Protein AF-0000000080019178 (afdb_homodimer)

Radius of gyration: 24.03 Å; Cα contacts (8 Å, |Δi|>4): 1101; chains: 2; bounding box: 57×69×48 Å

Foldseek 3Di:
DPPLQAAKEWEWEDDLFKIKIFIAGLQLHTPFDIDMDTQDPLNALVSNLVVVLVRVVVHPDHAEYEYAAQAADDPQQGCDHPSHDPNSHRHNNQVVSCVSNVHHYDYAHLQQLLCLLPDPQAAKEKEWEEEQFIDIWIDGSSHTPGGDDQRQDDDDPRGGNGCCAHPVNCVVPHLPSNLVSVQSVVVVVCVVRVGQAYEYHYPCLVSNDDDDPPRYYYDYNSSSRSSRSSSPVD/DPPLQAAKEWEWEDDLFKIKIFIAGLQLHTPFDIDMDGQDPLNALVSNLVVVLVRVVVHPDHAEYEYAAQAADDPQQGCDHPSHDPNSHRHNNQVVSCVSNVHHYDYAHLQQLLCLLPDPQAAKEKEWEEEQFIDIWIDGSSHTPGGDDQRQDDDDPRGGNRCCAHPVNCVVPHLPSNLVSVQSVVVVVCVVRVGQAYEYHYDCLVSNDDDDPPRYYYDYNCSSRSSRSSSPVD

Sequence (468 aa):
MENTEQIRTLSVDIGGSGVKVIVLDITGNPLTQRSRLETPQPAKPLSVISAIATLASTQGEFDRVSVGFPGVVRNGVTQTAVNLDPDWIGFDLAGVLSERLGKPVRVVNDADMQGLGAIQGKGVEMVITLGTGFGSALFVDGKLVPNLEMGHHPFRKGETYEQQLGRAALEKVGNDKWNRRLLKAIATLQHLFNYDYLYIGGGEATRVKIQLPTNVKIIPNITGLLGGIALWRDMENTEQIRTLSVDIGGSGVKVIVLDITGNPLTQRSRLETPQPAKPLSVISAIATLASTQGEFDRVSVGFPGVVRNGVTQTAVNLDPDWIGFDLAGVLSERLGKPVRVVNDADMQGLGAIQGKGVEMVITLGTGFGSALFVDGKLVPNLEMGHHPFRKGETYEQQLGRAALEKVGNDKWNRRLLKAIATLQHLFNYDYLYIGGGEATRVKIQLPTNVKIIPNITGLLGGIALWRD

Solvent-accessible surface area (backbone atoms only — not comparable to full-atom values): 23590 Å² total; per-residue (Å²): 131,80,64,69,86,65,44,25,35,34,17,34,40,46,48,70,69,32,34,37,37,34,30,21,36,73,86,45,48,72,75,42,74,77,44,75,45,69,40,46,81,79,43,33,58,70,54,43,49,49,50,50,51,58,55,49,69,73,51,67,84,62,60,31,36,21,36,19,35,64,37,36,52,55,96,27,20,26,64,42,31,86,65,54,24,77,71,31,48,72,31,50,50,20,61,54,50,17,64,73,70,71,33,57,48,49,49,37,22,30,35,43,24,24,32,56,39,64,62,89,44,62,56,34,35,35,25,37,28,28,27,78,47,34,39,26,20,40,28,48,54,59,40,75,46,69,52,34,36,54,22,76,36,51,58,57,96,83,30,24,40,21,66,56,57,4,41,68,30,35,71,69,62,31,63,68,56,35,42,53,48,48,53,51,48,52,53,50,47,40,61,28,43,58,48,66,34,38,36,34,20,37,80,48,42,78,63,64,78,67,89,64,62,91,50,47,43,78,46,62,62,65,29,33,50,36,4,30,52,51,72,68,62,125,131,78,64,70,88,64,42,25,34,33,16,35,40,47,47,69,69,30,35,36,38,35,29,21,35,72,86,46,46,72,75,43,74,76,45,74,45,69,41,44,80,78,44,32,57,69,54,42,49,49,51,51,51,57,56,47,69,74,49,67,82,61,61,31,36,21,35,19,35,63,38,36,52,55,95,27,22,25,63,42,31,85,66,54,25,76,70,31,48,72,31,52,51,21,62,54,49,18,64,72,69,72,34,60,46,48,49,38,23,31,34,44,24,25,31,55,39,65,62,88,44,62,56,33,36,34,25,36,27,28,27,79,46,35,39,27,20,40,28,46,55,59,40,74,46,67,52,34,36,53,21,77,36,51,58,56,96,84,31,24,41,22,66,58,57,4,42,68,29,34,71,70,62,31,63,68,56,34,42,53,49,49,53,52,48,52,53,51,48,39,62,27,43,58,47,67,34,38,36,36,21,36,79,49,42,80,63,63,79,68,89,65,61,92,50,45,45,80,46,62,62,66,30,34,50,35,4,31,52,52,70,68,61,119

InterPro domains:
  IPR000600 ROK family [PF00480] (10-153)
  IPR000600 ROK family [PTHR18964] (5-149)
  IPR043129 ATPase, nucleotide binding domain [SSF53067] (9-231)

Structure (mmCIF, N/CA/C/O backbone):
data_AF-0000000080019178-model_v1
#
loop_
_entity.id
_entity.type
_entity.pdbx_description
1 polymer 'ROK family protein'
#
loop_
_atom_site.group_PDB
_atom_site.id
_atom_site.type_symbol
_atom_site.label_atom_id
_atom_site.label_alt_id
_atom_site.label_comp_id
_atom_site.label_asym_id
_atom_site.label_entity_id
_atom_site.label_seq_id
_atom_site.pdbx_PDB_ins_code
_atom_site.Cartn_x
_atom_site.Cartn_y
_atom_site.Cartn_z
_atom_site.occupancy
_atom_site.B_iso_or_equiv
_atom_site.auth_seq_id
_atom_site.auth_comp_id
_atom_site.auth_asym_id
_atom_site.auth_atom_id
_atom_site.pdbx_PDB_model_num
ATOM 1 N N . MET A 1 1 ? 33.312 19.906 10.312 1 28.58 1 MET A N 1
ATOM 2 C CA . MET A 1 1 ? 32.375 18.938 10.875 1 28.58 1 MET A CA 1
ATOM 3 C C . MET A 1 1 ? 31.109 19.641 11.375 1 28.58 1 MET A C 1
ATOM 5 O O . MET A 1 1 ? 31.156 20.375 12.367 1 28.58 1 MET A O 1
ATOM 9 N N . GLU A 1 2 ? 30.203 20.172 10.562 1 40 2 GLU A N 1
ATOM 10 C CA . GLU A 1 2 ? 29.047 20.969 10.938 1 40 2 GLU A CA 1
ATOM 11 C C . GLU A 1 2 ? 28.297 20.344 12.102 1 40 2 GLU A C 1
ATOM 13 O O . GLU A 1 2 ? 28.141 19.109 12.164 1 40 2 GLU A O 1
ATOM 18 N N . ASN A 1 3 ? 28.203 20.844 13.25 1 47.69 3 ASN A N 1
ATOM 19 C CA . ASN A 1 3 ? 27.734 20.234 14.492 1 47.69 3 ASN A CA 1
ATOM 20 C C . ASN A 1 3 ? 26.344 19.641 14.336 1 47.69 3 ASN A C 1
ATOM 22 O O . ASN A 1 3 ? 25.344 20.359 14.391 1 47.69 3 ASN A O 1
ATOM 26 N N . THR A 1 4 ? 26.234 18.562 13.578 1 56.22 4 THR A N 1
ATOM 27 C CA . THR A 1 4 ? 25.031 17.781 13.352 1 56.22 4 THR A CA 1
ATOM 28 C C . THR A 1 4 ? 24.156 17.75 14.609 1 56.22 4 THR A C 1
ATOM 30 O O . THR A 1 4 ? 22.938 17.547 14.531 1 56.22 4 THR A O 1
ATOM 33 N N . GLU A 1 5 ? 24.828 17.938 15.766 1 59.59 5 GLU A N 1
ATOM 34 C CA . GLU A 1 5 ? 24.172 17.922 17.062 1 59.59 5 GLU A CA 1
ATOM 35 C C . GLU A 1 5 ? 23.312 19.172 17.281 1 59.59 5 GLU A C 1
ATOM 37 O O . GLU A 1 5 ? 22.5 19.219 18.203 1 59.59 5 GLU A O 1
ATOM 42 N N . GLN A 1 6 ? 23.375 20.016 16.219 1 80.62 6 GLN A N 1
ATOM 43 C CA . GLN A 1 6 ? 22.734 21.281 16.531 1 80.62 6 GLN A CA 1
ATOM 44 C C . GLN A 1 6 ? 21.703 21.656 15.461 1 80.62 6 GLN A C 1
ATOM 46 O O . GLN A 1 6 ? 21.25 22.797 15.414 1 80.62 6 GLN A O 1
ATOM 51 N N . ILE A 1 7 ? 21.281 20.656 14.719 1 92.69 7 ILE A N 1
ATOM 52 C CA . ILE A 1 7 ? 20.391 21.016 13.625 1 92.69 7 ILE A CA 1
ATOM 53 C C . ILE A 1 7 ? 18.984 21.25 14.164 1 92.69 7 ILE A C 1
ATOM 55 O O . ILE A 1 7 ? 18.453 20.453 14.945 1 92.69 7 ILE A O 1
ATOM 59 N N . ARG A 1 8 ? 18.344 22.375 13.75 1 96.69 8 ARG A N 1
ATOM 60 C CA . ARG A 1 8 ? 16.984 22.781 14.117 1 96.69 8 ARG A CA 1
ATOM 61 C C . ARG A 1 8 ? 16.047 22.688 12.914 1 96.69 8 ARG A C 1
ATOM 63 O O . ARG A 1 8 ? 16.344 23.234 11.852 1 96.69 8 ARG A O 1
ATOM 70 N N . THR A 1 9 ? 14.969 21.938 13.094 1 97.06 9 THR A N 1
ATOM 71 C CA . THR A 1 9 ? 14.008 21.719 12.016 1 97.06 9 THR A CA 1
ATOM 72 C C . THR A 1 9 ? 12.688 22.438 12.32 1 97.06 9 THR A C 1
ATOM 74 O O . THR A 1 9 ? 12.078 22.203 13.359 1 97.06 9 THR A O 1
ATOM 77 N N . LEU A 1 10 ? 12.312 23.359 11.469 1 97.56 10 LEU A N 1
ATOM 78 C CA . LEU A 1 10 ? 10.953 23.891 11.523 1 97.56 10 LEU A CA 1
ATOM 79 C C . LEU A 1 10 ? 9.961 22.906 10.922 1 97.56 10 LEU A C 1
ATOM 81 O O . LEU A 1 10 ? 9.992 22.641 9.719 1 97.56 10 LEU A O 1
ATOM 85 N N . SER A 1 11 ? 9.094 22.359 11.711 1 96.88 11 SER A N 1
ATOM 86 C CA . SER A 1 11 ? 8.039 21.453 11.242 1 96.88 11 SER A CA 1
ATOM 87 C C . SER A 1 11 ? 6.734 22.203 11 1 96.88 11 SER A C 1
ATOM 89 O O . SER A 1 11 ? 6.254 22.922 11.875 1 96.88 11 SER A O 1
ATOM 91 N N . VAL A 1 12 ? 6.195 22.078 9.836 1 96.44 12 VAL A N 1
ATOM 92 C CA . VAL A 1 12 ? 4.98 22.766 9.422 1 96.44 12 VAL A CA 1
ATOM 93 C C . VAL A 1 12 ? 3.889 21.75 9.102 1 96.44 12 VAL A C 1
ATOM 95 O O . VAL A 1 12 ? 4.109 20.812 8.328 1 96.44 12 VAL A O 1
ATOM 98 N N . ASP A 1 13 ? 2.795 21.891 9.688 1 93.25 13 ASP A N 1
ATOM 99 C CA . ASP A 1 13 ? 1.603 21.109 9.391 1 93.25 13 ASP A CA 1
ATOM 100 C C . ASP A 1 13 ? 0.51 21.969 8.773 1 93.25 13 ASP A C 1
ATOM 102 O O . ASP A 1 13 ? -0.047 22.844 9.438 1 93.25 13 ASP A O 1
ATOM 106 N N . ILE A 1 14 ? 0.201 21.703 7.574 1 93.56 14 ILE A N 1
ATOM 107 C CA . ILE A 1 14 ? -0.838 22.453 6.875 1 93.56 14 ILE A CA 1
ATOM 108 C C . ILE A 1 14 ? -2.154 21.672 6.926 1 93.56 14 ILE A C 1
ATOM 110 O O . ILE A 1 14 ? -2.242 20.562 6.414 1 93.56 14 ILE A O 1
ATOM 114 N N . GLY A 1 15 ? -3.17 22.219 7.484 1 88.06 15 GLY A N 1
ATOM 115 C CA . GLY A 1 15 ? -4.508 21.641 7.504 1 88.06 15 GLY A CA 1
ATOM 116 C C . GLY A 1 15 ? -5.547 22.547 6.871 1 88.06 15 GLY A C 1
ATOM 117 O O . GLY A 1 15 ? -5.258 23.703 6.527 1 88.06 15 GLY A O 1
ATOM 118 N N . GLY A 1 16 ? -6.719 21.969 6.68 1 83.44 16 GLY A N 1
ATOM 119 C CA . GLY A 1 16 ? -7.816 22.766 6.156 1 83.44 16 GLY A CA 1
ATOM 120 C C . GLY A 1 16 ? -8.25 23.875 7.102 1 83.44 16 GLY A C 1
ATOM 121 O O . GLY A 1 16 ? -8.633 24.953 6.656 1 83.44 16 GLY A O 1
ATOM 122 N N . SER A 1 17 ? -8.125 23.672 8.383 1 85.25 17 SER A N 1
ATOM 123 C CA . SER A 1 17 ? -8.625 24.609 9.367 1 85.25 17 SER A CA 1
ATOM 124 C C . SER A 1 17 ? -7.496 25.453 9.961 1 85.25 17 SER A C 1
ATOM 126 O O . SER A 1 17 ? -7.73 26.547 10.477 1 85.25 17 SER A O 1
ATOM 128 N N . GLY A 1 18 ? -6.285 24.891 9.875 1 90.81 18 GLY A N 1
ATOM 129 C CA . GLY A 1 18 ? -5.195 25.625 10.492 1 90.81 18 GLY A CA 1
ATOM 130 C C . GLY A 1 18 ? -3.826 25.172 10.023 1 90.81 18 GLY A C 1
ATOM 131 O O . GLY A 1 18 ? -3.676 24.047 9.523 1 90.81 18 GLY A O 1
ATOM 132 N N . VAL A 1 19 ? -2.896 26.109 10.148 1 94.12 19 VAL A N 1
ATOM 133 C CA . VAL A 1 19 ? -1.479 25.844 9.906 1 94.12 19 VAL A CA 1
ATOM 134 C C . VAL A 1 19 ? -0.717 25.891 11.234 1 94.12 19 VAL A C 1
ATOM 136 O O . VAL A 1 19 ? -0.918 26.797 12.047 1 94.12 19 VAL A O 1
ATOM 139 N N . LYS A 1 20 ? 0.131 24.812 11.508 1 92.88 20 LYS A N 1
ATOM 140 C CA . LYS A 1 20 ? 0.887 24.719 12.75 1 92.88 20 LYS A CA 1
ATOM 141 C C . LYS A 1 20 ? 2.385 24.594 12.477 1 92.88 20 LYS A C 1
ATOM 143 O O . LYS A 1 20 ? 2.793 23.984 11.492 1 92.88 20 LYS A O 1
ATOM 148 N N . VAL A 1 21 ? 3.146 25.234 13.367 1 95.62 21 VAL A N 1
ATOM 149 C CA . VAL A 1 21 ? 4.594 25.125 13.227 1 95.62 21 VAL A CA 1
ATOM 150 C C . VAL A 1 21 ? 5.23 24.891 14.602 1 95.62 21 VAL A C 1
ATOM 152 O O . VAL A 1 21 ? 4.648 25.25 15.625 1 95.62 21 VAL A O 1
ATOM 155 N N . ILE A 1 22 ? 6.387 24.344 14.625 1 95.06 22 ILE A N 1
ATOM 156 C CA . ILE A 1 22 ? 7.215 24.172 15.812 1 95.06 22 ILE A CA 1
ATOM 157 C C . ILE A 1 22 ? 8.656 23.891 15.398 1 95.06 22 ILE A C 1
ATOM 159 O O . ILE A 1 22 ? 8.906 23.297 14.344 1 95.06 22 ILE A O 1
ATOM 163 N N . VAL A 1 23 ? 9.578 24.344 16.125 1 96.56 23 VAL A N 1
ATOM 164 C CA . VAL A 1 23 ? 10.977 24.016 15.867 1 96.56 23 VAL A CA 1
ATOM 165 C C . VAL A 1 23 ? 11.414 22.859 16.75 1 96.56 23 VAL A C 1
ATOM 167 O O . VAL A 1 23 ? 11.18 22.875 17.969 1 96.56 23 VAL A O 1
ATOM 170 N N . LEU A 1 24 ? 11.992 21.906 16.109 1 94.81 24 LEU A N 1
ATOM 171 C CA . LEU A 1 24 ? 12.445 20.703 16.797 1 94.81 24 LEU A CA 1
ATOM 172 C C . LEU A 1 24 ? 13.961 20.562 16.719 1 94.81 24 LEU A C 1
ATOM 174 O O . LEU A 1 24 ? 14.578 20.969 15.734 1 94.81 24 LEU A O 1
ATOM 178 N N . ASP A 1 25 ? 14.547 19.922 17.766 1 93.81 25 ASP A N 1
ATOM 179 C CA . ASP A 1 25 ? 15.953 19.578 17.656 1 93.81 25 ASP A CA 1
ATOM 180 C C . ASP A 1 25 ? 16.141 18.281 16.875 1 93.81 25 ASP A C 1
ATOM 182 O O . ASP A 1 25 ? 15.172 17.719 16.359 1 93.81 25 ASP A O 1
ATOM 186 N N . ILE A 1 26 ? 17.344 17.812 16.812 1 89.81 26 ILE A N 1
ATOM 187 C CA . ILE A 1 26 ? 17.688 16.703 15.938 1 89.81 26 ILE A CA 1
ATOM 188 C C . ILE A 1 26 ? 17.078 15.414 16.469 1 89.81 26 ILE A C 1
ATOM 190 O O . ILE A 1 26 ? 16.922 14.438 15.727 1 89.81 26 ILE A O 1
ATOM 194 N N . THR A 1 27 ? 16.688 15.414 17.766 1 86.88 27 THR A N 1
ATOM 195 C CA . THR A 1 27 ? 16.125 14.219 18.375 1 86.88 27 THR A CA 1
ATOM 196 C C . THR A 1 27 ? 14.602 14.289 18.391 1 86.88 27 THR A C 1
ATOM 198 O O . THR A 1 27 ? 13.938 13.352 18.844 1 86.88 27 THR A O 1
ATOM 201 N N . GLY A 1 28 ? 14.031 15.383 17.906 1 87.38 28 GLY A N 1
ATOM 202 C CA . GLY A 1 28 ? 12.586 15.523 17.859 1 87.38 28 GLY A CA 1
ATOM 203 C C . GLY A 1 28 ? 12.008 16.25 19.047 1 87.38 28 GLY A C 1
ATOM 204 O O . GLY A 1 28 ? 10.789 16.375 19.188 1 87.38 28 GLY A O 1
ATOM 205 N N . ASN A 1 29 ? 12.867 16.766 19.875 1 89.69 29 ASN A N 1
ATOM 206 C CA . ASN A 1 29 ? 12.391 17.547 21.016 1 89.69 29 ASN A CA 1
ATOM 207 C C . ASN A 1 29 ? 12.047 18.984 20.609 1 89.69 29 ASN A C 1
ATOM 209 O O . ASN A 1 29 ? 12.789 19.609 19.859 1 89.69 29 ASN A O 1
ATOM 213 N N . PRO A 1 30 ? 10.953 19.422 21.172 1 91.25 30 PRO A N 1
ATOM 214 C CA . PRO A 1 30 ? 10.586 20.797 20.859 1 91.25 30 PRO A CA 1
ATOM 215 C C . PRO A 1 30 ? 11.562 21.812 21.438 1 91.25 30 PRO A C 1
ATOM 217 O O . PRO A 1 30 ? 11.984 21.688 22.594 1 91.25 30 PRO A O 1
ATOM 220 N N . LEU A 1 31 ? 11.875 22.797 20.641 1 94.06 31 LEU A N 1
ATOM 221 C CA . LEU A 1 31 ? 12.742 23.891 21.078 1 94.06 31 LEU A CA 1
ATOM 222 C C . LEU A 1 31 ? 11.945 25.188 21.234 1 94.06 31 LEU A C 1
ATOM 224 O O . LEU A 1 31 ? 12.414 26.141 21.859 1 94.06 31 LEU A O 1
ATOM 228 N N . THR A 1 32 ? 10.82 25.234 20.641 1 94.62 32 THR A N 1
ATOM 229 C CA . THR A 1 32 ? 9.922 26.375 20.734 1 94.62 32 THR A CA 1
ATOM 230 C C . THR A 1 32 ? 8.516 25.938 21.109 1 94.62 32 THR A C 1
ATOM 232 O O . THR A 1 32 ? 8.234 24.734 21.188 1 94.62 32 THR A O 1
ATOM 235 N N . GLN A 1 33 ? 7.676 26.922 21.391 1 93 33 GLN A N 1
ATOM 236 C CA . GLN A 1 33 ? 6.262 26.625 21.594 1 93 33 GLN A CA 1
ATOM 237 C C . GLN A 1 33 ? 5.531 26.516 20.266 1 93 33 GLN A C 1
ATOM 239 O O . GLN A 1 33 ? 5.789 27.297 19.344 1 93 33 GLN A O 1
ATOM 244 N N . ARG A 1 34 ? 4.637 25.578 20.281 1 91.38 34 ARG A N 1
ATOM 245 C CA . ARG A 1 34 ? 3.83 25.391 19.078 1 91.38 34 ARG A CA 1
ATOM 246 C C . ARG A 1 34 ? 3.023 26.656 18.766 1 91.38 34 ARG A C 1
ATOM 248 O O . ARG A 1 34 ? 2.451 27.266 19.672 1 91.38 34 ARG A O 1
ATOM 255 N N . SER A 1 35 ? 3.018 27.047 17.531 1 94.06 35 SER A N 1
ATOM 256 C CA . SER A 1 35 ? 2.232 28.188 17.062 1 94.06 35 SER A CA 1
ATOM 257 C C . SER A 1 35 ? 1.258 27.781 15.969 1 94.06 35 SER A C 1
ATOM 259 O O . SER A 1 35 ? 1.503 26.812 15.242 1 94.06 35 SER A O 1
ATOM 261 N N . ARG A 1 36 ? 0.183 28.531 15.914 1 93.88 36 ARG A N 1
ATOM 262 C CA . ARG A 1 36 ? -0.874 28.188 14.969 1 93.88 36 ARG A CA 1
ATOM 263 C C . ARG A 1 36 ? -1.557 29.438 14.438 1 93.88 36 ARG A C 1
ATOM 265 O O . ARG A 1 36 ? -1.701 30.422 15.156 1 93.88 36 ARG A O 1
ATOM 272 N N . LEU A 1 37 ? -1.924 29.391 13.18 1 96.38 37 LEU A N 1
ATOM 273 C CA . LEU A 1 37 ? -2.811 30.359 12.539 1 96.38 37 LEU A CA 1
ATOM 274 C C . LEU A 1 37 ? -3.941 29.656 11.797 1 96.38 37 LEU A C 1
ATOM 276 O O . LEU A 1 37 ? -3.777 28.531 11.336 1 96.38 37 LEU A O 1
ATOM 280 N N . GLU A 1 38 ? -5.055 30.297 11.742 1 95.44 38 GLU A N 1
ATOM 281 C CA . GLU A 1 38 ? -6.105 29.766 10.883 1 95.44 38 GLU A CA 1
ATOM 282 C C . GLU A 1 38 ? -5.656 29.734 9.422 1 95.44 38 GLU A C 1
ATOM 284 O O . GLU A 1 38 ? -4.98 30.656 8.953 1 95.44 38 GLU A O 1
ATOM 289 N N . THR A 1 39 ? -5.984 28.609 8.773 1 94.44 39 THR A N 1
ATOM 290 C CA . THR A 1 39 ? -5.691 28.578 7.348 1 94.44 39 THR A CA 1
ATOM 291 C C . THR A 1 39 ? -6.406 29.719 6.617 1 94.44 39 THR A C 1
ATOM 293 O O . THR A 1 39 ? -7.625 29.844 6.719 1 94.44 39 THR A O 1
ATOM 296 N N . PRO A 1 40 ? -5.629 30.547 5.93 1 95.5 40 PRO A N 1
ATOM 297 C CA . PRO A 1 40 ? -6.281 31.641 5.207 1 95.5 40 PRO A CA 1
ATOM 298 C C . PRO A 1 40 ? -7.324 31.141 4.203 1 95.5 40 PRO A C 1
ATOM 300 O O . PRO A 1 40 ? -7.16 30.078 3.621 1 95.5 40 PRO A O 1
ATOM 303 N N . GLN A 1 41 ? -8.352 31.891 4.027 1 93.69 41 GLN A N 1
ATOM 304 C CA . GLN A 1 41 ? -9.383 31.562 3.049 1 93.69 41 GLN A CA 1
ATOM 305 C C . GLN A 1 41 ? -9.531 32.688 2.012 1 93.69 41 GLN A C 1
ATOM 307 O O . GLN A 1 41 ? -9.578 33.844 2.359 1 93.69 41 GLN A O 1
ATOM 312 N N . PRO A 1 42 ? -9.719 32.344 0.739 1 94.12 42 PRO A N 1
ATOM 313 C CA . PRO A 1 42 ? -9.492 31 0.21 1 94.12 42 PRO A CA 1
ATOM 314 C C . PRO A 1 42 ? -8.07 30.5 0.447 1 94.12 42 PRO A C 1
ATOM 316 O O . PRO A 1 42 ? -7.133 31.297 0.493 1 94.12 42 PRO A O 1
ATOM 319 N N . ALA A 1 43 ? -7.828 29.203 0.635 1 95.81 43 ALA A N 1
ATOM 320 C CA . ALA A 1 43 ? -6.539 28.625 1.007 1 95.81 43 ALA A CA 1
ATOM 321 C C . ALA A 1 43 ? -5.621 28.5 -0.206 1 95.81 43 ALA A C 1
ATOM 323 O O . ALA A 1 43 ? -5.215 27.406 -0.578 1 95.81 43 ALA A O 1
ATOM 324 N N . LYS A 1 44 ? -5.285 29.594 -0.723 1 97.31 44 LYS A N 1
ATOM 325 C CA . LYS A 1 44 ? -4.406 29.656 -1.889 1 97.31 44 LYS A CA 1
ATOM 326 C C . LYS A 1 44 ? -2.941 29.531 -1.481 1 97.31 44 LYS A C 1
ATOM 328 O O . LYS A 1 44 ? -2.578 29.844 -0.347 1 97.31 44 LYS A O 1
ATOM 333 N N . PRO A 1 45 ? -2.09 29.094 -2.438 1 97.5 45 PRO A N 1
ATOM 334 C CA . PRO A 1 45 ? -0.695 28.797 -2.1 1 97.5 45 PRO A CA 1
ATOM 335 C C . PRO A 1 45 ? 0.017 30 -1.462 1 97.5 45 PRO A C 1
ATOM 337 O O . PRO A 1 45 ? 0.581 29.875 -0.372 1 97.5 45 PRO A O 1
ATOM 340 N N . LEU A 1 46 ? -0.054 31.156 -2.066 1 97 46 LEU A N 1
ATOM 341 C CA . LEU A 1 46 ? 0.724 32.281 -1.6 1 97 46 LEU A CA 1
ATOM 342 C C . LEU A 1 46 ? 0.22 32.781 -0.245 1 97 46 LEU A C 1
ATOM 344 O O . LEU A 1 46 ? 1.006 33.25 0.587 1 97 46 LEU A O 1
ATOM 348 N N . SER A 1 47 ? -1.118 32.688 -0.065 1 97.44 47 SER A N 1
ATOM 349 C CA . SER A 1 47 ? -1.675 33.062 1.229 1 97.44 47 SER A CA 1
ATOM 350 C C . SER A 1 47 ? -1.224 32.125 2.328 1 97.44 47 SER A C 1
ATOM 352 O O . SER A 1 47 ? -0.903 32.562 3.438 1 97.44 47 SER A O 1
ATOM 354 N N . VAL A 1 48 ? -1.206 30.875 2.051 1 97.62 48 VAL A N 1
ATOM 355 C CA . VAL A 1 48 ? -0.783 29.875 3.027 1 97.62 48 VAL A CA 1
ATOM 356 C C . VAL A 1 48 ? 0.714 30.016 3.293 1 97.62 48 VAL A C 1
ATOM 358 O O . VAL A 1 48 ? 1.156 29.938 4.441 1 97.62 48 VAL A O 1
ATOM 361 N N . ILE A 1 49 ? 1.484 30.25 2.252 1 97.81 49 ILE A N 1
ATOM 362 C CA . ILE A 1 49 ? 2.924 30.453 2.391 1 97.81 49 ILE A CA 1
ATOM 363 C C . ILE A 1 49 ? 3.197 31.656 3.287 1 97.81 49 ILE A C 1
ATOM 365 O O . ILE A 1 49 ? 4.086 31.609 4.141 1 97.81 49 ILE A O 1
ATOM 369 N N . SER A 1 50 ? 2.439 32.688 3.035 1 97.81 50 SER A N 1
ATOM 370 C CA . SER A 1 50 ? 2.586 33.875 3.869 1 97.81 50 SER A CA 1
ATOM 371 C C . SER A 1 50 ? 2.291 33.562 5.332 1 97.81 50 SER A C 1
ATOM 373 O O . SER A 1 50 ? 2.98 34.062 6.23 1 97.81 50 SER A O 1
ATOM 375 N N . ALA A 1 51 ? 1.249 32.812 5.543 1 97.94 51 ALA A N 1
ATOM 376 C CA . ALA A 1 51 ? 0.916 32.375 6.902 1 97.94 51 ALA A CA 1
ATOM 377 C C . ALA A 1 51 ? 2.061 31.594 7.531 1 97.94 51 ALA A C 1
ATOM 379 O O . ALA A 1 51 ? 2.418 31.812 8.688 1 97.94 51 ALA A O 1
ATOM 380 N N . ILE A 1 52 ? 2.641 30.656 6.781 1 98.12 52 ILE A N 1
ATOM 381 C CA . ILE A 1 52 ? 3.752 29.844 7.262 1 98.12 52 ILE A CA 1
ATOM 382 C C . ILE A 1 52 ? 4.934 30.75 7.613 1 98.12 52 ILE A C 1
ATOM 384 O O . ILE A 1 52 ? 5.555 30.578 8.664 1 98.12 52 ILE A O 1
ATOM 388 N N . ALA A 1 53 ? 5.207 31.719 6.73 1 98 53 ALA A N 1
ATOM 389 C CA . ALA A 1 53 ? 6.324 32.625 6.957 1 98 53 ALA A CA 1
ATOM 390 C C . ALA A 1 53 ? 6.109 33.438 8.227 1 98 53 ALA A C 1
ATOM 392 O O . ALA A 1 53 ? 7.051 33.688 8.992 1 98 53 ALA A O 1
ATOM 393 N N . THR A 1 54 ? 4.898 33.906 8.375 1 98.06 54 THR A N 1
ATOM 394 C CA . THR A 1 54 ? 4.555 34.656 9.578 1 98.06 54 THR A CA 1
ATOM 395 C C . THR A 1 54 ? 4.801 33.812 10.828 1 98.06 54 THR A C 1
ATOM 397 O O . THR A 1 54 ? 5.457 34.25 11.766 1 98.06 54 THR A O 1
ATOM 400 N N . LEU A 1 55 ? 4.32 32.594 10.797 1 97.88 55 LEU A N 1
ATOM 401 C CA . LEU A 1 55 ? 4.512 31.688 11.93 1 97.88 55 LEU A CA 1
ATOM 402 C C . LEU A 1 55 ? 5.992 31.406 12.156 1 97.88 55 LEU A C 1
ATOM 404 O O . LEU A 1 55 ? 6.465 31.422 13.297 1 97.88 55 LEU A O 1
ATOM 408 N N . ALA A 1 56 ? 6.68 31.156 11.086 1 97.69 56 ALA A N 1
ATOM 409 C CA . ALA A 1 56 ? 8.102 30.828 11.156 1 97.69 56 ALA A CA 1
ATOM 410 C C . ALA A 1 56 ? 8.891 31.953 11.828 1 97.69 56 ALA A C 1
ATOM 412 O O . ALA A 1 56 ? 9.836 31.688 12.57 1 97.69 56 ALA A O 1
ATOM 413 N N . SER A 1 57 ? 8.516 33.188 11.586 1 96.88 57 SER A N 1
ATOM 414 C CA . SER A 1 57 ? 9.227 34.344 12.109 1 96.88 57 SER A CA 1
ATOM 415 C C . SER A 1 57 ? 9.141 34.406 13.633 1 96.88 57 SER A C 1
ATOM 417 O O . SER A 1 57 ? 9.953 35.062 14.281 1 96.88 57 SER A O 1
ATOM 419 N N . THR A 1 58 ? 8.203 33.719 14.188 1 96.38 58 THR A N 1
ATOM 420 C CA . THR A 1 58 ? 8.016 33.719 15.633 1 96.38 58 THR A CA 1
ATOM 421 C C . THR A 1 58 ? 8.766 32.562 16.297 1 96.38 58 THR A C 1
ATOM 423 O O . THR A 1 58 ? 8.758 32.438 17.516 1 96.38 58 THR A O 1
ATOM 426 N N . GLN A 1 59 ? 9.438 31.688 15.555 1 96.38 59 GLN A N 1
ATOM 427 C CA . GLN A 1 59 ? 9.953 30.422 16.062 1 96.38 59 GLN A CA 1
ATOM 428 C C . GLN A 1 59 ? 11.461 30.5 16.297 1 96.38 59 GLN A C 1
ATOM 430 O O . GLN A 1 59 ? 12.07 29.547 16.766 1 96.38 59 GLN A O 1
ATOM 435 N N . GLY A 1 60 ? 12.102 31.641 16.016 1 94.5 60 GLY A N 1
ATOM 436 C CA . GLY A 1 60 ? 13.539 31.766 16.172 1 94.5 60 GLY A CA 1
ATOM 437 C C . GLY A 1 60 ? 14.312 31.125 15.023 1 94.5 60 GLY A C 1
ATOM 438 O O . GLY A 1 60 ? 13.898 31.203 13.867 1 94.5 60 GLY A O 1
ATOM 439 N N . GLU A 1 61 ? 15.477 30.547 15.367 1 95.38 61 GLU A N 1
ATOM 440 C CA . GLU A 1 61 ? 16.375 30.031 14.344 1 95.38 61 GLU A CA 1
ATOM 441 C C . GLU A 1 61 ? 16.062 28.578 14.008 1 95.38 61 GLU A C 1
ATOM 443 O O . GLU A 1 61 ? 15.688 27.812 14.883 1 95.38 61 GLU A O 1
ATOM 448 N N . PHE A 1 62 ? 16.172 28.219 12.805 1 97.44 62 PHE A N 1
ATOM 449 C CA . PHE A 1 62 ? 16.094 26.859 12.312 1 97.44 62 PHE A CA 1
ATOM 450 C C . PHE A 1 62 ? 16.938 26.672 11.062 1 97.44 62 PHE A C 1
ATOM 452 O O . PHE A 1 62 ? 17.312 27.656 10.414 1 97.44 62 PHE A O 1
ATOM 459 N N . ASP A 1 63 ? 17.234 25.391 10.711 1 97.56 63 ASP A N 1
ATOM 460 C CA . ASP A 1 63 ? 18.203 25.109 9.656 1 97.56 63 ASP A CA 1
ATOM 461 C C . ASP A 1 63 ? 17.516 24.484 8.438 1 97.56 63 ASP A C 1
ATOM 463 O O . ASP A 1 63 ? 18.062 24.5 7.336 1 97.56 63 ASP A O 1
ATOM 467 N N . ARG A 1 64 ? 16.375 23.953 8.633 1 97.88 64 ARG A N 1
ATOM 468 C CA . ARG A 1 64 ? 15.617 23.266 7.59 1 97.88 64 ARG A CA 1
ATOM 469 C C . ARG A 1 64 ? 14.133 23.203 7.934 1 97.88 64 ARG A C 1
ATOM 471 O O . ARG A 1 64 ? 13.742 23.469 9.07 1 97.88 64 ARG A O 1
ATOM 478 N N . VAL A 1 65 ? 13.336 22.891 6.898 1 97.94 65 VAL A N 1
ATOM 479 C CA . VAL A 1 65 ? 11.883 22.938 7.074 1 97.94 65 VAL A CA 1
ATOM 480 C C . VAL A 1 65 ? 11.258 21.641 6.566 1 97.94 65 VAL A C 1
ATOM 482 O O . VAL A 1 65 ? 11.609 21.156 5.496 1 97.94 65 VAL A O 1
ATOM 485 N N . SER A 1 66 ? 10.398 21.047 7.359 1 97.56 66 SER A N 1
ATOM 486 C CA . SER A 1 66 ? 9.555 19.922 6.965 1 97.56 66 SER A CA 1
ATOM 487 C C . SER A 1 66 ? 8.086 20.328 6.926 1 97.56 66 SER A C 1
ATOM 489 O O . SER A 1 66 ? 7.562 20.891 7.891 1 97.56 66 SER A O 1
ATOM 491 N N . VAL A 1 67 ? 7.457 20.016 5.816 1 97.31 67 VAL A N 1
ATOM 492 C CA . VAL A 1 67 ? 6.07 20.438 5.645 1 97.31 67 VAL A CA 1
ATOM 493 C C . VAL A 1 67 ? 5.188 19.203 5.402 1 97.31 67 VAL A C 1
ATOM 495 O O . VAL A 1 67 ? 5.477 18.391 4.527 1 97.31 67 VAL A O 1
ATOM 498 N N . GLY A 1 68 ? 4.18 19.031 6.23 1 95.88 68 GLY A N 1
ATOM 499 C CA . GLY A 1 68 ? 3.078 18.125 5.926 1 95.88 68 GLY A CA 1
ATOM 500 C C . GLY A 1 68 ? 1.967 18.797 5.137 1 95.88 68 GLY A C 1
ATOM 501 O O . GLY A 1 68 ? 1.387 19.781 5.59 1 95.88 68 GLY A O 1
ATOM 502 N N . PHE A 1 69 ? 1.689 18.328 3.975 1 96.25 69 PHE A N 1
ATOM 503 C CA . PHE A 1 69 ? 0.708 18.891 3.057 1 96.25 69 PHE A CA 1
ATOM 504 C C . PHE A 1 69 ? -0.489 17.953 2.902 1 96.25 69 PHE A C 1
ATOM 506 O O . PHE A 1 69 ? -0.323 16.75 2.729 1 96.25 69 PHE A O 1
ATOM 513 N N . PRO A 1 70 ? -1.747 18.5 3 1 93.44 70 PRO A N 1
ATOM 514 C CA . PRO A 1 70 ? -2.939 17.656 2.879 1 93.44 70 PRO A CA 1
ATOM 515 C C . PRO A 1 70 ? -3.236 17.25 1.436 1 93.44 70 PRO A C 1
ATOM 517 O O . PRO A 1 70 ? -4.312 17.562 0.917 1 93.44 70 PRO A O 1
ATOM 520 N N . GLY A 1 71 ? -2.367 16.422 0.807 1 94.38 71 GLY A N 1
ATOM 521 C CA . GLY A 1 71 ? -2.512 15.961 -0.566 1 94.38 71 GLY A CA 1
ATOM 522 C C . GLY A 1 71 ? -1.29 15.219 -1.081 1 94.38 71 GLY A C 1
ATOM 523 O O . GLY A 1 71 ? -0.386 14.891 -0.31 1 94.38 71 GLY A O 1
ATOM 524 N N . VAL A 1 72 ? -1.335 14.977 -2.373 1 96.31 72 VAL A N 1
ATOM 525 C CA . VAL A 1 72 ? -0.239 14.258 -3.014 1 96.31 72 VAL A CA 1
ATOM 526 C C . VAL A 1 72 ? 0.892 15.227 -3.348 1 96.31 72 VAL A C 1
ATOM 528 O O . VAL A 1 72 ? 0.649 16.312 -3.877 1 96.31 72 VAL A O 1
ATOM 531 N N . VAL A 1 73 ? 2.045 14.867 -2.967 1 96.75 73 VAL A N 1
ATOM 532 C CA . VAL A 1 73 ? 3.232 15.672 -3.229 1 96.75 73 VAL A CA 1
ATOM 533 C C . VAL A 1 73 ? 4.281 14.828 -3.947 1 96.75 73 VAL A C 1
ATOM 535 O O . VAL A 1 73 ? 4.566 13.695 -3.537 1 96.75 73 VAL A O 1
ATOM 538 N N . ARG A 1 74 ? 4.801 15.328 -5.043 1 94.06 74 ARG A N 1
ATOM 539 C CA . ARG A 1 74 ? 5.895 14.688 -5.766 1 94.06 74 ARG A CA 1
ATOM 540 C C . ARG A 1 74 ? 7.059 15.648 -5.973 1 94.06 74 ARG A C 1
ATOM 542 O O . ARG A 1 74 ? 6.906 16.672 -6.637 1 94.06 74 ARG A O 1
ATOM 549 N N . ASN A 1 75 ? 8.195 15.305 -5.402 1 93.12 75 ASN A N 1
ATOM 550 C CA . ASN A 1 75 ? 9.391 16.125 -5.523 1 93.12 75 ASN A CA 1
ATOM 551 C C . ASN A 1 75 ? 9.125 17.578 -5.121 1 93.12 75 ASN A C 1
ATOM 553 O O . ASN A 1 75 ? 9.508 18.5 -5.828 1 93.12 75 ASN A O 1
ATOM 557 N N . GLY A 1 76 ? 8.359 17.672 -4.094 1 96.06 76 GLY A N 1
ATOM 558 C CA . GLY A 1 76 ? 8.125 18.984 -3.518 1 96.06 76 GLY A CA 1
ATOM 559 C C . GLY A 1 76 ? 6.992 19.734 -4.188 1 96.06 76 GLY A C 1
ATOM 560 O O . GLY A 1 76 ? 6.582 20.797 -3.717 1 96.06 76 GLY A O 1
ATOM 561 N N . VAL A 1 77 ? 6.461 19.156 -5.273 1 97.62 77 VAL A N 1
ATOM 562 C CA . VAL A 1 77 ? 5.391 19.766 -6.043 1 97.62 77 VAL A CA 1
ATOM 563 C C . VAL A 1 77 ? 4.051 19.125 -5.676 1 97.62 77 VAL A C 1
ATOM 565 O O . VAL A 1 77 ? 3.928 17.906 -5.664 1 97.62 77 VAL A O 1
ATOM 568 N N . THR A 1 78 ? 3.092 19.969 -5.352 1 97.62 78 THR A N 1
ATOM 569 C CA . THR A 1 78 ? 1.773 19.453 -4.977 1 97.62 78 THR A CA 1
ATOM 570 C C . THR A 1 78 ? 1.012 18.969 -6.207 1 97.62 78 THR A C 1
ATOM 572 O O . THR A 1 78 ? 1.033 19.625 -7.254 1 97.62 78 THR A O 1
ATOM 575 N N . GLN A 1 79 ? 0.41 17.812 -6.086 1 96 79 GLN A N 1
ATOM 576 C CA . GLN A 1 79 ? -0.292 17.203 -7.219 1 96 79 GLN A CA 1
ATOM 577 C C . GLN A 1 79 ? -1.803 17.234 -7 1 96 79 GLN A C 1
ATOM 579 O O . GLN A 1 79 ? -2.574 17.234 -7.965 1 96 79 GLN A O 1
ATOM 584 N N . THR A 1 80 ? -2.266 17.141 -5.785 1 92.56 80 THR A N 1
ATOM 585 C CA . THR A 1 80 ? -3.67 17.25 -5.402 1 92.56 80 THR A CA 1
ATOM 586 C C . THR A 1 80 ? -3.824 18.094 -4.141 1 92.56 80 THR A C 1
ATOM 588 O O . THR A 1 80 ? -2.873 18.266 -3.375 1 92.56 80 THR A O 1
ATOM 591 N N . ALA A 1 81 ? -4.938 18.75 -4 1 89.12 81 ALA A N 1
ATOM 592 C CA . ALA A 1 81 ? -5.223 19.578 -2.832 1 89.12 81 ALA A CA 1
ATOM 593 C C . ALA A 1 81 ? -6.723 19.641 -2.557 1 89.12 81 ALA A C 1
ATOM 595 O O . ALA A 1 81 ? -7.309 20.719 -2.518 1 89.12 81 ALA A O 1
ATOM 596 N N . VAL A 1 82 ? -7.32 18.531 -2.225 1 80.62 82 VAL A N 1
ATOM 597 C CA . VAL A 1 82 ? -8.766 18.375 -2.166 1 80.62 82 VAL A CA 1
ATOM 598 C C . VAL A 1 82 ? -9.344 19.266 -1.072 1 80.62 82 VAL A C 1
ATOM 600 O O . VAL A 1 82 ? -10.406 19.875 -1.245 1 80.62 82 VAL A O 1
ATOM 603 N N . ASN A 1 83 ? -8.664 19.484 -0.01 1 80.5 83 ASN A N 1
ATOM 604 C CA . ASN A 1 83 ? -9.188 20.234 1.127 1 80.5 83 ASN A CA 1
ATOM 605 C C . ASN A 1 83 ? -8.625 21.656 1.179 1 80.5 83 ASN A C 1
ATOM 607 O O . ASN A 1 83 ? -8.82 22.359 2.168 1 80.5 83 ASN A O 1
ATOM 611 N N . LEU A 1 84 ? -7.953 22.031 0.084 1 91.88 84 LEU A N 1
ATOM 612 C CA . LEU A 1 84 ? -7.426 23.391 -0.023 1 91.88 84 LEU A CA 1
ATOM 613 C C . LEU A 1 84 ? -7.949 24.078 -1.279 1 91.88 84 LEU A C 1
ATOM 615 O O . LEU A 1 84 ? -9.156 24.078 -1.53 1 91.88 84 LEU A O 1
ATOM 619 N N . ASP A 1 85 ? -7.105 24.766 -1.949 1 94.38 85 ASP A N 1
ATOM 620 C CA . ASP A 1 85 ? -7.5 25.484 -3.162 1 94.38 85 ASP A CA 1
ATOM 621 C C . ASP A 1 85 ? -6.938 24.797 -4.406 1 94.38 85 ASP A C 1
ATOM 623 O O . ASP A 1 85 ? -5.812 24.297 -4.387 1 94.38 85 ASP A O 1
ATOM 627 N N . PRO A 1 86 ? -7.66 24.781 -5.539 1 94.06 86 PRO A N 1
ATOM 628 C CA . PRO A 1 86 ? -7.184 24.141 -6.77 1 94.06 86 PRO A CA 1
ATOM 629 C C . PRO A 1 86 ? -5.883 24.75 -7.285 1 94.06 86 PRO A C 1
ATOM 631 O O . PRO A 1 86 ? -5.18 24.141 -8.086 1 94.06 86 PRO A O 1
ATOM 634 N N . ASP A 1 87 ? -5.602 25.922 -6.855 1 96.81 87 ASP A N 1
ATOM 635 C CA . ASP A 1 87 ? -4.387 26.609 -7.289 1 96.81 87 ASP A CA 1
ATOM 636 C C . ASP A 1 87 ? -3.139 25.859 -6.824 1 96.81 87 ASP A C 1
ATOM 638 O O . ASP A 1 87 ? -2.033 26.125 -7.301 1 96.81 87 ASP A O 1
ATOM 642 N N . TRP A 1 88 ? -3.33 24.891 -5.988 1 97.12 88 TRP A N 1
ATOM 643 C CA . TRP A 1 88 ? -2.207 24.125 -5.449 1 97.12 88 TRP A CA 1
ATOM 644 C C . TRP A 1 88 ? -1.714 23.094 -6.453 1 97.12 88 TRP A C 1
ATOM 646 O O . TRP A 1 88 ? -0.606 22.578 -6.324 1 97.12 88 TRP A O 1
ATOM 656 N N . ILE A 1 89 ? -2.566 22.781 -7.383 1 96.62 89 ILE A N 1
ATOM 657 C CA . ILE A 1 89 ? -2.213 21.734 -8.336 1 96.62 89 ILE A CA 1
ATOM 658 C C . ILE A 1 89 ? -1.043 22.203 -9.203 1 96.62 89 ILE A C 1
ATOM 660 O O . ILE A 1 89 ? -1.146 23.203 -9.906 1 96.62 89 ILE A O 1
ATOM 664 N N . GLY A 1 90 ? 0.095 21.5 -9.109 1 97.38 90 GLY A N 1
ATOM 665 C CA . GLY A 1 90 ? 1.288 21.828 -9.875 1 97.38 90 GLY A CA 1
ATOM 666 C C . GLY A 1 90 ? 2.143 22.906 -9.219 1 97.38 90 GLY A C 1
ATOM 667 O O . GLY A 1 90 ? 3.109 23.375 -9.812 1 97.38 90 GLY A O 1
ATOM 668 N N . PHE A 1 91 ? 1.811 23.234 -8.016 1 98 91 PHE A N 1
ATOM 669 C CA . PHE A 1 91 ? 2.516 24.312 -7.32 1 98 91 PHE A CA 1
ATOM 670 C C . PHE A 1 91 ? 3.795 23.797 -6.676 1 98 91 PHE A C 1
ATOM 672 O O . PHE A 1 91 ? 3.768 22.812 -5.93 1 98 91 PHE A O 1
ATOM 679 N N . ASP A 1 92 ? 4.938 24.406 -6.961 1 98.5 92 ASP A N 1
ATOM 680 C CA . ASP A 1 92 ? 6.223 24.031 -6.379 1 98.5 92 ASP A CA 1
ATOM 681 C C . ASP A 1 92 ? 6.34 24.547 -4.945 1 98.5 92 ASP A C 1
ATOM 683 O O . ASP A 1 92 ? 7.105 25.469 -4.668 1 98.5 92 ASP A O 1
ATOM 687 N N . LEU A 1 93 ? 5.664 23.875 -4.047 1 98.44 93 LEU A N 1
ATOM 688 C CA . LEU A 1 93 ? 5.59 24.281 -2.648 1 98.44 93 LEU A CA 1
ATOM 689 C C . LEU A 1 93 ? 6.977 24.297 -2.014 1 98.44 93 LEU A C 1
ATOM 691 O O . LEU A 1 93 ? 7.355 25.266 -1.354 1 98.44 93 LEU A O 1
ATOM 695 N N . ALA A 1 94 ? 7.73 23.25 -2.201 1 98.56 94 ALA A N 1
ATOM 696 C CA . ALA A 1 94 ? 9.055 23.156 -1.599 1 98.56 94 ALA A CA 1
ATOM 697 C C . ALA A 1 94 ? 9.953 24.297 -2.066 1 98.56 94 ALA A C 1
ATOM 699 O O . ALA A 1 94 ? 10.594 24.969 -1.253 1 98.56 94 ALA A O 1
ATOM 700 N N . GLY A 1 95 ? 10.016 24.484 -3.375 1 98.5 95 GLY A N 1
ATOM 701 C CA . GLY A 1 95 ? 10.867 25.531 -3.928 1 98.5 95 GLY A CA 1
ATOM 702 C C . GLY A 1 95 ? 10.484 26.922 -3.463 1 98.5 95 GLY A C 1
ATOM 703 O O . GLY A 1 95 ? 11.336 27.688 -3.016 1 98.5 95 GLY A O 1
ATOM 704 N N . VAL A 1 96 ? 9.219 27.234 -3.574 1 98.5 96 VAL A N 1
ATOM 705 C CA . VAL A 1 96 ? 8.742 28.562 -3.232 1 98.5 96 VAL A CA 1
ATOM 706 C C . VAL A 1 96 ? 8.953 28.828 -1.744 1 98.5 96 VAL A C 1
ATOM 708 O O . VAL A 1 96 ? 9.414 29.906 -1.355 1 98.5 96 VAL A O 1
ATOM 711 N N . LEU A 1 97 ? 8.633 27.844 -0.914 1 98.5 97 LEU A N 1
ATOM 712 C CA . LEU A 1 97 ? 8.805 28.016 0.525 1 98.5 97 LEU A CA 1
ATOM 713 C C . LEU A 1 97 ? 10.281 28.125 0.893 1 98.5 97 LEU A C 1
ATOM 715 O O . LEU A 1 97 ? 10.648 28.859 1.8 1 98.5 97 LEU A O 1
ATOM 719 N N . SER A 1 98 ? 11.078 27.312 0.241 1 98.56 98 SER A N 1
ATOM 720 C CA . SER A 1 98 ? 12.523 27.391 0.452 1 98.56 98 SER A CA 1
ATOM 721 C C . SER A 1 98 ? 13.047 28.797 0.157 1 98.56 98 SER A C 1
ATOM 723 O O . SER A 1 98 ? 13.852 29.344 0.919 1 98.56 98 SER A O 1
ATOM 725 N N . GLU A 1 99 ? 12.656 29.359 -0.948 1 98.31 99 GLU A N 1
ATOM 726 C CA . GLU A 1 99 ? 13.047 30.703 -1.311 1 98.31 99 GLU A CA 1
ATOM 727 C C . GLU A 1 99 ? 12.562 31.719 -0.276 1 98.31 99 GLU A C 1
ATOM 729 O O . GLU A 1 99 ? 13.312 32.625 0.113 1 98.31 99 GLU A O 1
ATOM 734 N N . ARG A 1 100 ? 11.359 31.578 0.117 1 98.06 100 ARG A N 1
ATOM 735 C CA . ARG A 1 100 ? 10.734 32.5 1.041 1 98.06 100 ARG A CA 1
ATOM 736 C C . ARG A 1 100 ? 11.422 32.5 2.398 1 98.06 100 ARG A C 1
ATOM 738 O O . ARG A 1 100 ? 11.578 33.531 3.039 1 98.06 100 ARG A O 1
ATOM 745 N N . LEU A 1 101 ? 11.828 31.312 2.875 1 98.12 101 LEU A N 1
ATOM 746 C CA . LEU A 1 101 ? 12.359 31.156 4.223 1 98.12 101 LEU A CA 1
ATOM 747 C C . LEU A 1 101 ? 13.891 31.141 4.203 1 98.12 101 LEU A C 1
ATOM 749 O O . LEU A 1 101 ? 14.531 31.281 5.246 1 98.12 101 LEU A O 1
ATOM 753 N N . GLY A 1 102 ? 14.461 30.969 3.068 1 98 102 GLY A N 1
ATOM 754 C CA . GLY A 1 102 ? 15.914 30.922 2.932 1 98 102 GLY A CA 1
ATOM 755 C C . GLY A 1 102 ? 16.516 29.641 3.494 1 98 102 GLY A C 1
ATOM 756 O O . GLY A 1 102 ? 17.641 29.656 4.004 1 98 102 GLY A O 1
ATOM 757 N N . LYS A 1 103 ? 15.797 28.562 3.596 1 98.25 103 LYS A N 1
ATOM 758 C CA . LYS A 1 103 ? 16.219 27.281 4.145 1 98.25 103 LYS A CA 1
ATOM 759 C C . LYS A 1 103 ? 15.789 26.125 3.244 1 98.25 103 LYS A C 1
ATOM 761 O O . LYS A 1 103 ? 14.828 26.25 2.484 1 98.25 103 LYS A O 1
ATOM 766 N N . PRO A 1 104 ? 16.547 24.984 3.297 1 98 104 PRO A N 1
ATOM 767 C CA . PRO A 1 104 ? 16.047 23.812 2.578 1 98 104 PRO A CA 1
ATOM 768 C C . PRO A 1 104 ? 14.695 23.344 3.09 1 98 104 PRO A C 1
ATOM 770 O O . PRO A 1 104 ? 14.438 23.375 4.297 1 98 104 PRO A O 1
ATOM 773 N N . VAL A 1 105 ? 13.828 22.922 2.135 1 98.38 105 VAL A N 1
ATOM 774 C CA . VAL A 1 105 ? 12.469 22.516 2.48 1 98.38 105 VAL A CA 1
ATOM 775 C C . VAL A 1 105 ? 12.172 21.141 1.886 1 98.38 105 VAL A C 1
ATOM 777 O O . VAL A 1 105 ? 12.484 20.891 0.722 1 98.38 105 VAL A O 1
ATOM 780 N N . ARG A 1 106 ? 11.633 20.25 2.682 1 97.75 106 ARG A N 1
ATOM 781 C CA . ARG A 1 106 ? 11.055 19 2.211 1 97.75 106 ARG A CA 1
ATOM 782 C C . ARG A 1 106 ? 9.57 18.922 2.537 1 97.75 106 ARG A C 1
ATOM 784 O O . ARG A 1 106 ? 9.141 19.328 3.617 1 97.75 106 ARG A O 1
ATOM 791 N N . VAL A 1 107 ? 8.82 18.484 1.561 1 97.5 107 VAL A N 1
ATOM 792 C CA . VAL A 1 107 ? 7.371 18.422 1.693 1 97.5 107 VAL A CA 1
ATOM 793 C C . VAL A 1 107 ? 6.898 16.984 1.491 1 97.5 107 VAL A C 1
ATOM 795 O O . VAL A 1 107 ? 7.391 16.266 0.609 1 97.5 107 VAL A O 1
ATOM 798 N N . VAL A 1 108 ? 6.02 16.516 2.295 1 96.19 108 VAL A N 1
ATOM 799 C CA . VAL A 1 108 ? 5.367 15.211 2.156 1 96.19 108 VAL A CA 1
ATOM 800 C C . VAL A 1 108 ? 3.885 15.344 2.496 1 96.19 108 VAL A C 1
ATOM 802 O O . VAL A 1 108 ? 3.449 16.375 3.025 1 96.19 108 VAL A O 1
ATOM 805 N N . ASN A 1 109 ? 3.123 14.359 2.164 1 96.06 109 ASN A N 1
ATOM 806 C CA . ASN A 1 109 ? 1.742 14.289 2.631 1 96.06 109 ASN A CA 1
ATOM 807 C C . ASN A 1 109 ? 1.659 14.375 4.152 1 96.06 109 ASN A C 1
ATOM 809 O O . ASN A 1 109 ? 2.51 13.828 4.855 1 96.06 109 ASN A O 1
ATOM 813 N N . ASP A 1 110 ? 0.631 15.047 4.637 1 93.5 110 ASP A N 1
ATOM 814 C CA . ASP A 1 110 ? 0.497 15.281 6.07 1 93.5 110 ASP A CA 1
ATOM 815 C C . ASP A 1 110 ? 0.405 13.961 6.832 1 93.5 110 ASP A C 1
ATOM 817 O O . ASP A 1 110 ? 1.033 13.797 7.883 1 93.5 110 ASP A O 1
ATOM 821 N N . ALA A 1 111 ? -0.383 13.008 6.352 1 94.94 111 ALA A N 1
ATOM 822 C CA . ALA A 1 111 ? -0.475 11.711 7.008 1 94.94 111 ALA A CA 1
ATOM 823 C C . ALA A 1 111 ? 0.863 10.977 6.965 1 94.94 111 ALA A C 1
ATOM 825 O O . ALA A 1 111 ? 1.229 10.281 7.914 1 94.94 111 ALA A O 1
ATOM 826 N N . ASP A 1 112 ? 1.597 11.094 5.844 1 96.5 112 ASP A N 1
ATOM 827 C CA . ASP A 1 112 ? 2.941 10.531 5.738 1 96.5 112 ASP A CA 1
ATOM 828 C C . ASP A 1 112 ? 3.857 11.094 6.824 1 96.5 112 ASP A C 1
ATOM 830 O O . ASP A 1 112 ? 4.578 10.344 7.484 1 96.5 112 ASP A O 1
ATOM 834 N N . MET A 1 113 ? 3.773 12.375 6.988 1 94.12 113 MET A N 1
ATOM 835 C CA . MET A 1 113 ? 4.609 13.016 8 1 94.12 113 MET A CA 1
ATOM 836 C C . MET A 1 113 ? 4.242 12.523 9.398 1 94.12 113 MET A C 1
ATOM 838 O O . MET A 1 113 ? 5.125 12.242 10.211 1 94.12 113 MET A O 1
ATOM 842 N N . GLN A 1 114 ? 2.963 12.453 9.695 1 93 114 GLN A N 1
ATOM 843 C CA . GLN A 1 114 ? 2.496 11.93 10.977 1 93 114 GLN A CA 1
ATOM 844 C C . GLN A 1 114 ? 3.025 10.523 11.227 1 93 114 GLN A C 1
ATOM 846 O O . GLN A 1 114 ? 3.484 10.203 12.32 1 93 114 GLN A O 1
ATOM 851 N N . GLY A 1 115 ? 2.967 9.742 10.211 1 94.75 115 GLY A N 1
ATOM 852 C CA . GLY A 1 115 ? 3.436 8.367 10.328 1 94.75 115 GLY A CA 1
ATOM 853 C C . GLY A 1 115 ? 4.922 8.273 10.609 1 94.75 115 GLY A C 1
ATOM 854 O O . GLY A 1 115 ? 5.352 7.457 11.43 1 94.75 115 GLY A O 1
ATOM 855 N N . LEU A 1 116 ? 5.68 9.102 9.93 1 94 116 LEU A N 1
ATOM 856 C CA . LEU A 1 116 ? 7.129 9.094 10.109 1 94 116 LEU A CA 1
ATOM 857 C C . LEU A 1 116 ? 7.488 9.336 11.578 1 94 116 LEU A C 1
ATOM 859 O O . LEU A 1 116 ? 8.531 8.867 12.047 1 94 116 LEU A O 1
ATOM 863 N N . GLY A 1 117 ? 6.613 10 12.289 1 91.94 117 GLY A N 1
ATOM 864 C CA . GLY A 1 117 ? 6.855 10.273 13.695 1 91.94 117 GLY A CA 1
ATOM 865 C C . GLY A 1 117 ? 6.379 9.164 14.609 1 91.94 117 GLY A C 1
ATOM 866 O O . GLY A 1 117 ? 6.703 9.156 15.805 1 91.94 117 GLY A O 1
ATOM 867 N N . ALA A 1 118 ? 5.648 8.242 14.109 1 94.31 118 ALA A N 1
ATOM 868 C CA . ALA A 1 118 ? 4.941 7.293 14.969 1 94.31 118 ALA A CA 1
ATOM 869 C C . ALA A 1 118 ? 5.512 5.887 14.82 1 94.31 118 ALA A C 1
ATOM 871 O O . ALA A 1 118 ? 5.539 5.113 15.781 1 94.31 118 ALA A O 1
ATOM 872 N N . ILE A 1 119 ? 6.027 5.512 13.703 1 95.25 119 ILE A N 1
ATOM 873 C CA . ILE A 1 119 ? 6.305 4.117 13.359 1 95.25 119 ILE A CA 1
ATOM 874 C C . ILE A 1 119 ? 7.562 3.652 14.094 1 95.25 119 ILE A C 1
ATOM 876 O O . ILE A 1 119 ? 8.398 4.469 14.484 1 95.25 119 ILE A O 1
ATOM 880 N N . GLN A 1 120 ? 7.66 2.375 14.273 1 95.62 120 GLN A N 1
ATOM 881 C CA . GLN A 1 120 ? 8.82 1.755 14.898 1 95.62 120 GLN A CA 1
ATOM 882 C C . GLN A 1 120 ? 9.859 1.343 13.859 1 95.62 120 GLN A C 1
ATOM 884 O O . GLN A 1 120 ? 11 1.037 14.203 1 95.62 120 GLN A O 1
ATOM 889 N N . GLY A 1 121 ? 9.438 1.289 12.617 1 95.69 121 GLY A N 1
ATOM 890 C CA . GLY A 1 121 ? 10.383 0.994 11.547 1 95.69 121 GLY A CA 1
ATOM 891 C C . GLY A 1 121 ? 10.523 -0.491 11.273 1 95.69 121 GLY A C 1
ATOM 892 O O . GLY A 1 121 ? 11.578 -0.941 10.805 1 95.69 121 GLY A O 1
ATOM 893 N N . LYS A 1 122 ? 9.555 -1.321 11.641 1 96 122 LYS A N 1
ATOM 894 C CA . LYS A 1 122 ? 9.617 -2.768 11.445 1 96 122 LYS A CA 1
ATOM 895 C C . LYS A 1 122 ? 8.32 -3.299 10.836 1 96 122 LYS A C 1
ATOM 897 O O . LYS A 1 122 ? 7.23 -2.904 11.258 1 96 122 LYS A O 1
ATOM 902 N N . GLY A 1 123 ? 8.492 -4.184 9.844 1 95.94 123 GLY A N 1
ATOM 903 C CA . GLY A 1 123 ? 7.32 -4.816 9.258 1 95.94 123 GLY A CA 1
ATOM 904 C C . GLY A 1 123 ? 6.441 -3.854 8.477 1 95.94 123 GLY A C 1
ATOM 905 O O . GLY A 1 123 ? 6.945 -2.971 7.781 1 95.94 123 GLY A O 1
ATOM 906 N N . VAL A 1 124 ? 5.172 -4.141 8.461 1 97.5 124 VAL A N 1
ATOM 907 C CA . VAL A 1 124 ? 4.184 -3.297 7.797 1 97.5 124 VAL A CA 1
ATOM 908 C C . VAL A 1 124 ? 3.438 -2.459 8.836 1 97.5 124 VAL A C 1
ATOM 910 O O . VAL A 1 124 ? 2.773 -3.002 9.719 1 97.5 124 VAL A O 1
ATOM 913 N N . GLU A 1 125 ? 3.658 -1.156 8.781 1 98.38 125 GLU A N 1
ATOM 914 C CA . GLU A 1 125 ? 3.012 -0.235 9.711 1 98.38 125 GLU A CA 1
ATOM 915 C C . GLU A 1 125 ? 2.139 0.775 8.977 1 98.38 125 GLU A C 1
ATOM 917 O O . GLU A 1 125 ? 2.543 1.314 7.945 1 98.38 125 GLU A O 1
ATOM 922 N N . MET A 1 126 ? 0.926 0.941 9.461 1 98.56 126 MET A N 1
ATOM 923 C CA . MET A 1 126 ? -0.026 1.864 8.852 1 98.56 126 MET A CA 1
ATOM 924 C C . MET A 1 126 ? -0.432 2.957 9.828 1 98.56 126 MET A C 1
ATOM 926 O O . MET A 1 126 ? -0.414 2.746 11.047 1 98.56 126 MET A O 1
ATOM 930 N N . VAL A 1 127 ? -0.682 4.172 9.305 1 98 127 VAL A N 1
ATOM 931 C CA . VAL A 1 127 ? -1.2 5.301 10.07 1 98 127 VAL A CA 1
ATOM 932 C C . VAL A 1 127 ? -2.475 5.828 9.414 1 98 127 VAL A C 1
ATOM 934 O O . VAL A 1 127 ? -2.547 5.945 8.188 1 98 127 VAL A O 1
ATOM 937 N N . ILE A 1 128 ? -3.475 6.031 10.195 1 98.12 128 ILE A N 1
ATOM 938 C CA . ILE A 1 128 ? -4.613 6.809 9.719 1 98.12 128 ILE A CA 1
ATOM 939 C C . ILE A 1 128 ? -4.801 8.047 10.594 1 98.12 128 ILE A C 1
ATOM 941 O O . ILE A 1 128 ? -4.516 8.008 11.797 1 98.12 128 ILE A O 1
ATOM 945 N N . THR A 1 129 ? -5.133 9.094 9.969 1 95.62 129 THR A N 1
ATOM 946 C CA . THR A 1 129 ? -5.422 10.328 10.695 1 95.62 129 THR A CA 1
ATOM 947 C C . THR A 1 129 ? -6.898 10.688 10.578 1 95.62 129 THR A C 1
ATOM 949 O O . THR A 1 129 ? -7.453 10.688 9.477 1 95.62 129 THR A O 1
ATOM 952 N N . LEU A 1 130 ? -7.523 10.875 11.742 1 95.81 130 LEU A N 1
ATOM 953 C CA . LEU A 1 130 ? -8.93 11.242 11.836 1 95.81 130 LEU A CA 1
ATOM 954 C C . LEU A 1 130 ? -9.086 12.719 12.164 1 95.81 130 LEU A C 1
ATOM 956 O O . LEU A 1 130 ? -8.703 13.156 13.25 1 95.81 130 LEU A O 1
ATOM 960 N N . GLY A 1 131 ? -9.57 13.5 11.305 1 92 131 GLY A N 1
ATOM 961 C CA . GLY A 1 131 ? -9.812 14.93 11.438 1 92 131 GLY A CA 1
ATOM 962 C C . GLY A 1 131 ? -10.953 15.422 10.562 1 92 131 GLY A C 1
ATOM 963 O O . GLY A 1 131 ? -11.992 14.766 10.469 1 92 131 GLY A O 1
ATOM 964 N N . THR A 1 132 ? -10.617 16.703 9.977 1 88.19 132 THR A N 1
ATOM 965 C CA . THR A 1 132 ? -11.594 17.141 8.984 1 88.19 132 THR A CA 1
ATOM 966 C C . THR A 1 132 ? -11.797 16.062 7.918 1 88.19 132 THR A C 1
ATOM 968 O O . THR A 1 132 ? -12.938 15.766 7.547 1 88.19 132 THR A O 1
ATOM 971 N N . GLY A 1 133 ? -10.742 15.562 7.461 1 91.5 133 GLY A N 1
ATOM 972 C CA . GLY A 1 133 ? -10.789 14.461 6.516 1 91.5 133 GLY A CA 1
ATOM 973 C C . GLY A 1 133 ? -10.242 13.164 7.086 1 91.5 133 GLY A C 1
ATOM 974 O O . GLY A 1 133 ? -10.32 12.93 8.297 1 91.5 133 GLY A O 1
ATOM 975 N N . PHE A 1 134 ? -9.93 12.266 6.258 1 95.31 134 PHE A N 1
ATOM 976 C CA . PHE A 1 134 ? -9.352 10.961 6.562 1 95.31 134 PHE A CA 1
ATOM 977 C C . PHE A 1 134 ? -8.023 10.773 5.84 1 95.31 134 PHE A C 1
ATOM 979 O O . PHE A 1 134 ? -7.988 10.688 4.609 1 95.31 134 PHE A O 1
ATOM 986 N N . GLY A 1 135 ? -6.91 10.703 6.578 1 95.5 135 GLY A N 1
ATOM 987 C CA . GLY A 1 135 ? -5.59 10.5 6.004 1 95.5 135 GLY A CA 1
ATOM 988 C C . GLY A 1 135 ? -5.059 9.094 6.219 1 95.5 135 GLY A C 1
ATOM 989 O O . GLY A 1 135 ? -5.543 8.367 7.086 1 95.5 135 GLY A O 1
ATOM 990 N N . SER A 1 136 ? -4.086 8.742 5.414 1 97.81 136 SER A N 1
ATOM 991 C CA . SER A 1 136 ? -3.475 7.426 5.539 1 97.81 136 SER A CA 1
ATOM 992 C C . SER A 1 136 ? -2.006 7.457 5.129 1 97.81 136 SER A C 1
ATOM 994 O O . SER A 1 136 ? -1.61 8.25 4.273 1 97.81 136 SER A O 1
ATOM 996 N N . ALA A 1 137 ? -1.272 6.645 5.734 1 97.75 137 ALA A N 1
ATOM 997 C CA . ALA A 1 137 ? 0.129 6.41 5.398 1 97.75 137 ALA A CA 1
ATOM 998 C C . ALA A 1 137 ? 0.509 4.949 5.617 1 97.75 137 ALA A C 1
ATOM 1000 O O . ALA A 1 137 ? -0.025 4.289 6.508 1 97.75 137 ALA A O 1
ATOM 1001 N N . LEU A 1 138 ? 1.365 4.48 4.828 1 98.31 138 LEU A N 1
ATOM 1002 C CA . LEU A 1 138 ? 1.813 3.092 4.887 1 98.31 138 LEU A CA 1
ATOM 1003 C C . LEU A 1 138 ? 3.336 3.01 4.855 1 98.31 138 LEU A C 1
ATOM 1005 O O . LEU A 1 138 ? 3.988 3.76 4.129 1 98.31 138 LEU A O 1
ATOM 1009 N N . PHE A 1 139 ? 3.896 2.141 5.645 1 97.44 139 PHE A N 1
ATOM 1010 C CA . PHE A 1 139 ? 5.34 1.956 5.754 1 97.44 139 PHE A CA 1
ATOM 1011 C C . PHE A 1 139 ? 5.699 0.475 5.734 1 97.44 139 PHE A C 1
ATOM 1013 O O . PHE A 1 139 ? 4.984 -0.348 6.312 1 97.44 139 PHE A O 1
ATOM 1020 N N . VAL A 1 140 ? 6.801 0.167 5.117 1 96.75 140 VAL A N 1
ATOM 1021 C CA . VAL A 1 140 ? 7.375 -1.172 5.168 1 96.75 140 VAL A CA 1
ATOM 1022 C C . VAL A 1 140 ? 8.82 -1.094 5.66 1 96.75 140 VAL A C 1
ATOM 1024 O O . VAL A 1 140 ? 9.672 -0.481 5.012 1 96.75 140 VAL A O 1
ATOM 1027 N N . ASP A 1 141 ? 9.109 -1.694 6.77 1 95.56 141 ASP A N 1
ATOM 1028 C CA . ASP A 1 141 ? 10.422 -1.656 7.402 1 95.56 141 ASP A CA 1
ATOM 1029 C C . ASP A 1 141 ? 10.953 -0.226 7.477 1 95.56 141 ASP A C 1
ATOM 1031 O O . ASP A 1 141 ? 12.094 0.038 7.086 1 95.56 141 ASP A O 1
ATOM 1035 N N . GLY A 1 142 ? 10.062 0.633 7.859 1 94.62 142 GLY A N 1
ATOM 1036 C CA . GLY A 1 142 ? 10.422 2.018 8.109 1 94.62 142 GLY A CA 1
ATOM 1037 C C . GLY A 1 142 ? 10.422 2.871 6.852 1 94.62 142 GLY A C 1
ATOM 1038 O O . GLY A 1 142 ? 10.586 4.09 6.926 1 94.62 142 GLY A O 1
ATOM 1039 N N . LYS A 1 143 ? 10.281 2.211 5.738 1 94.56 143 LYS A N 1
ATOM 1040 C CA . LYS A 1 143 ? 10.273 2.955 4.484 1 94.56 143 LYS A CA 1
ATOM 1041 C C . LYS A 1 143 ? 8.852 3.352 4.086 1 94.56 143 LYS A C 1
ATOM 1043 O O . LYS A 1 143 ? 7.945 2.518 4.09 1 94.56 143 LYS A O 1
ATOM 1048 N N . LEU A 1 144 ? 8.672 4.602 3.715 1 96.19 144 LEU A N 1
ATOM 1049 C CA . LEU A 1 144 ? 7.379 5.184 3.375 1 96.19 144 LEU A CA 1
ATOM 1050 C C . LEU A 1 144 ? 6.902 4.691 2.014 1 96.19 144 LEU A C 1
ATOM 1052 O O . LEU A 1 144 ? 7.672 4.66 1.053 1 96.19 144 LEU A O 1
ATOM 1056 N N . VAL A 1 145 ? 5.703 4.188 1.908 1 96.94 145 VAL A N 1
ATOM 1057 C CA . VAL A 1 145 ? 4.938 4.113 0.668 1 96.94 145 VAL A CA 1
ATOM 1058 C C . VAL A 1 145 ? 4.262 5.457 0.397 1 96.94 145 VAL A C 1
ATOM 1060 O O . VAL A 1 145 ? 3.262 5.793 1.035 1 96.94 145 VAL A O 1
ATOM 1063 N N . PRO A 1 146 ? 4.73 6.176 -0.495 1 94.81 146 PRO A N 1
ATOM 1064 C CA . PRO A 1 146 ? 4.32 7.582 -0.55 1 94.81 146 PRO A CA 1
ATOM 1065 C C . PRO A 1 146 ? 2.885 7.758 -1.043 1 94.81 146 PRO A C 1
ATOM 1067 O O . PRO A 1 146 ? 2.434 7.012 -1.917 1 94.81 146 PRO A O 1
ATOM 1070 N N . ASN A 1 147 ? 2.18 8.648 -0.488 1 94.12 147 ASN A N 1
ATOM 1071 C CA . ASN A 1 147 ? 0.948 9.273 -0.963 1 94.12 147 ASN A CA 1
ATOM 1072 C C . ASN A 1 147 ? -0.172 8.25 -1.117 1 94.12 147 ASN A C 1
ATOM 1074 O O . ASN A 1 147 ? -0.84 8.203 -2.152 1 94.12 147 ASN A O 1
ATOM 1078 N N . LEU A 1 148 ? -0.327 7.406 -0.099 1 96.69 148 LEU A N 1
ATOM 1079 C CA . LEU A 1 148 ? -1.499 6.539 -0.05 1 96.69 148 LEU A CA 1
ATOM 1080 C C . LEU A 1 148 ? -2.758 7.344 0.261 1 96.69 148 LEU A C 1
ATOM 1082 O O . LEU A 1 148 ? -2.85 7.977 1.315 1 96.69 148 LEU A O 1
ATOM 1086 N N . GLU A 1 149 ? -3.766 7.332 -0.612 1 95.19 149 GLU A N 1
ATOM 1087 C CA . GLU A 1 149 ? -4.969 8.141 -0.457 1 95.19 149 GLU A CA 1
ATOM 1088 C C . GLU A 1 149 ? -6.184 7.27 -0.154 1 95.19 149 GLU A C 1
ATOM 1090 O O . GLU A 1 149 ? -7.152 7.258 -0.917 1 95.19 149 GLU A O 1
ATOM 1095 N N . MET A 1 150 ? -6.227 6.727 1.017 1 97 150 MET A N 1
ATOM 1096 C CA . MET A 1 150 ? -7.32 5.836 1.398 1 97 150 MET A CA 1
ATOM 1097 C C . MET A 1 150 ? -8.609 6.617 1.608 1 97 150 MET A C 1
ATOM 1099 O O . MET A 1 150 ? -9.703 6.074 1.434 1 97 150 MET A O 1
ATOM 1103 N N . GLY A 1 151 ? -8.492 7.867 1.972 1 96.25 151 GLY A N 1
ATOM 1104 C CA . GLY A 1 151 ? -9.648 8.664 2.361 1 96.25 151 GLY A CA 1
ATOM 1105 C C . GLY A 1 151 ? -10.734 8.695 1.306 1 96.25 151 GLY A C 1
ATOM 1106 O O . GLY A 1 151 ? -11.922 8.664 1.631 1 96.25 151 GLY A O 1
ATOM 1107 N N . HIS A 1 152 ? -10.359 8.664 0.081 1 93.75 152 HIS A N 1
ATOM 1108 C CA . HIS A 1 152 ? -11.305 8.852 -1.01 1 93.75 152 HIS A CA 1
ATOM 1109 C C . HIS A 1 152 ? -11.688 7.523 -1.653 1 93.75 152 HIS A C 1
ATOM 1111 O O . HIS A 1 152 ? -12.453 7.492 -2.617 1 93.75 152 HIS A O 1
ATOM 1117 N N . HIS A 1 153 ? -11.211 6.461 -1.167 1 96.94 153 HIS A N 1
ATOM 1118 C CA . HIS A 1 153 ? -11.539 5.137 -1.676 1 96.94 153 HIS A CA 1
ATOM 1119 C C . HIS A 1 153 ? -12.852 4.629 -1.087 1 96.94 153 HIS A C 1
ATOM 1121 O O . HIS A 1 153 ? -13.148 4.883 0.081 1 96.94 153 HIS A O 1
ATOM 1127 N N . PRO A 1 154 ? -13.602 3.855 -1.866 1 96.88 154 PRO A N 1
ATOM 1128 C CA . PRO A 1 154 ? -14.859 3.311 -1.344 1 96.88 154 PRO A CA 1
ATOM 1129 C C . PRO A 1 154 ? -14.656 2.465 -0.088 1 96.88 154 PRO A C 1
ATOM 1131 O O . PRO A 1 154 ? -13.672 1.73 0.014 1 96.88 154 PRO A O 1
ATOM 1134 N N . PHE A 1 155 ? -15.586 2.545 0.819 1 97 155 PHE A N 1
ATOM 1135 C CA . PHE A 1 155 ? -15.5 1.835 2.09 1 97 155 PHE A CA 1
ATOM 1136 C C . PHE A 1 155 ? -16.766 1.027 2.346 1 97 155 PHE A C 1
ATOM 1138 O O . PHE A 1 155 ? -16.75 -0.204 2.295 1 97 155 PHE A O 1
ATOM 1145 N N . ARG A 1 156 ? -17.812 1.748 2.453 1 94.56 156 ARG A N 1
ATOM 1146 C CA . ARG A 1 156 ? -19.062 1.05 2.736 1 94.56 156 ARG A CA 1
ATOM 1147 C C . ARG A 1 156 ? -20.266 1.877 2.295 1 94.56 156 ARG A C 1
ATOM 1149 O O . ARG A 1 156 ? -20.219 3.109 2.328 1 94.56 156 ARG A O 1
ATOM 1156 N N . LYS A 1 157 ? -21.359 1.131 1.9 1 93.81 157 LYS A N 1
ATOM 1157 C CA . LYS A 1 157 ? -22.656 1.711 1.547 1 93.81 157 LYS A CA 1
ATOM 1158 C C . LYS A 1 157 ? -22.5 2.791 0.479 1 93.81 157 LYS A C 1
ATOM 1160 O O . LYS A 1 157 ? -23.141 3.84 0.552 1 93.81 157 LYS A O 1
ATOM 1165 N N . GLY A 1 158 ? -21.5 2.648 -0.365 1 91.62 158 GLY A N 1
ATOM 1166 C CA . GLY A 1 158 ? -21.312 3.549 -1.489 1 91.62 158 GLY A CA 1
ATOM 1167 C C . GLY A 1 158 ? -20.578 4.824 -1.112 1 91.62 158 GLY A C 1
ATOM 1168 O O . GLY A 1 158 ? -20.484 5.754 -1.918 1 91.62 158 GLY A O 1
ATOM 1169 N N . GLU A 1 159 ? -20.125 4.898 0.078 1 96.31 159 GLU A N 1
ATOM 1170 C CA . GLU A 1 159 ? -19.406 6.078 0.559 1 96.31 159 GLU A CA 1
ATOM 1171 C C . GLU A 1 159 ? -17.938 5.758 0.83 1 96.31 159 GLU A C 1
ATOM 1173 O O . GLU A 1 159 ? -17.578 4.598 1.036 1 96.31 159 GLU A O 1
ATOM 1178 N N . THR A 1 160 ? -17.141 6.805 0.797 1 97.12 160 THR A N 1
ATOM 1179 C CA . THR A 1 160 ? -15.695 6.668 0.988 1 97.12 160 THR A CA 1
ATOM 1180 C C . THR A 1 160 ? -15.352 6.641 2.475 1 97.12 160 THR A C 1
ATOM 1182 O O . THR A 1 160 ? -16.203 6.887 3.322 1 97.12 160 THR A O 1
ATOM 1185 N N . TYR A 1 161 ? -14.078 6.289 2.783 1 98.19 161 TYR A N 1
ATOM 1186 C CA . TYR A 1 161 ? -13.594 6.324 4.16 1 98.19 161 TYR A CA 1
ATOM 1187 C C . TYR A 1 161 ? -13.812 7.699 4.777 1 98.19 161 TYR A C 1
ATOM 1189 O O . TYR A 1 161 ? -14.297 7.809 5.91 1 98.19 161 TYR A O 1
ATOM 1197 N N . GLU A 1 162 ? -13.484 8.742 4.012 1 96.25 162 GLU A N 1
ATOM 1198 C CA . GLU A 1 162 ? -13.602 10.102 4.527 1 96.25 162 GLU A CA 1
ATOM 1199 C C . GLU A 1 162 ? -15.062 10.469 4.789 1 96.25 162 GLU A C 1
ATOM 1201 O O . GLU A 1 162 ? -15.383 11.062 5.816 1 96.25 162 GLU A O 1
ATOM 1206 N N . GLN A 1 163 ? -15.961 10.094 3.887 1 96.94 163 GLN A N 1
ATOM 1207 C CA . GLN A 1 163 ? -17.375 10.398 4.035 1 96.94 163 GLN A CA 1
ATOM 1208 C C . GLN A 1 163 ? -17.969 9.664 5.238 1 96.94 163 GLN A C 1
ATOM 1210 O O . GLN A 1 163 ? -18.984 10.109 5.805 1 96.94 163 GLN A O 1
ATOM 1215 N N . GLN A 1 164 ? -17.375 8.602 5.629 1 98 164 GLN A N 1
ATOM 1216 C CA . GLN A 1 164 ? -17.906 7.77 6.703 1 98 164 GLN A CA 1
ATOM 1217 C C . GLN A 1 164 ? -17.234 8.102 8.039 1 98 164 GLN A C 1
ATOM 1219 O O . GLN A 1 164 ? -17.812 7.871 9.102 1 98 164 GLN A O 1
ATOM 1224 N N . LEU A 1 165 ? -16.047 8.695 7.969 1 98.19 165 LEU A N 1
ATOM 1225 C CA . LEU A 1 165 ? -15.273 8.742 9.211 1 98.19 165 LEU A CA 1
ATOM 1226 C C . LEU A 1 165 ? -14.719 10.141 9.445 1 98.19 165 LEU A C 1
ATOM 1228 O O . LEU A 1 165 ? -14.125 10.414 10.5 1 98.19 165 LEU A O 1
ATOM 1232 N N . GLY A 1 166 ? -14.828 11.047 8.523 1 95.69 166 GLY A N 1
ATOM 1233 C CA . GLY A 1 166 ? -14.398 12.414 8.742 1 95.69 166 GLY A CA 1
ATOM 1234 C C . GLY A 1 166 ? -15.219 13.133 9.797 1 95.69 166 GLY A C 1
ATOM 1235 O O . GLY A 1 166 ? -16.203 12.594 10.305 1 95.69 166 GLY A O 1
ATOM 1236 N N . ARG A 1 167 ? -14.875 14.367 10.094 1 94.56 167 ARG A N 1
ATOM 1237 C CA . ARG A 1 167 ? -15.523 15.164 11.125 1 94.56 167 ARG A CA 1
ATOM 1238 C C . ARG A 1 167 ? -17.016 15.32 10.836 1 94.56 167 ARG A C 1
ATOM 1240 O O . ARG A 1 167 ? -17.844 15.211 11.734 1 94.56 167 ARG A O 1
ATOM 1247 N N . ALA A 1 168 ? -17.312 15.68 9.602 1 95 168 ALA A N 1
ATOM 1248 C CA . ALA A 1 168 ? -18.703 15.852 9.227 1 95 168 ALA A CA 1
ATOM 1249 C C . ALA A 1 168 ? -19.516 14.602 9.555 1 95 168 ALA A C 1
ATOM 1251 O O . ALA A 1 168 ? -20.656 14.695 10.039 1 95 168 ALA A O 1
ATOM 1252 N N . ALA A 1 169 ? -18.984 13.445 9.258 1 97.44 169 ALA A N 1
ATOM 1253 C CA . ALA A 1 169 ? -19.656 12.188 9.562 1 97.44 169 ALA A CA 1
ATOM 1254 C C . ALA A 1 169 ? -19.828 12.016 11.07 1 97.44 169 ALA A C 1
ATOM 1256 O O . ALA A 1 169 ? -20.906 11.602 11.531 1 97.44 169 ALA A O 1
ATOM 1257 N N . LEU A 1 170 ? -18.781 12.266 11.805 1 97.69 170 LEU A N 1
ATOM 1258 C CA . LEU A 1 170 ? -18.828 12.188 13.266 1 97.69 170 LEU A CA 1
ATOM 1259 C C . LEU A 1 170 ? -19.969 13.055 13.805 1 97.69 170 LEU A C 1
ATOM 1261 O O . LEU A 1 170 ? -20.766 12.594 14.625 1 97.69 170 LEU A O 1
ATOM 1265 N N . GLU A 1 171 ? -20.047 14.242 13.344 1 97.5 171 GLU A N 1
ATOM 1266 C CA . GLU A 1 171 ? -21.078 15.18 13.797 1 97.5 171 GLU A CA 1
ATOM 1267 C C . GLU A 1 171 ? -22.469 14.695 13.414 1 97.5 171 GLU A C 1
ATOM 1269 O O . GLU A 1 171 ? -23.422 14.875 14.172 1 97.5 171 GLU A O 1
ATOM 1274 N N . LYS A 1 172 ? -22.531 14.133 12.336 1 97.94 172 LYS A N 1
ATOM 1275 C CA . LYS A 1 172 ? -23.828 13.711 11.805 1 97.94 172 LYS A CA 1
ATOM 1276 C C . LYS A 1 172 ? -24.344 12.469 12.516 1 97.94 172 LYS A C 1
ATOM 1278 O O . LYS A 1 172 ? -25.516 12.398 12.883 1 97.94 172 LYS A O 1
ATOM 1283 N N . VAL A 1 173 ? -23.5 11.484 12.734 1 97.81 173 VAL A N 1
ATOM 1284 C CA . VAL A 1 173 ? -24.016 10.188 13.156 1 97.81 173 VAL A CA 1
ATOM 1285 C C . VAL A 1 173 ? -23.766 10 14.656 1 97.81 173 VAL A C 1
ATOM 1287 O O . VAL A 1 173 ? -24.328 9.094 15.273 1 97.81 173 VAL A O 1
ATOM 1290 N N . GLY A 1 174 ? -22.906 10.781 15.227 1 97.56 174 GLY A N 1
ATOM 1291 C CA . GLY A 1 174 ? -22.609 10.703 16.641 1 97.56 174 GLY A CA 1
ATOM 1292 C C . GLY A 1 174 ? -21.484 9.742 16.984 1 97.56 174 GLY A C 1
ATOM 1293 O O . GLY A 1 174 ? -21.062 8.961 16.125 1 97.56 174 GLY A O 1
ATOM 1294 N N . ASN A 1 175 ? -21.031 9.734 18.234 1 97.38 175 ASN A N 1
ATOM 1295 C CA . ASN A 1 175 ? -19.844 9.031 18.688 1 97.38 175 ASN A CA 1
ATOM 1296 C C . ASN A 1 175 ? -20 7.52 18.578 1 97.38 175 ASN A C 1
ATOM 1298 O O . ASN A 1 175 ? -19.109 6.832 18.078 1 97.38 175 ASN A O 1
ATOM 1302 N N . ASP A 1 176 ? -21.094 7.02 19 1 97.69 176 ASP A N 1
ATOM 1303 C CA . ASP A 1 176 ? -21.266 5.574 19.062 1 97.69 176 ASP A CA 1
ATOM 1304 C C . ASP A 1 176 ? -21.234 4.949 17.672 1 97.69 176 ASP A C 1
ATOM 1306 O O . ASP A 1 176 ? -20.453 4.027 17.406 1 97.69 176 ASP A O 1
ATOM 1310 N N . LYS A 1 177 ? -22.047 5.496 16.859 1 98 177 LYS A N 1
ATOM 1311 C CA . LYS A 1 177 ? -22.109 4.973 15.5 1 98 177 LYS A CA 1
ATOM 1312 C C . LYS A 1 177 ? -20.781 5.195 14.766 1 98 177 LYS A C 1
ATOM 1314 O O . LYS A 1 177 ? -20.328 4.324 14.023 1 98 177 LYS A O 1
ATOM 1319 N N . TRP A 1 178 ? -20.25 6.312 14.945 1 98.25 178 TRP A N 1
ATOM 1320 C CA . TRP A 1 178 ? -18.953 6.652 14.344 1 98.25 178 TRP A CA 1
ATOM 1321 C C . TRP A 1 178 ? -17.875 5.676 14.781 1 98.25 178 TRP A C 1
ATOM 1323 O O . TRP A 1 178 ? -17.094 5.199 13.961 1 98.25 178 TRP A O 1
ATOM 1333 N N . ASN A 1 179 ? -17.859 5.312 16.031 1 98.5 179 ASN A N 1
ATOM 1334 C CA . ASN A 1 179 ? -16.875 4.359 16.547 1 98.5 179 ASN A CA 1
ATOM 1335 C C . ASN A 1 179 ? -17.094 2.963 15.977 1 98.5 179 ASN A C 1
ATOM 1337 O O . ASN A 1 179 ? -16.141 2.242 15.711 1 98.5 179 ASN A O 1
ATOM 1341 N N . ARG A 1 180 ? -18.281 2.588 15.773 1 98.06 180 ARG A N 1
ATOM 1342 C CA . ARG A 1 180 ? -18.562 1.304 15.133 1 98.06 180 ARG A CA 1
ATOM 1343 C C . ARG A 1 180 ? -18.047 1.282 13.695 1 98.06 180 ARG A C 1
ATOM 1345 O O . ARG A 1 180 ? -17.5 0.277 13.242 1 98.06 180 ARG A O 1
ATOM 1352 N N . ARG A 1 181 ? -18.25 2.41 13.008 1 98.25 181 ARG A N 1
ATOM 1353 C CA . ARG A 1 181 ? -17.719 2.531 11.648 1 98.25 181 ARG A CA 1
ATOM 1354 C C . ARG A 1 181 ? -16.203 2.414 11.641 1 98.25 181 ARG A C 1
ATOM 1356 O O . ARG A 1 181 ? -15.633 1.779 10.75 1 98.25 181 ARG A O 1
ATOM 1363 N N . LEU A 1 182 ? -15.617 3.059 12.609 1 98.56 182 LEU A N 1
ATOM 1364 C CA . LEU A 1 182 ? -14.164 3.029 12.711 1 98.56 182 LEU A CA 1
ATOM 1365 C C . LEU A 1 182 ? -13.656 1.604 12.914 1 98.56 182 LEU A C 1
ATOM 1367 O O . LEU A 1 182 ? -12.68 1.189 12.281 1 98.56 182 LEU A O 1
ATOM 1371 N N . LEU A 1 183 ? -14.336 0.855 13.773 1 98.38 183 LEU A N 1
ATOM 1372 C CA . LEU A 1 183 ? -13.953 -0.533 14.008 1 98.38 183 LEU A CA 1
ATOM 1373 C C . LEU A 1 183 ? -14.031 -1.342 12.719 1 98.38 183 LEU A C 1
ATOM 1375 O O . LEU A 1 183 ? -13.164 -2.168 12.438 1 98.38 183 LEU A O 1
ATOM 1379 N N . LYS A 1 184 ? -15.07 -1.103 11.961 1 98.06 184 LYS A N 1
ATOM 1380 C CA . LYS A 1 184 ? -15.195 -1.77 10.672 1 98.06 184 LYS A CA 1
ATOM 1381 C C . LYS A 1 184 ? -14.062 -1.37 9.727 1 98.06 184 LYS A C 1
ATOM 1383 O O . LYS A 1 184 ? -13.531 -2.209 9 1 98.06 184 LYS A O 1
ATOM 1388 N N . ALA A 1 185 ? -13.711 -0.089 9.734 1 98.44 185 ALA A N 1
ATOM 1389 C CA . ALA A 1 185 ? -12.617 0.399 8.898 1 98.44 185 ALA A CA 1
ATOM 1390 C C . ALA A 1 185 ? -11.297 -0.259 9.281 1 98.44 185 ALA A C 1
ATOM 1392 O O . ALA A 1 185 ? -10.516 -0.664 8.414 1 98.44 185 ALA A O 1
ATOM 1393 N N . ILE A 1 186 ? -11.078 -0.366 10.578 1 98.62 186 ILE A N 1
ATOM 1394 C CA . ILE A 1 186 ? -9.859 -0.984 11.094 1 98.62 186 ILE A CA 1
ATOM 1395 C C . ILE A 1 186 ? -9.766 -2.428 10.602 1 98.62 186 ILE A C 1
ATOM 1397 O O . ILE A 1 186 ? -8.727 -2.857 10.102 1 98.62 186 ILE A O 1
ATOM 1401 N N . ALA A 1 187 ? -10.82 -3.139 10.672 1 97.94 187 ALA A N 1
ATOM 1402 C CA . ALA A 1 187 ? -10.859 -4.527 10.219 1 97.94 187 ALA A CA 1
ATOM 1403 C C . ALA A 1 187 ? -10.625 -4.617 8.711 1 97.94 187 ALA A C 1
ATOM 1405 O O . ALA A 1 187 ? -9.883 -5.484 8.242 1 97.94 187 ALA A O 1
ATOM 1406 N N . THR A 1 188 ? -11.258 -3.756 8 1 97.56 188 THR A N 1
ATOM 1407 C CA . THR A 1 188 ? -11.125 -3.738 6.547 1 97.56 188 THR A CA 1
ATOM 1408 C C . THR A 1 188 ? -9.688 -3.443 6.141 1 97.56 188 THR A C 1
ATOM 1410 O O . THR A 1 188 ? -9.133 -4.105 5.262 1 97.56 188 THR A O 1
ATOM 1413 N N . LEU A 1 189 ? -9.07 -2.463 6.766 1 98.31 189 LEU A N 1
ATOM 1414 C CA . LEU A 1 189 ? -7.695 -2.082 6.461 1 98.31 189 LEU A CA 1
ATOM 1415 C C . L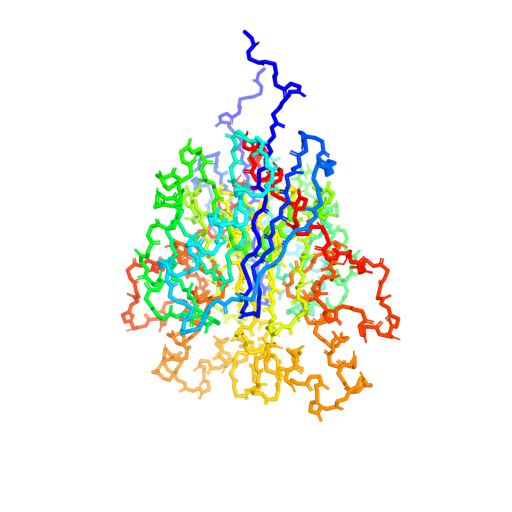EU A 1 189 ? -6.727 -3.195 6.844 1 98.31 189 LEU A C 1
ATOM 1417 O O . LEU A 1 189 ? -5.727 -3.42 6.152 1 98.31 189 LEU A O 1
ATOM 1421 N N . GLN A 1 190 ? -6.996 -3.879 7.957 1 97.88 190 GLN A N 1
ATOM 1422 C CA . GLN A 1 190 ? -6.191 -5.031 8.344 1 97.88 190 GLN A CA 1
ATOM 1423 C C . GLN A 1 190 ? -6.211 -6.105 7.262 1 97.88 190 GLN A C 1
ATOM 1425 O O . GLN A 1 190 ? -5.168 -6.668 6.918 1 97.88 190 GLN A O 1
ATOM 1430 N N . HIS A 1 191 ? -7.367 -6.367 6.762 1 95.5 191 HIS A N 1
ATOM 1431 C CA . HIS A 1 191 ? -7.52 -7.387 5.73 1 95.5 191 HIS A CA 1
ATOM 1432 C C . HIS A 1 191 ? -6.844 -6.957 4.43 1 95.5 191 HIS A C 1
ATOM 1434 O O . HIS A 1 191 ? -6.297 -7.793 3.707 1 95.5 191 HIS A O 1
ATOM 1440 N N . LEU A 1 192 ? -6.875 -5.715 4.141 1 96.75 192 LEU A N 1
ATOM 1441 C CA . LEU A 1 192 ? -6.332 -5.168 2.902 1 96.75 192 LEU A CA 1
ATOM 1442 C C . LEU A 1 192 ? -4.809 -5.148 2.938 1 96.75 192 LEU A C 1
ATOM 1444 O O . LEU A 1 192 ? -4.156 -5.594 1.991 1 96.75 192 LEU A O 1
ATOM 1448 N N . PHE A 1 193 ? -4.242 -4.656 4.016 1 97.75 193 PHE A N 1
ATOM 1449 C CA . PHE A 1 193 ? -2.814 -4.355 4.02 1 97.75 193 PHE A CA 1
ATOM 1450 C C . PHE A 1 193 ? -2.045 -5.375 4.848 1 97.75 193 PHE A C 1
ATOM 1452 O O . PHE A 1 193 ? -0.815 -5.43 4.789 1 97.75 193 PHE A O 1
ATOM 1459 N N . ASN A 1 194 ? -2.789 -6.18 5.648 1 96.88 194 ASN A N 1
ATOM 1460 C CA . ASN A 1 194 ? -2.143 -7.148 6.527 1 96.88 194 ASN A CA 1
ATOM 1461 C C . ASN A 1 194 ? -1.048 -6.496 7.367 1 96.88 194 ASN A C 1
ATOM 1463 O O . ASN A 1 194 ? 0.067 -7.012 7.453 1 96.88 194 ASN A O 1
ATOM 1467 N N . TYR A 1 195 ? -1.325 -5.301 7.918 1 98.06 195 TYR A N 1
ATOM 1468 C CA . TYR A 1 195 ? -0.316 -4.547 8.656 1 98.06 195 TYR A CA 1
ATOM 1469 C C . TYR A 1 195 ? -0.01 -5.215 9.992 1 98.06 195 TYR A C 1
ATOM 1471 O O . TYR A 1 195 ? -0.85 -5.93 10.539 1 98.06 195 TYR A O 1
ATOM 1479 N N . ASP A 1 196 ? 1.192 -4.98 10.555 1 98.06 196 ASP A N 1
ATOM 1480 C CA . ASP A 1 196 ? 1.567 -5.438 11.891 1 98.06 196 ASP A CA 1
ATOM 1481 C C . ASP A 1 196 ? 1.024 -4.496 12.969 1 98.06 196 ASP A C 1
ATOM 1483 O O . ASP A 1 196 ? 0.568 -4.945 14.016 1 98.06 196 ASP A O 1
ATOM 1487 N N . TYR A 1 197 ? 1.053 -3.191 12.68 1 98.5 197 TYR A N 1
ATOM 1488 C CA . TYR A 1 197 ? 0.53 -2.184 13.602 1 98.5 197 TYR A CA 1
ATOM 1489 C C . TYR A 1 197 ? -0.208 -1.088 12.844 1 98.5 197 TYR A C 1
ATOM 1491 O O . TYR A 1 197 ? 0.166 -0.742 11.719 1 98.5 197 TYR A O 1
ATOM 1499 N N . LEU A 1 198 ? -1.233 -0.614 13.453 1 98.69 198 LEU A N 1
ATOM 1500 C CA . LEU A 1 198 ? -1.967 0.56 12.992 1 98.69 198 LEU A CA 1
ATOM 1501 C C . LEU A 1 198 ? -1.939 1.664 14.047 1 98.69 198 LEU A C 1
ATOM 1503 O O . LEU A 1 198 ? -2.23 1.417 15.219 1 98.69 198 LEU A O 1
ATOM 1507 N N . TYR A 1 199 ? -1.514 2.84 13.633 1 98.38 199 TYR A N 1
ATOM 1508 C CA . TYR A 1 199 ? -1.528 4.016 14.492 1 98.38 199 TYR A CA 1
ATOM 1509 C C . TYR A 1 199 ? -2.629 4.984 14.078 1 98.38 199 TYR A C 1
ATOM 1511 O O . TYR A 1 199 ? -2.824 5.238 12.883 1 98.38 199 TYR A O 1
ATOM 1519 N N . ILE A 1 200 ? -3.355 5.453 15.039 1 98.12 200 ILE A N 1
ATOM 1520 C CA . ILE A 1 200 ? -4.453 6.375 14.773 1 98.12 200 ILE A CA 1
ATOM 1521 C C . ILE A 1 200 ? -4.137 7.742 15.367 1 98.12 200 ILE A C 1
ATOM 1523 O O . ILE A 1 200 ? -3.934 7.867 16.578 1 98.12 200 ILE A O 1
ATOM 1527 N N . GLY A 1 201 ? -4.031 8.711 14.5 1 95.62 201 GLY A N 1
ATOM 1528 C CA . GLY A 1 201 ? -3.84 10.086 14.93 1 95.62 201 GLY A CA 1
ATOM 1529 C C . GLY A 1 201 ? -4.93 11.023 14.445 1 95.62 201 GLY A C 1
ATOM 1530 O O . GLY A 1 201 ? -6.035 10.586 14.125 1 95.62 201 GLY A O 1
ATOM 1531 N N . GLY A 1 202 ? -4.617 12.352 14.531 1 91.5 202 GLY A N 1
ATOM 1532 C CA . GLY A 1 202 ? -5.582 13.352 14.102 1 91.5 202 GLY A CA 1
ATOM 1533 C C . GLY A 1 202 ? -6.406 13.914 15.25 1 91.5 202 GLY A C 1
ATOM 1534 O O . GLY A 1 202 ? -6.504 13.297 16.312 1 91.5 202 GLY A O 1
ATOM 1535 N N . GLY A 1 203 ? -6.98 15.055 14.992 1 89.12 203 GLY A N 1
ATOM 1536 C CA . GLY A 1 203 ? -7.707 15.781 16.016 1 89.12 203 GLY A CA 1
ATOM 153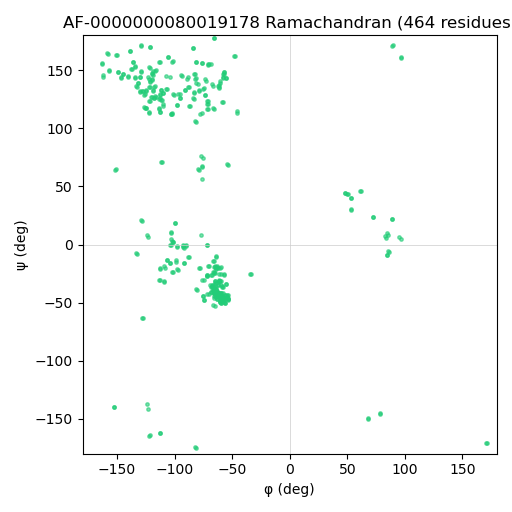7 C C . GLY A 1 203 ? -8.891 15 16.562 1 89.12 203 GLY A C 1
ATOM 1538 O O . GLY A 1 203 ? -9.242 15.141 17.734 1 89.12 203 GLY A O 1
ATOM 1539 N N . GLU A 1 204 ? -9.523 14.172 15.781 1 93.62 204 GLU A N 1
ATOM 1540 C CA . GLU A 1 204 ? -10.734 13.461 16.203 1 93.62 204 GLU A CA 1
ATOM 1541 C C . GLU A 1 204 ? -10.391 12.125 16.844 1 93.62 204 GLU A C 1
ATOM 1543 O O . GLU A 1 204 ? -11.289 11.398 17.281 1 93.62 204 GLU A O 1
ATOM 1548 N N . ALA A 1 205 ? -9.078 11.797 16.906 1 95.06 205 ALA A N 1
ATOM 1549 C CA . ALA A 1 205 ? -8.68 10.539 17.547 1 95.06 205 ALA A CA 1
ATOM 1550 C C . ALA A 1 205 ? -9.109 10.492 19 1 95.06 205 ALA A C 1
ATOM 1552 O O . ALA A 1 205 ? -9.297 9.406 19.562 1 95.06 205 ALA A O 1
ATOM 1553 N N . THR A 1 206 ? -9.258 11.656 19.594 1 93.5 206 THR A N 1
ATOM 1554 C CA . THR A 1 206 ? -9.688 11.734 21 1 93.5 206 THR A CA 1
ATOM 1555 C C . THR A 1 206 ? -11.109 11.219 21.156 1 93.5 206 THR A C 1
ATOM 1557 O O . THR A 1 206 ? -11.562 10.953 22.266 1 93.5 206 THR A O 1
ATOM 1560 N N . ARG A 1 207 ? -11.836 11.062 20.109 1 95.81 207 ARG A N 1
ATOM 1561 C CA . ARG A 1 207 ? -13.234 10.641 20.141 1 95.81 207 ARG A CA 1
ATOM 1562 C C . ARG A 1 207 ? -13.344 9.125 20.031 1 95.81 207 ARG A C 1
ATOM 1564 O O . ARG A 1 207 ? -14.445 8.57 20.031 1 95.81 207 ARG A O 1
ATOM 1571 N N . VAL A 1 208 ? -12.195 8.477 19.875 1 96.81 208 VAL A N 1
ATOM 1572 C CA . VAL A 1 208 ? -12.188 7.016 19.844 1 96.81 208 VAL A CA 1
ATOM 1573 C C . VAL A 1 208 ? -12.477 6.469 21.234 1 96.81 208 VAL A C 1
ATOM 1575 O O . VAL A 1 208 ? -11.688 6.676 22.172 1 96.81 208 VAL A O 1
ATOM 1578 N N . LYS A 1 209 ? -13.562 5.773 21.375 1 94.75 209 LYS A N 1
ATOM 1579 C CA . LYS A 1 209 ? -14.023 5.32 22.672 1 94.75 209 LYS A CA 1
ATOM 1580 C C . LYS A 1 209 ? -14.188 3.803 22.703 1 94.75 209 LYS A C 1
ATOM 1582 O O . LYS A 1 209 ? -14.641 3.24 23.703 1 94.75 209 LYS A O 1
ATOM 1587 N N . ILE A 1 210 ? -13.812 3.141 21.734 1 94.38 210 ILE A N 1
ATOM 1588 C CA . ILE A 1 210 ? -13.992 1.695 21.625 1 94.38 210 ILE A CA 1
ATOM 1589 C C . ILE A 1 210 ? -12.672 0.993 21.953 1 94.38 210 ILE A C 1
ATOM 1591 O O . ILE A 1 210 ? -11.602 1.592 21.859 1 94.38 210 ILE A O 1
ATOM 1595 N N . GLN A 1 211 ? -12.867 -0.245 22.328 1 96.19 211 GLN A N 1
ATOM 1596 C CA . GLN A 1 211 ? -11.672 -1.062 22.531 1 96.19 211 GLN A CA 1
ATOM 1597 C C . GLN A 1 211 ? -11.016 -1.4 21.203 1 96.19 211 GLN A C 1
ATOM 1599 O O . GLN A 1 211 ? -11.656 -1.956 20.312 1 96.19 211 GLN A O 1
ATOM 1604 N N . LEU A 1 212 ? -9.812 -1.06 21.109 1 97.62 212 LEU A N 1
ATOM 1605 C CA . LEU A 1 212 ? -9.07 -1.286 19.875 1 97.62 212 LEU A CA 1
ATOM 1606 C C . LEU A 1 212 ? -8.312 -2.611 19.938 1 97.62 212 LEU A C 1
ATOM 1608 O O . LEU A 1 212 ? -7.949 -3.078 21.016 1 97.62 212 LEU A O 1
ATOM 1612 N N . PRO A 1 213 ? -8.203 -3.291 18.766 1 97.81 213 PRO A N 1
ATOM 1613 C CA . PRO A 1 213 ? -7.309 -4.453 18.734 1 97.81 213 PRO A CA 1
ATOM 1614 C C . PRO A 1 213 ? -5.938 -4.156 19.344 1 97.81 213 PRO A C 1
ATOM 1616 O O . PRO A 1 213 ? -5.531 -2.992 19.406 1 97.81 213 PRO A O 1
ATOM 1619 N N . THR A 1 214 ? -5.195 -5.16 19.703 1 97.75 214 THR A N 1
ATOM 1620 C CA . THR A 1 214 ? -3.945 -5.016 20.438 1 97.75 214 THR A CA 1
ATOM 1621 C C . THR A 1 214 ? -2.881 -4.348 19.578 1 97.75 214 THR A C 1
ATOM 1623 O O . THR A 1 214 ? -1.971 -3.695 20.094 1 97.75 214 THR A O 1
ATOM 1626 N N . ASN A 1 215 ? -3.006 -4.484 18.297 1 98.31 215 ASN A N 1
ATOM 1627 C CA . ASN A 1 215 ? -1.975 -3.93 17.438 1 98.31 215 ASN A CA 1
ATOM 1628 C C . ASN A 1 215 ? -2.396 -2.584 16.844 1 98.31 215 ASN A C 1
ATOM 1630 O O . ASN A 1 215 ? -1.856 -2.146 15.836 1 98.31 215 ASN A O 1
ATOM 1634 N N . VAL A 1 216 ? -3.402 -1.96 17.469 1 98.56 216 VAL A N 1
ATOM 1635 C CA . VAL A 1 216 ? -3.855 -0.627 17.094 1 98.56 216 VAL A CA 1
ATOM 1636 C C . VAL A 1 216 ? -3.629 0.349 18.234 1 98.56 216 VAL A C 1
ATOM 1638 O O . VAL A 1 216 ? -4.035 0.085 19.375 1 98.56 216 VAL A O 1
ATOM 1641 N N . LYS A 1 217 ? -2.951 1.467 17.922 1 96.94 217 LYS A N 1
ATOM 1642 C CA . LYS A 1 217 ? -2.6 2.426 18.969 1 96.94 217 LYS A CA 1
ATOM 1643 C C . LYS A 1 217 ? -3.002 3.844 18.578 1 96.94 217 LYS A C 1
ATOM 1645 O O . LYS A 1 217 ? -2.873 4.227 17.406 1 96.94 217 LYS A O 1
ATOM 1650 N N . ILE A 1 218 ? -3.424 4.602 19.531 1 97.19 218 ILE A N 1
ATOM 1651 C CA . ILE A 1 218 ? -3.666 6.027 19.328 1 97.19 218 ILE A CA 1
ATOM 1652 C C . ILE A 1 218 ? -2.375 6.809 19.562 1 97.19 218 ILE A C 1
ATOM 1654 O O . ILE A 1 218 ? -1.648 6.543 20.531 1 97.19 218 ILE A O 1
ATOM 1658 N N . ILE A 1 219 ? -2.117 7.707 18.703 1 94.94 219 ILE A N 1
ATOM 1659 C CA . ILE A 1 219 ? -0.918 8.523 18.859 1 94.94 219 ILE A CA 1
ATOM 1660 C C . ILE A 1 219 ? -1.312 9.992 19 1 94.94 219 ILE A C 1
ATOM 1662 O O . ILE A 1 219 ? -2.311 10.438 18.438 1 94.94 219 ILE A O 1
ATOM 1666 N N . PRO A 1 220 ? -0.535 10.711 19.75 1 89.81 220 PRO A N 1
ATOM 1667 C CA . PRO A 1 220 ? -0.846 12.133 19.938 1 89.81 220 PRO A CA 1
ATOM 1668 C C . PRO A 1 220 ? -0.642 12.953 18.656 1 89.81 220 PRO A C 1
ATOM 1670 O O . PRO A 1 220 ? 0.138 12.562 17.781 1 89.81 220 PRO A O 1
ATOM 1673 N N . ASN A 1 221 ? -1.342 14.016 18.609 1 82.81 221 ASN A N 1
ATOM 1674 C CA . ASN A 1 221 ? -1.278 14.891 17.438 1 82.81 221 ASN A CA 1
ATOM 1675 C C . ASN A 1 221 ? 0.134 15.422 17.219 1 82.81 221 ASN A C 1
ATOM 1677 O O . ASN A 1 221 ? 0.543 15.633 16.062 1 82.81 221 ASN A O 1
ATOM 1681 N N . ILE A 1 222 ? 0.872 15.609 18.266 1 81.38 222 ILE A N 1
ATOM 1682 C CA . ILE A 1 222 ? 2.207 16.188 18.188 1 81.38 222 ILE A CA 1
ATOM 1683 C C . ILE A 1 222 ? 3.125 15.266 17.391 1 81.38 222 ILE A C 1
ATOM 1685 O O . ILE A 1 222 ? 4.152 15.703 16.875 1 81.38 222 ILE A O 1
ATOM 1689 N N . THR A 1 223 ? 2.752 14 17.266 1 82.62 223 THR A N 1
ATOM 1690 C CA . THR A 1 223 ? 3.547 13.016 16.547 1 82.62 223 THR A CA 1
ATOM 1691 C C . THR A 1 223 ? 3.742 13.438 15.086 1 82.62 223 THR A C 1
ATOM 1693 O O . THR A 1 223 ? 4.801 13.195 14.5 1 82.62 223 THR A O 1
ATOM 1696 N N . GLY A 1 224 ? 2.744 14.062 14.508 1 81.31 224 GLY A N 1
ATOM 1697 C CA . GLY A 1 224 ? 2.857 14.547 13.141 1 81.31 224 GLY A CA 1
ATOM 1698 C C . GLY A 1 224 ? 3.943 15.586 12.969 1 81.31 224 GLY A C 1
ATOM 1699 O O . GLY A 1 224 ? 4.637 15.609 11.953 1 81.31 224 GLY A O 1
ATOM 1700 N N . LEU A 1 225 ? 4.105 16.375 13.977 1 81.12 225 LEU A N 1
ATOM 1701 C CA . LEU A 1 225 ? 5.148 17.391 13.93 1 81.12 225 LEU A CA 1
ATOM 1702 C C . LEU A 1 225 ? 6.527 16.766 14.125 1 81.12 225 LEU A C 1
ATOM 1704 O O . LEU A 1 225 ? 7.496 17.172 13.484 1 81.12 225 LEU A O 1
ATOM 1708 N N . LEU A 1 226 ? 6.551 15.695 14.875 1 83.69 226 LEU A N 1
ATOM 1709 C CA . LEU A 1 226 ? 7.805 14.992 15.141 1 83.69 226 LEU A CA 1
ATOM 1710 C C . LEU A 1 226 ? 8.289 14.266 13.898 1 83.69 226 LEU A C 1
ATOM 1712 O O . LEU A 1 226 ? 9.492 14.039 13.734 1 83.69 226 LEU A O 1
ATOM 1716 N N . GLY A 1 227 ? 7.355 13.914 13.023 1 90 227 GLY A N 1
ATOM 1717 C CA . GLY A 1 227 ? 7.707 13.273 11.758 1 90 227 GLY A CA 1
ATOM 1718 C C . GLY A 1 227 ? 8.555 14.156 10.859 1 90 227 GLY A C 1
ATOM 1719 O O . GLY A 1 227 ? 9.227 13.664 9.953 1 90 227 GLY A O 1
ATOM 1720 N N . GLY A 1 228 ? 8.492 15.391 11.164 1 90.31 228 GLY A N 1
ATOM 1721 C CA . GLY A 1 228 ? 9.273 16.344 10.391 1 90.31 228 GLY A CA 1
ATOM 1722 C C . GLY A 1 228 ? 10.766 16.094 10.477 1 90.31 228 GLY A C 1
ATOM 1723 O O . GLY A 1 228 ? 11.508 16.375 9.531 1 90.31 228 GLY A O 1
ATOM 1724 N N . ILE A 1 229 ? 11.219 15.586 11.57 1 90.5 229 ILE A N 1
ATOM 1725 C CA . ILE A 1 229 ? 12.633 15.266 11.742 1 90.5 229 ILE A CA 1
ATOM 1726 C C . ILE A 1 229 ? 12.992 14.047 10.891 1 90.5 229 ILE A C 1
ATOM 1728 O O . ILE A 1 229 ? 14 14.062 10.18 1 90.5 229 ILE A O 1
ATOM 1732 N N . ALA A 1 230 ? 12.109 13.102 10.922 1 88.62 230 ALA A N 1
ATOM 1733 C CA . ALA A 1 230 ? 12.359 11.836 10.234 1 88.62 230 ALA A CA 1
ATOM 1734 C C . ALA A 1 230 ? 12.414 12.031 8.719 1 88.62 230 ALA A C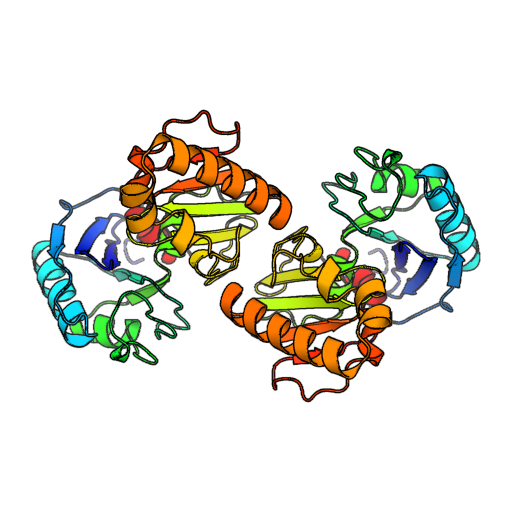 1
ATOM 1736 O O . ALA A 1 230 ? 13.07 11.266 8.016 1 88.62 230 ALA A O 1
ATOM 1737 N N . LEU A 1 231 ? 11.812 13.047 8.273 1 91.19 231 LEU A N 1
ATOM 1738 C CA . LEU A 1 231 ? 11.766 13.344 6.848 1 91.19 231 LEU A CA 1
ATOM 1739 C C . LEU A 1 231 ? 13.164 13.625 6.309 1 91.19 231 LEU A C 1
ATOM 1741 O O . LEU A 1 231 ? 13.391 13.57 5.098 1 91.19 231 LEU A O 1
ATOM 1745 N N . TRP A 1 232 ? 14.047 13.977 7.145 1 91.56 232 TRP A N 1
ATOM 1746 C CA . TRP A 1 232 ? 15.398 14.344 6.727 1 91.56 232 TRP A CA 1
ATOM 1747 C C . TRP A 1 232 ? 16.375 13.203 6.965 1 91.56 232 TRP A C 1
ATOM 1749 O O . TRP A 1 232 ? 17.594 13.367 6.793 1 91.56 232 TRP A O 1
ATOM 1759 N N . ARG A 1 233 ? 15.914 12.07 7.445 1 80.75 233 ARG A N 1
ATOM 1760 C CA . ARG A 1 233 ? 16.797 10.938 7.676 1 80.75 233 ARG A CA 1
ATOM 1761 C C . ARG A 1 233 ? 17.156 10.25 6.363 1 80.75 233 ARG A C 1
ATOM 1763 O O . ARG A 1 233 ? 16.266 9.859 5.602 1 80.75 233 ARG A O 1
ATOM 1770 N N . ASP A 1 234 ? 17.703 10.719 5.289 1 64.5 234 ASP A N 1
ATOM 1771 C CA . ASP A 1 234 ? 18.109 9.992 4.09 1 64.5 234 ASP A CA 1
ATOM 1772 C C . ASP A 1 234 ? 18.797 8.68 4.457 1 64.5 234 ASP A C 1
ATOM 1774 O O . ASP A 1 234 ? 19.469 8.586 5.484 1 64.5 234 ASP A O 1
ATOM 1778 N N . MET B 1 1 ? 33.844 -21.172 -3.207 1 28.7 1 MET B N 1
ATOM 1779 C CA . MET B 1 1 ? 33.094 -20.188 -3.99 1 28.7 1 MET B CA 1
ATOM 1780 C C . MET B 1 1 ? 31.953 -20.859 -4.762 1 28.7 1 MET B C 1
ATOM 1782 O O . MET B 1 1 ? 32.219 -21.609 -5.715 1 28.7 1 MET B O 1
ATOM 1786 N N . GLU B 1 2 ? 30.891 -21.328 -4.156 1 40.25 2 GLU B N 1
ATOM 1787 C CA . GLU B 1 2 ? 29.812 -22.109 -4.785 1 40.25 2 GLU B CA 1
ATOM 1788 C C . GLU B 1 2 ? 29.375 -21.469 -6.094 1 40.25 2 GLU B C 1
ATOM 1790 O O . GLU B 1 2 ? 29.297 -20.25 -6.199 1 40.25 2 GLU B O 1
ATOM 1795 N N . ASN B 1 3 ? 29.516 -21.984 -7.227 1 47.62 3 ASN B N 1
ATOM 1796 C CA . ASN B 1 3 ? 29.344 -21.375 -8.547 1 47.62 3 ASN B CA 1
ATOM 1797 C C . ASN B 1 3 ? 27.984 -20.719 -8.695 1 47.62 3 ASN B C 1
ATOM 1799 O O . ASN B 1 3 ? 26.984 -21.391 -9 1 47.62 3 ASN B O 1
ATOM 1803 N N . THR B 1 4 ? 27.75 -19.641 -7.98 1 55.94 4 THR B N 1
ATOM 1804 C CA . THR B 1 4 ? 26.562 -18.797 -8.031 1 55.94 4 THR B CA 1
ATOM 1805 C C . THR B 1 4 ? 26 -18.734 -9.445 1 55.94 4 THR B C 1
ATOM 1807 O O . THR B 1 4 ? 24.812 -18.469 -9.6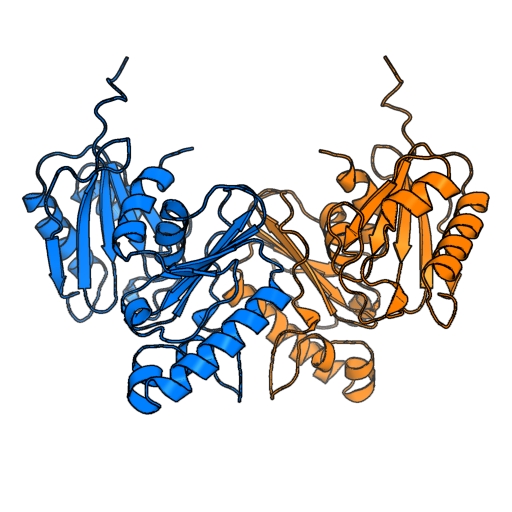41 1 55.94 4 THR B O 1
ATOM 1810 N N . GLU B 1 5 ? 26.891 -18.969 -10.453 1 59.16 5 GLU B N 1
ATOM 1811 C CA . GLU B 1 5 ? 26.531 -18.938 -11.867 1 59.16 5 GLU B CA 1
ATOM 1812 C C . GLU B 1 5 ? 25.688 -20.141 -12.25 1 59.16 5 GLU B C 1
ATOM 1814 O O . GLU B 1 5 ? 25.062 -20.156 -13.32 1 59.16 5 GLU B O 1
ATOM 1819 N N . GLN B 1 6 ? 25.469 -20.969 -11.211 1 80.69 6 GLN B N 1
ATOM 1820 C CA . GLN B 1 6 ? 24.844 -22.219 -11.648 1 80.69 6 GLN B CA 1
ATOM 1821 C C . GLN B 1 6 ? 23.609 -22.531 -10.812 1 80.69 6 GLN B C 1
ATOM 1823 O O . GLN B 1 6 ? 23.094 -23.656 -10.859 1 80.69 6 GLN B O 1
ATOM 1828 N N . ILE B 1 7 ? 23.062 -21.516 -10.188 1 92.81 7 ILE B N 1
ATOM 1829 C CA . ILE B 1 7 ? 21.938 -21.812 -9.305 1 92.81 7 ILE B CA 1
ATOM 1830 C C . ILE B 1 7 ? 20.672 -22.016 -10.125 1 92.81 7 ILE B C 1
ATOM 1832 O O . ILE B 1 7 ? 20.359 -21.203 -11 1 92.81 7 ILE B O 1
ATOM 1836 N N . ARG B 1 8 ? 19.938 -23.094 -9.844 1 96.75 8 ARG B N 1
ATOM 1837 C CA . ARG B 1 8 ? 18.672 -23.438 -10.484 1 96.75 8 ARG B CA 1
ATOM 1838 C C . ARG B 1 8 ? 17.5 -23.312 -9.508 1 96.75 8 ARG B C 1
ATOM 1840 O O . ARG B 1 8 ? 17.547 -23.875 -8.406 1 96.75 8 ARG B O 1
ATOM 1847 N N . THR B 1 9 ? 16.516 -22.516 -9.906 1 97.19 9 THR B N 1
ATOM 1848 C CA . THR B 1 9 ? 15.352 -22.266 -9.047 1 97.19 9 THR B CA 1
ATOM 1849 C C . THR B 1 9 ? 14.102 -22.938 -9.625 1 97.19 9 THR B C 1
ATOM 1851 O O . THR B 1 9 ? 13.734 -22.672 -10.773 1 97.19 9 THR B O 1
ATOM 1854 N N . LEU B 1 10 ? 13.516 -23.812 -8.875 1 97.88 10 LEU B N 1
ATOM 1855 C CA . LEU B 1 10 ? 12.18 -24.297 -9.211 1 97.88 10 LEU B CA 1
ATOM 1856 C C . LEU B 1 10 ? 11.125 -23.281 -8.828 1 97.88 10 LEU B C 1
ATOM 1858 O O . LEU B 1 10 ? 10.922 -23 -7.641 1 97.88 10 LEU B O 1
ATOM 1862 N N . SER B 1 11 ? 10.469 -22.688 -9.781 1 97.31 11 SER B N 1
ATOM 1863 C CA . SER B 1 11 ? 9.391 -21.734 -9.539 1 97.31 11 SER B CA 1
ATOM 1864 C C . SER B 1 11 ? 8.031 -22.422 -9.586 1 97.31 11 SER B C 1
ATOM 1866 O O . SER B 1 11 ? 7.711 -23.125 -10.555 1 97.31 11 SER B O 1
ATOM 1868 N N . VAL B 1 12 ? 7.258 -22.266 -8.555 1 96.94 12 VAL B N 1
ATOM 1869 C CA . VAL B 1 12 ? 5.953 -22.906 -8.406 1 96.94 12 VAL B CA 1
ATOM 1870 C C . VAL B 1 12 ? 4.863 -21.844 -8.32 1 96.94 12 VAL B C 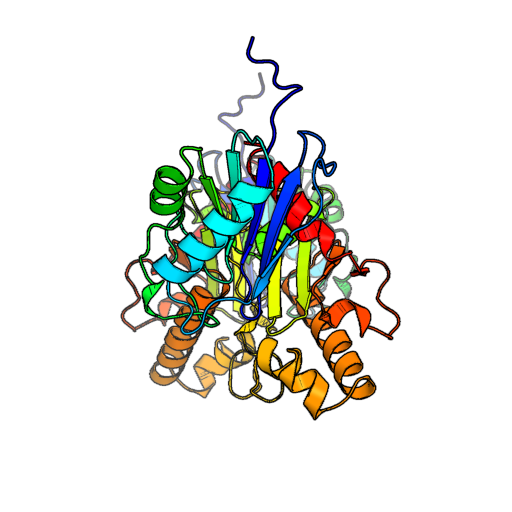1
ATOM 1872 O O . VAL B 1 12 ? 4.957 -20.906 -7.52 1 96.94 12 VAL B O 1
ATOM 1875 N N . ASP B 1 13 ? 3.906 -21.938 -9.125 1 93.88 13 ASP B N 1
ATOM 1876 C CA . ASP B 1 13 ? 2.713 -21.109 -9.078 1 93.88 13 ASP B CA 1
ATOM 1877 C C . ASP B 1 13 ? 1.478 -21.922 -8.711 1 93.88 13 ASP B C 1
ATOM 1879 O O . ASP B 1 13 ? 1.035 -22.766 -9.492 1 93.88 13 ASP B O 1
ATOM 1883 N N . ILE B 1 14 ? 0.938 -21.641 -7.594 1 94.06 14 ILE B N 1
ATOM 1884 C CA . ILE B 1 14 ? -0.254 -22.344 -7.137 1 94.06 14 ILE B CA 1
ATOM 1885 C C . ILE B 1 14 ? -1.497 -21.516 -7.453 1 94.06 14 ILE B C 1
ATOM 1887 O O . ILE B 1 14 ? -1.645 -20.391 -6.961 1 94.06 14 ILE B O 1
ATOM 1891 N N . GLY B 1 15 ? -2.4 -22.016 -8.211 1 88.75 15 GLY B N 1
ATOM 1892 C CA . GLY B 1 15 ? -3.682 -21.391 -8.5 1 88.75 15 GLY B CA 1
ATOM 1893 C C . GLY B 1 15 ? -4.867 -22.25 -8.094 1 88.75 15 GLY B C 1
ATOM 1894 O O . GLY B 1 15 ? -4.699 -23.406 -7.707 1 88.75 15 GLY B O 1
ATOM 1895 N N . GLY B 1 16 ? -6.027 -21.625 -8.156 1 83.75 16 GLY B N 1
ATOM 1896 C CA . GLY B 1 16 ? -7.242 -22.375 -7.879 1 83.75 16 GLY B CA 1
ATOM 1897 C C . GLY B 1 16 ? -7.512 -23.453 -8.898 1 83.75 16 GLY B C 1
ATOM 1898 O O . GLY B 1 16 ? -8.023 -24.531 -8.555 1 83.75 16 GLY B O 1
ATOM 1899 N N . SER B 1 17 ? -7.121 -23.25 -10.125 1 85.88 17 SER B N 1
ATOM 1900 C CA . SER B 1 17 ? -7.445 -24.172 -11.203 1 85.88 17 SER B CA 1
ATOM 1901 C C . SER B 1 17 ? -6.258 -25.062 -11.547 1 85.88 17 SER B C 1
ATOM 1903 O O . SER B 1 17 ? -6.426 -26.156 -12.117 1 85.88 17 SER B O 1
ATOM 1905 N N . GLY B 1 18 ? -5.066 -24.547 -11.203 1 91.44 18 GLY B N 1
ATOM 1906 C CA . GLY B 1 18 ? -3.904 -25.344 -11.586 1 91.44 18 GLY B CA 1
ATOM 1907 C C . GLY B 1 18 ? -2.645 -24.938 -10.836 1 91.44 18 GLY B C 1
ATOM 1908 O O . GLY B 1 18 ? -2.555 -23.812 -10.32 1 91.44 18 GLY B O 1
ATOM 1909 N N . VAL B 1 19 ? -1.746 -25.922 -10.781 1 94.75 19 VAL B N 1
ATOM 1910 C CA . VAL B 1 19 ? -0.401 -25.719 -10.25 1 94.75 19 VAL B CA 1
ATOM 1911 C C . VAL B 1 19 ? 0.618 -25.797 -11.383 1 94.75 19 VAL B C 1
ATOM 1913 O O . VAL B 1 19 ? 0.557 -26.688 -12.227 1 94.75 19 VAL B O 1
ATOM 1916 N N . LYS B 1 20 ? 1.558 -24.75 -11.477 1 93.5 20 LYS B N 1
ATOM 1917 C CA . LYS B 1 20 ? 2.561 -24.672 -12.539 1 93.5 20 LYS B CA 1
ATOM 1918 C C . LYS B 1 20 ? 3.971 -24.625 -11.953 1 93.5 20 LYS B C 1
ATOM 1920 O O . LYS B 1 20 ? 4.195 -24.031 -10.906 1 93.5 20 LYS B O 1
ATOM 1925 N N . VAL B 1 21 ? 4.867 -25.312 -12.672 1 96.38 21 VAL B N 1
ATOM 1926 C CA . VAL B 1 21 ? 6.258 -25.266 -12.234 1 96.38 21 VAL B CA 1
ATOM 1927 C C . VAL B 1 21 ? 7.176 -25.062 -13.438 1 96.38 21 VAL B C 1
ATOM 1929 O O . VAL B 1 21 ? 6.801 -25.391 -14.57 1 96.38 21 VAL B O 1
ATOM 1932 N N . ILE B 1 22 ? 8.344 -24.562 -13.219 1 95.69 22 ILE B N 1
ATOM 1933 C CA . ILE B 1 22 ? 9.406 -24.422 -14.203 1 95.69 22 ILE B CA 1
ATOM 1934 C C . ILE B 1 22 ? 10.742 -24.219 -13.5 1 95.69 22 ILE B C 1
ATOM 1936 O O . ILE B 1 22 ? 10.797 -23.641 -12.414 1 95.69 22 ILE B O 1
ATOM 1940 N N . VAL B 1 23 ? 11.766 -24.734 -14.008 1 96.88 23 VAL B N 1
ATOM 1941 C CA . VAL B 1 23 ? 13.094 -24.469 -13.461 1 96.88 23 VAL B CA 1
ATOM 1942 C C . VAL B 1 23 ? 13.758 -23.328 -14.242 1 96.88 23 VAL B C 1
ATOM 1944 O O . VAL B 1 23 ? 13.781 -23.344 -15.477 1 96.88 23 VAL B O 1
ATOM 1947 N N . LEU B 1 24 ? 14.234 -22.391 -13.5 1 95.31 24 LEU B N 1
ATOM 1948 C CA . LEU B 1 24 ? 14.867 -21.203 -14.07 1 95.31 24 LEU B CA 1
ATOM 1949 C C . LEU B 1 24 ? 16.328 -21.125 -13.664 1 95.31 24 LEU B C 1
ATOM 1951 O O . LEU B 1 24 ? 16.703 -21.547 -12.57 1 95.31 24 LEU B O 1
ATOM 1955 N N . ASP B 1 25 ? 17.141 -20.531 -14.555 1 94.06 25 ASP B N 1
ATOM 1956 C CA . ASP B 1 25 ? 18.516 -20.219 -14.141 1 94.06 25 ASP B CA 1
ATOM 1957 C C . ASP B 1 25 ? 18.562 -18.922 -13.344 1 94.06 25 ASP B C 1
ATOM 1959 O O . ASP B 1 25 ? 17.531 -18.328 -13.047 1 94.06 25 ASP B O 1
ATOM 1963 N N . ILE B 1 26 ? 19.75 -18.5 -13.016 1 90.19 26 ILE B N 1
ATOM 1964 C CA . ILE B 1 26 ? 19.938 -17.391 -12.086 1 90.19 26 ILE B CA 1
ATOM 1965 C C . ILE B 1 26 ? 19.5 -16.094 -12.734 1 90.19 26 ILE B C 1
ATOM 1967 O O . ILE B 1 26 ? 19.219 -15.102 -12.047 1 90.19 26 ILE B O 1
ATOM 1971 N N . THR B 1 27 ? 19.406 -16.078 -14.086 1 87.31 27 THR B N 1
ATOM 1972 C CA . THR B 1 27 ? 19.031 -14.867 -14.805 1 87.31 27 THR B CA 1
ATOM 1973 C C . THR B 1 27 ? 17.547 -14.883 -15.156 1 87.31 27 THR B C 1
ATOM 1975 O O . THR B 1 27 ? 17.031 -13.93 -15.734 1 87.31 27 THR B O 1
ATOM 1978 N N . GLY B 1 28 ? 16.844 -15.969 -14.82 1 88.06 28 GLY B N 1
ATOM 1979 C CA . GLY B 1 28 ? 15.414 -16.047 -15.086 1 88.06 28 GLY B CA 1
ATOM 1980 C C . GLY B 1 28 ? 15.086 -16.781 -16.375 1 88.06 28 GLY B C 1
ATOM 1981 O O . GLY B 1 28 ? 13.922 -16.844 -16.781 1 88.06 28 GLY B O 1
ATOM 1982 N N . ASN B 1 29 ? 16.094 -17.312 -17 1 90.81 29 ASN B N 1
ATOM 1983 C CA . ASN B 1 29 ? 15.844 -18.094 -18.219 1 90.81 29 ASN B CA 1
ATOM 1984 C C . ASN B 1 29 ? 15.359 -19.5 -17.891 1 90.81 29 ASN B C 1
ATOM 1986 O O . ASN B 1 29 ? 15.898 -20.156 -17 1 90.81 29 ASN B O 1
ATOM 1990 N N . PRO B 1 30 ? 14.398 -19.891 -18.656 1 91.94 30 PRO B N 1
ATOM 1991 C CA . PRO B 1 30 ? 13.906 -21.25 -18.438 1 91.94 30 PRO B CA 1
ATOM 1992 C C . PRO B 1 30 ? 14.938 -22.328 -18.797 1 91.94 30 PRO B C 1
ATOM 1994 O O . PRO B 1 30 ? 15.602 -22.219 -19.828 1 91.94 30 PRO B O 1
ATOM 1997 N N . LEU B 1 31 ? 15.031 -23.312 -17.938 1 94.5 31 LEU B N 1
ATOM 1998 C CA . LEU B 1 31 ? 15.914 -24.438 -18.172 1 94.5 31 LEU B CA 1
ATOM 1999 C C . LEU B 1 31 ? 15.117 -25.703 -18.516 1 94.5 31 LEU B C 1
ATOM 2001 O O . LEU B 1 31 ? 15.664 -26.672 -19.016 1 94.5 31 LEU B O 1
ATOM 2005 N N . THR B 1 32 ? 13.891 -25.688 -18.156 1 95 32 THR B N 1
ATOM 2006 C CA . THR B 1 32 ? 12.977 -26.797 -18.453 1 95 32 THR B CA 1
ATOM 2007 C C . THR B 1 32 ? 11.695 -26.281 -19.109 1 95 32 THR B C 1
ATOM 2009 O O . THR B 1 32 ? 11.5 -25.062 -19.234 1 95 32 THR B O 1
ATOM 2012 N N . GLN B 1 33 ? 10.898 -27.234 -19.578 1 93.44 33 GLN B N 1
ATOM 2013 C CA . GLN B 1 33 ? 9.57 -26.859 -20.062 1 93.44 33 GLN B CA 1
ATOM 2014 C C . GLN B 1 33 ? 8.586 -26.703 -18.906 1 93.44 33 GLN B C 1
ATOM 2016 O O . GLN B 1 33 ? 8.609 -27.484 -17.953 1 93.44 33 GLN B O 1
ATOM 2021 N N . ARG B 1 34 ? 7.758 -25.734 -19.109 1 91.94 34 ARG B N 1
ATOM 2022 C CA . ARG B 1 34 ? 6.723 -25.516 -18.094 1 91.94 34 ARG B CA 1
ATOM 2023 C C . ARG B 1 34 ? 5.816 -26.734 -17.969 1 91.94 34 ARG B C 1
ATOM 2025 O O . ARG B 1 34 ? 5.426 -27.328 -18.969 1 91.94 34 ARG B O 1
ATOM 2032 N N . SER B 1 35 ? 5.531 -27.125 -16.781 1 94.56 35 SER B N 1
ATOM 2033 C CA . SER B 1 35 ? 4.617 -28.219 -16.5 1 94.56 35 SER B CA 1
ATOM 2034 C C . SER B 1 35 ? 3.455 -27.766 -15.617 1 94.56 35 SER B C 1
ATOM 2036 O O . SER B 1 35 ? 3.584 -26.812 -14.859 1 94.56 35 SER B O 1
ATOM 2038 N N . ARG B 1 36 ? 2.367 -28.484 -15.789 1 94.31 36 ARG B N 1
ATOM 2039 C CA . ARG B 1 36 ? 1.153 -28.094 -15.078 1 94.31 36 ARG B CA 1
ATOM 2040 C C . ARG B 1 36 ? 0.322 -29.312 -14.703 1 94.31 36 ARG B C 1
ATOM 2042 O O . ARG B 1 36 ? 0.286 -30.297 -15.453 1 94.31 36 ARG B O 1
ATOM 2049 N N . LEU B 1 37 ? -0.302 -29.25 -13.547 1 96.69 37 LEU B N 1
ATOM 2050 C CA . LEU B 1 37 ? -1.343 -30.172 -13.117 1 96.69 37 LEU B CA 1
ATOM 2051 C C . LEU B 1 37 ? -2.574 -29.422 -12.625 1 96.69 37 LEU B C 1
ATOM 2053 O O . LEU B 1 37 ? -2.463 -28.297 -12.133 1 96.69 37 LEU B O 1
ATOM 2057 N N . GLU B 1 38 ? -3.713 -30.031 -12.805 1 95.62 38 GLU B N 1
ATOM 2058 C CA . GLU B 1 38 ? -4.898 -29.453 -12.18 1 95.62 38 GLU B CA 1
ATOM 2059 C C . GLU B 1 38 ? -4.762 -29.438 -10.656 1 95.62 38 GLU B C 1
ATOM 2061 O O . GLU B 1 38 ? -4.238 -30.391 -10.062 1 95.62 38 GLU B O 1
ATOM 2066 N N . THR B 1 39 ? -5.164 -28.297 -10.078 1 94.69 39 THR B N 1
ATOM 2067 C CA . THR B 1 39 ? -5.168 -28.266 -8.617 1 94.69 39 THR B CA 1
ATOM 2068 C C . THR B 1 39 ? -6.066 -29.375 -8.062 1 94.69 39 THR B C 1
ATOM 2070 O O . THR B 1 39 ? -7.246 -29.453 -8.406 1 94.69 39 THR B O 1
ATOM 2073 N N . PRO B 1 40 ? -5.484 -30.234 -7.234 1 95.62 40 PRO B N 1
ATOM 2074 C CA . PRO B 1 40 ? -6.316 -31.297 -6.668 1 95.62 40 PRO B CA 1
ATOM 2075 C C . PRO B 1 40 ? -7.523 -30.75 -5.902 1 95.62 40 PRO B C 1
ATOM 2077 O O . PRO B 1 40 ? -7.438 -29.688 -5.277 1 95.62 40 PRO B O 1
ATOM 2080 N N . GLN B 1 41 ? -8.594 -31.453 -5.949 1 93.88 41 GLN B N 1
ATOM 2081 C CA . GLN B 1 41 ? -9.789 -31.078 -5.207 1 93.88 41 GLN B CA 1
ATOM 2082 C C . GLN B 1 41 ? -10.203 -32.188 -4.234 1 93.88 41 GLN B C 1
ATOM 2084 O O . GLN B 1 41 ? -10.211 -33.375 -4.59 1 93.88 41 GLN B O 1
ATOM 2089 N N . PRO B 1 42 ? -10.648 -31.844 -3.027 1 94.25 42 PRO B N 1
ATOM 2090 C CA . PRO B 1 42 ? -10.484 -30.5 -2.457 1 94.25 42 PRO B CA 1
ATOM 2091 C C . PRO B 1 42 ? -9.023 -30.062 -2.385 1 94.25 42 PRO B C 1
ATOM 2093 O O . PRO B 1 42 ? -8.133 -30.906 -2.236 1 94.25 42 PRO B O 1
ATOM 2096 N N . ALA B 1 43 ? -8.688 -28.797 -2.512 1 95.94 43 ALA B N 1
ATOM 2097 C CA . ALA B 1 43 ? -7.328 -28.266 -2.604 1 95.94 43 ALA B CA 1
ATOM 2098 C C . ALA B 1 43 ? -6.676 -28.188 -1.226 1 95.94 43 ALA B C 1
ATOM 2100 O O . ALA B 1 43 ? -6.309 -27.094 -0.771 1 95.94 43 ALA B O 1
ATOM 2101 N N . LYS B 1 44 ? -6.496 -29.281 -0.655 1 97.31 44 LYS B N 1
ATOM 2102 C CA . LYS B 1 44 ? -5.883 -29.375 0.667 1 97.31 44 LYS B CA 1
ATOM 2103 C C . LYS B 1 44 ? -4.363 -29.312 0.573 1 97.31 44 LYS B C 1
ATOM 2105 O O . LYS B 1 44 ? -3.783 -29.641 -0.464 1 97.31 44 LYS B O 1
ATOM 2110 N N . PRO B 1 45 ? -3.703 -28.906 1.69 1 97.56 45 PRO B N 1
ATOM 2111 C CA . PRO B 1 45 ? -2.258 -28.672 1.649 1 97.56 45 PRO B CA 1
ATOM 2112 C C . PRO B 1 45 ? -1.479 -29.891 1.168 1 97.56 45 PRO B C 1
ATOM 2114 O O . PRO B 1 45 ? -0.694 -29.797 0.221 1 97.56 45 PRO B O 1
ATOM 2117 N N . LEU B 1 46 ? -1.724 -31.047 1.732 1 97 46 LEU B N 1
ATOM 2118 C CA . LEU B 1 46 ? -0.913 -32.219 1.433 1 97 46 LEU B CA 1
ATOM 2119 C C . LEU B 1 46 ? -1.144 -32.688 0 1 97 46 LEU B C 1
ATOM 2121 O O . LEU B 1 46 ? -0.222 -33.188 -0.651 1 97 46 LEU B O 1
ATOM 2125 N N . SER B 1 47 ? -2.402 -32.562 -0.456 1 97.44 47 SER B N 1
ATOM 2126 C CA . SER B 1 47 ? -2.693 -32.906 -1.839 1 97.44 47 SER B CA 1
ATOM 2127 C C . SER B 1 47 ? -1.982 -31.984 -2.816 1 97.44 47 SER B C 1
ATOM 2129 O O . SER B 1 47 ? -1.454 -32.438 -3.836 1 97.44 47 SER B O 1
ATOM 2131 N N . VAL B 1 48 ? -1.982 -30.734 -2.533 1 97.69 48 VAL B N 1
ATOM 2132 C CA . VAL B 1 48 ? -1.324 -29.75 -3.395 1 97.69 48 VAL B CA 1
ATOM 2133 C C . VAL B 1 48 ? 0.189 -29.953 -3.344 1 97.69 48 VAL B C 1
ATOM 2135 O O . VAL B 1 48 ? 0.863 -29.906 -4.375 1 97.69 48 VAL B O 1
ATOM 2138 N N . ILE B 1 49 ? 0.721 -30.219 -2.166 1 97.88 49 ILE B N 1
ATOM 2139 C CA . ILE B 1 49 ? 2.148 -30.484 -2.002 1 97.88 49 ILE B CA 1
ATOM 2140 C C . ILE B 1 49 ? 2.551 -31.703 -2.828 1 97.88 49 ILE B C 1
ATOM 2142 O O . ILE B 1 49 ? 3.602 -31.703 -3.475 1 97.88 49 ILE B O 1
ATOM 2146 N N . SER B 1 50 ? 1.716 -32.688 -2.742 1 97.88 50 SER B N 1
ATOM 2147 C CA . SER B 1 50 ? 1.983 -33.906 -3.533 1 97.88 50 SER B CA 1
ATOM 2148 C C . SER B 1 50 ? 2.012 -33.594 -5.023 1 97.88 50 SER B C 1
ATOM 2150 O O . SER B 1 50 ? 2.852 -34.094 -5.762 1 97.88 50 SER B O 1
ATOM 2152 N N . ALA B 1 51 ? 1.064 -32.781 -5.449 1 98.06 51 ALA B N 1
ATOM 2153 C CA . ALA B 1 51 ? 1.04 -32.344 -6.848 1 98.06 51 ALA B CA 1
ATOM 2154 C C . ALA B 1 51 ? 2.322 -31.609 -7.215 1 98.06 51 ALA B C 1
ATOM 2156 O O . ALA B 1 51 ? 2.902 -31.844 -8.273 1 98.06 51 ALA B O 1
ATOM 2157 N N . ILE B 1 52 ? 2.773 -30.688 -6.355 1 98.25 52 ILE B N 1
ATOM 2158 C CA . ILE B 1 52 ? 3.994 -29.938 -6.59 1 98.25 52 ILE B CA 1
ATOM 2159 C C . ILE B 1 52 ? 5.184 -30.891 -6.695 1 98.25 52 ILE B C 1
ATOM 2161 O O . ILE B 1 52 ? 6.02 -30.75 -7.59 1 98.25 52 ILE B O 1
ATOM 2165 N N . ALA B 1 53 ? 5.23 -31.859 -5.773 1 98.06 53 ALA B N 1
ATOM 2166 C CA . ALA B 1 53 ? 6.328 -32.812 -5.77 1 98.06 53 ALA B CA 1
ATOM 2167 C C . ALA B 1 53 ? 6.352 -33.625 -7.062 1 98.06 53 ALA B C 1
ATOM 2169 O O . ALA B 1 53 ? 7.422 -33.906 -7.613 1 98.06 53 ALA B O 1
ATOM 2170 N N . THR B 1 54 ? 5.18 -34.031 -7.457 1 98.12 54 THR B N 1
ATOM 2171 C CA . THR B 1 54 ? 5.062 -34.75 -8.711 1 98.12 54 THR B CA 1
ATOM 2172 C C . THR B 1 54 ? 5.602 -33.938 -9.875 1 98.12 54 THR B C 1
ATOM 2174 O O . THR B 1 54 ? 6.422 -34.406 -10.656 1 98.12 54 THR B O 1
ATOM 2177 N N . LEU B 1 55 ? 5.168 -32.719 -9.953 1 98.06 55 LEU B N 1
ATOM 2178 C CA . LEU B 1 55 ? 5.625 -31.812 -11.016 1 98.06 55 LEU B CA 1
ATOM 2179 C C . LEU B 1 55 ? 7.133 -31.594 -10.922 1 98.06 55 LEU B C 1
ATOM 2181 O O . LEU B 1 55 ? 7.832 -31.641 -11.938 1 98.06 55 LEU B O 1
ATOM 2185 N N . ALA B 1 56 ? 7.602 -31.375 -9.727 1 97.81 56 ALA B N 1
ATOM 2186 C CA . ALA B 1 56 ? 9.016 -31.109 -9.492 1 97.81 56 ALA B CA 1
ATOM 2187 C C . ALA B 1 56 ? 9.883 -32.25 -9.992 1 97.81 56 ALA B C 1
ATOM 2189 O O . ALA B 1 56 ? 10.977 -32.031 -10.516 1 97.81 56 ALA B O 1
ATOM 2190 N N . SER B 1 57 ? 9.406 -33.469 -9.844 1 97 57 SER B N 1
ATOM 2191 C CA . SER B 1 57 ? 10.164 -34.656 -10.211 1 97 57 SER B CA 1
ATOM 2192 C C . SER B 1 57 ? 10.398 -34.719 -11.719 1 97 57 SER B C 1
ATOM 2194 O O . SER B 1 57 ? 11.297 -35.438 -12.188 1 97 57 SER B O 1
ATOM 2196 N N . THR B 1 58 ? 9.617 -34 -12.453 1 96.56 58 THR B N 1
ATOM 2197 C CA . THR B 1 58 ? 9.742 -34 -13.906 1 96.56 58 THR B CA 1
ATOM 2198 C C . THR B 1 58 ? 10.656 -32.875 -14.383 1 96.56 58 THR B C 1
ATOM 2200 O O . THR B 1 58 ? 10.906 -32.75 -15.586 1 96.56 58 THR B O 1
ATOM 2203 N N . GLN B 1 59 ? 11.203 -32.031 -13.516 1 96.62 59 GLN B N 1
ATOM 2204 C CA . GLN B 1 59 ? 11.867 -30.797 -13.898 1 96.62 59 GLN B CA 1
ATOM 2205 C C . GLN B 1 59 ? 13.383 -30.938 -13.805 1 96.62 59 GLN B C 1
ATOM 2207 O O . GLN B 1 59 ? 14.117 -30 -14.141 1 96.62 59 GLN B O 1
ATOM 2212 N N . GLY B 1 60 ? 13.891 -32.094 -13.398 1 94.69 60 GLY B N 1
ATOM 2213 C CA . GLY B 1 60 ? 15.328 -32.281 -13.25 1 94.69 60 GLY B CA 1
ATOM 2214 C C . GLY B 1 60 ? 15.867 -31.672 -11.969 1 94.69 60 GLY B C 1
ATOM 2215 O O . GLY B 1 60 ? 15.219 -31.734 -10.922 1 94.69 60 GLY B O 1
ATOM 2216 N N . GLU B 1 61 ? 17.109 -31.156 -12.047 1 95.56 61 GLU B N 1
ATOM 2217 C CA . GLU B 1 61 ? 17.797 -30.672 -10.852 1 95.56 61 GLU B CA 1
ATOM 2218 C C . GLU B 1 61 ? 17.469 -29.219 -10.586 1 95.56 61 GLU B C 1
ATOM 2220 O O . GLU B 1 61 ? 17.328 -28.422 -11.516 1 95.56 61 GLU B O 1
ATOM 2225 N N . PHE B 1 62 ? 17.359 -28.859 -9.391 1 97.62 62 PHE B N 1
ATOM 2226 C CA . PHE B 1 62 ? 17.234 -27.484 -8.922 1 97.62 62 PHE B CA 1
ATOM 2227 C C . PHE B 1 62 ? 17.812 -27.328 -7.523 1 97.62 62 PHE B C 1
ATOM 2229 O O . PHE B 1 62 ? 18 -28.312 -6.809 1 97.62 62 PHE B O 1
ATOM 2236 N N . ASP B 1 63 ? 18.078 -26.062 -7.113 1 97.62 63 ASP B N 1
ATOM 2237 C CA . ASP B 1 63 ? 18.812 -25.812 -5.875 1 97.62 63 ASP B CA 1
ATOM 2238 C C . ASP B 1 63 ? 17.906 -25.156 -4.832 1 97.62 63 ASP B C 1
ATOM 2240 O O . ASP B 1 63 ? 18.203 -25.188 -3.637 1 97.62 63 ASP B O 1
ATOM 2244 N N . ARG B 1 64 ? 16.859 -24.562 -5.258 1 97.94 64 ARG B N 1
ATOM 2245 C CA . ARG B 1 64 ? 15.938 -23.844 -4.391 1 97.94 64 ARG B CA 1
ATOM 2246 C C . ARG B 1 64 ? 14.562 -23.719 -5.035 1 97.94 64 ARG B C 1
ATOM 2248 O O . ARG B 1 64 ? 14.406 -23.984 -6.23 1 97.94 64 ARG B O 1
ATOM 2255 N N . VAL B 1 65 ? 13.578 -23.375 -4.191 1 98.06 65 VAL B N 1
ATOM 2256 C CA . VAL B 1 65 ? 12.195 -23.359 -4.664 1 98.06 65 VAL B CA 1
ATOM 2257 C C . VAL B 1 65 ? 11.531 -22.031 -4.297 1 98.06 65 VAL B C 1
ATOM 2259 O O . VAL B 1 65 ? 11.68 -21.547 -3.174 1 98.06 65 VAL B O 1
ATOM 2262 N N . SER B 1 66 ? 10.875 -21.422 -5.254 1 97.81 66 SER B N 1
ATOM 2263 C CA . SER B 1 66 ? 10.008 -20.266 -5.039 1 97.81 66 SER B CA 1
ATOM 2264 C C . SER B 1 66 ? 8.547 -20.594 -5.309 1 97.81 66 SER B C 1
ATOM 2266 O O . SER B 1 66 ? 8.219 -21.156 -6.359 1 97.81 66 SER B O 1
ATOM 2268 N N . VAL B 1 67 ? 7.723 -20.25 -4.344 1 97.62 67 VAL B N 1
ATOM 2269 C CA . VAL B 1 67 ? 6.312 -20.609 -4.469 1 97.62 67 VAL B CA 1
ATOM 2270 C C . VAL B 1 67 ? 5.453 -19.344 -4.41 1 97.62 67 VAL B C 1
ATOM 22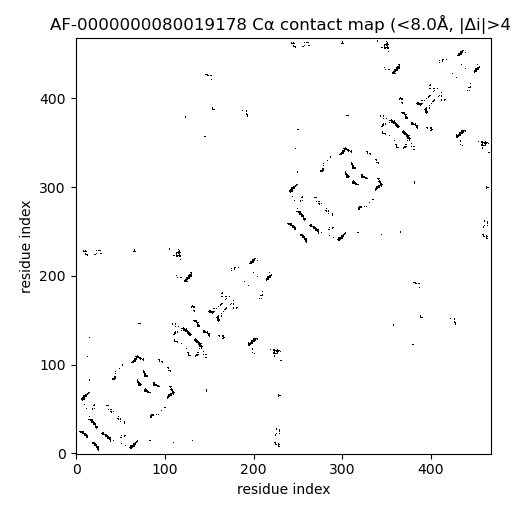72 O O . VAL B 1 67 ? 5.59 -18.531 -3.488 1 97.62 67 VAL B O 1
ATOM 2275 N N . GLY B 1 68 ? 4.652 -19.125 -5.438 1 96.25 68 GLY B N 1
ATOM 2276 C CA . GLY B 1 68 ? 3.549 -18.188 -5.363 1 96.25 68 GLY B CA 1
ATOM 2277 C C . GLY B 1 68 ? 2.271 -18.797 -4.828 1 96.25 68 GLY B C 1
ATOM 2278 O O . GLY B 1 68 ? 1.759 -19.766 -5.398 1 96.25 68 GLY B O 1
ATOM 2279 N N . PHE B 1 69 ? 1.775 -18.312 -3.752 1 96.44 69 PHE B N 1
ATOM 2280 C CA . PHE B 1 69 ? 0.603 -18.844 -3.061 1 96.44 69 PHE B CA 1
ATOM 2281 C C . PHE B 1 69 ? -0.562 -17.859 -3.154 1 96.44 69 PHE B C 1
ATOM 2283 O O . PHE B 1 69 ? -0.387 -16.656 -2.943 1 96.44 69 PHE B O 1
ATOM 2290 N N . PRO B 1 70 ? -1.79 -18.344 -3.512 1 93.62 70 PRO B N 1
ATOM 2291 C CA . PRO B 1 70 ? -2.947 -17.453 -3.641 1 93.62 70 PRO B CA 1
ATOM 2292 C C . PRO B 1 70 ? -3.525 -17.047 -2.289 1 93.62 70 PRO B C 1
ATOM 2294 O O . PRO B 1 70 ? -4.699 -17.297 -2.012 1 93.62 70 PRO B O 1
ATOM 2297 N N . GLY B 1 71 ? -2.773 -16.25 -1.485 1 94.56 71 GLY B N 1
ATOM 2298 C CA . GLY B 1 71 ? -3.186 -15.781 -0.17 1 94.56 71 GLY B CA 1
ATOM 2299 C C . GLY B 1 71 ? -2.07 -15.094 0.596 1 94.56 71 GLY B C 1
ATOM 2300 O O . GLY B 1 71 ? -1.01 -14.805 0.035 1 94.56 71 GLY B O 1
ATOM 2301 N N . VAL B 1 72 ? -2.369 -14.844 1.847 1 96.44 72 VAL B N 1
ATOM 2302 C CA . VAL B 1 72 ? -1.403 -14.164 2.707 1 96.44 72 VAL B CA 1
ATOM 2303 C C . VAL B 1 72 ? -0.408 -15.188 3.264 1 96.44 72 VAL B C 1
ATOM 2305 O O . VAL B 1 72 ? -0.801 -16.266 3.721 1 96.44 72 VAL B O 1
ATOM 2308 N N . VAL B 1 73 ? 0.816 -14.859 3.143 1 96.94 73 VAL B N 1
ATOM 2309 C CA . VAL B 1 73 ? 1.891 -15.711 3.639 1 96.94 73 VAL B CA 1
ATOM 2310 C C . VAL B 1 73 ? 2.803 -14.906 4.562 1 96.94 73 VAL B C 1
ATOM 2312 O O . VAL B 1 73 ? 3.217 -13.797 4.223 1 96.94 73 VAL B O 1
ATOM 2315 N N . ARG B 1 74 ? 3.057 -15.43 5.738 1 94.38 74 ARG B N 1
ATOM 2316 C CA . ARG B 1 74 ? 4.004 -14.828 6.672 1 94.38 74 ARG B CA 1
ATOM 2317 C C . ARG B 1 74 ? 5.055 -15.844 7.113 1 94.38 74 ARG B C 1
ATOM 2319 O O . ARG B 1 74 ? 4.723 -16.859 7.73 1 94.38 74 ARG B O 1
ATOM 2326 N N . ASN B 1 75 ? 6.297 -15.555 6.797 1 93.25 75 ASN B N 1
ATOM 2327 C CA . ASN B 1 75 ? 7.406 -16.422 7.164 1 93.25 75 ASN B CA 1
ATOM 2328 C C . ASN B 1 75 ? 7.164 -17.859 6.707 1 93.25 75 ASN B C 1
ATOM 2330 O O . ASN B 1 75 ? 7.355 -18.797 7.48 1 93.25 75 ASN B O 1
ATOM 2334 N N . GLY B 1 76 ? 6.633 -17.938 5.543 1 96.19 76 GLY B N 1
ATOM 2335 C CA . GLY B 1 76 ? 6.469 -19.234 4.926 1 96.19 76 GLY B CA 1
ATOM 2336 C C . GLY B 1 76 ? 5.188 -19.938 5.34 1 96.19 76 GLY B C 1
ATOM 2337 O O . GLY B 1 76 ? 4.836 -20.984 4.785 1 96.19 76 GLY B O 1
ATOM 2338 N N . VAL B 1 77 ? 4.477 -19.312 6.293 1 97.75 77 VAL B N 1
ATOM 2339 C CA . VAL B 1 77 ? 3.242 -19.891 6.816 1 97.75 77 VAL B CA 1
ATOM 2340 C C . VAL B 1 77 ? 2.041 -19.203 6.18 1 97.75 77 VAL B C 1
ATOM 2342 O O . VAL B 1 77 ? 1.971 -17.969 6.152 1 97.75 77 VAL B O 1
ATOM 2345 N N . THR B 1 78 ? 1.131 -20 5.66 1 97.69 78 THR B N 1
ATOM 2346 C CA . THR B 1 78 ? -0.058 -19.438 5.023 1 97.69 78 THR B CA 1
ATOM 2347 C C . THR B 1 78 ? -1.041 -18.922 6.07 1 97.69 78 THR B C 1
ATOM 2349 O O . THR B 1 78 ? -1.265 -19.562 7.094 1 97.69 78 THR B O 1
ATOM 2352 N N . GLN B 1 79 ? -1.548 -17.719 5.828 1 96.06 79 GLN B N 1
ATOM 2353 C CA . GLN B 1 79 ? -2.445 -17.094 6.793 1 96.06 79 GLN B CA 1
ATOM 2354 C C . GLN B 1 79 ? -3.877 -17.047 6.266 1 96.06 79 GLN B C 1
ATOM 2356 O O . GLN B 1 79 ? -4.832 -17.031 7.043 1 96.06 79 GLN B O 1
ATOM 2361 N N . THR B 1 80 ? -4.07 -16.938 4.98 1 92.62 80 THR B N 1
ATOM 2362 C CA . THR B 1 80 ? -5.367 -17 4.312 1 92.62 80 THR B CA 1
ATOM 2363 C C . THR B 1 80 ? -5.293 -17.828 3.041 1 92.62 80 THR B C 1
ATOM 2365 O O . THR B 1 80 ? -4.207 -18.031 2.486 1 92.62 80 THR B O 1
ATOM 2368 N N . ALA B 1 81 ? -6.371 -18.438 2.664 1 89.06 81 ALA B N 1
ATOM 2369 C CA . ALA B 1 81 ? -6.438 -19.25 1.457 1 89.06 81 ALA B CA 1
ATOM 2370 C C . ALA B 1 81 ? -7.852 -19.266 0.878 1 89.06 81 ALA B C 1
ATOM 2372 O O . ALA B 1 81 ? -8.453 -20.328 0.708 1 89.06 81 ALA B O 1
ATOM 2373 N N . VAL B 1 82 ? -8.344 -18.141 0.453 1 80.62 82 VAL B N 1
ATOM 2374 C CA . VAL B 1 82 ? -9.742 -17.938 0.102 1 80.62 82 VAL B CA 1
ATOM 2375 C C . VAL B 1 82 ? -10.117 -18.812 -1.087 1 80.62 82 VAL B C 1
ATOM 2377 O O . VAL B 1 82 ? -11.211 -19.375 -1.136 1 80.62 82 VAL B O 1
ATOM 2380 N N . ASN B 1 83 ? -9.234 -19.062 -1.999 1 80.69 83 ASN B N 1
ATOM 2381 C CA . ASN B 1 83 ? -9.547 -19.797 -3.223 1 80.69 83 ASN B CA 1
ATOM 2382 C C . ASN B 1 83 ? -9.047 -21.234 -3.158 1 80.69 83 ASN B C 1
ATOM 2384 O O . ASN B 1 83 ? -9.055 -21.938 -4.164 1 80.69 83 ASN B O 1
ATOM 2388 N N . LEU B 1 84 ? -8.617 -21.609 -1.952 1 92 84 LEU B N 1
ATOM 2389 C CA . LEU B 1 84 ? -8.18 -22.984 -1.737 1 92 84 LEU B CA 1
ATOM 2390 C C . LEU B 1 84 ? -8.984 -23.641 -0.613 1 92 84 LEU B C 1
ATOM 2392 O O . LEU B 1 84 ? -10.211 -23.562 -0.589 1 92 84 LEU B O 1
ATOM 2396 N N . ASP B 1 85 ? -8.328 -24.422 0.188 1 94.38 85 ASP B N 1
ATOM 2397 C CA . ASP B 1 85 ? -8.992 -25.094 1.291 1 94.38 85 ASP B CA 1
ATOM 2398 C C . ASP B 1 85 ? -8.672 -24.438 2.627 1 94.38 85 ASP B C 1
ATOM 2400 O O . ASP B 1 85 ? -7.555 -23.969 2.842 1 94.38 85 ASP B O 1
ATOM 2404 N N . PRO B 1 86 ? -9.617 -24.375 3.582 1 94.19 86 PRO B N 1
ATOM 2405 C CA . PRO B 1 86 ? -9.383 -23.75 4.887 1 94.19 86 PRO B CA 1
ATOM 2406 C C . PRO B 1 86 ? -8.242 -24.406 5.66 1 94.19 86 PRO B C 1
ATOM 2408 O O . PRO B 1 86 ? -7.695 -23.812 6.594 1 94.19 86 PRO B O 1
ATOM 2411 N N . ASP B 1 87 ? -7.918 -25.578 5.297 1 96.81 87 ASP B N 1
ATOM 2412 C CA . ASP B 1 87 ? -6.848 -26.312 5.973 1 96.81 87 ASP B CA 1
ATOM 2413 C C . ASP B 1 87 ? -5.504 -25.609 5.777 1 96.81 87 ASP B C 1
ATOM 2415 O O . ASP B 1 87 ? -4.531 -25.922 6.469 1 96.81 87 ASP B O 1
ATOM 2419 N N . TRP B 1 88 ? -5.488 -24.656 4.918 1 97.19 88 TRP B N 1
ATOM 2420 C CA . TRP B 1 88 ? -4.25 -23.938 4.629 1 97.19 88 TRP B CA 1
ATOM 2421 C C . TRP B 1 88 ? -3.936 -22.922 5.719 1 97.19 88 TRP B C 1
ATOM 2423 O O . TRP B 1 88 ? -2.805 -22.438 5.824 1 97.19 88 TRP B O 1
ATOM 2433 N N . ILE B 1 89 ? -4.953 -22.562 6.453 1 96.69 89 ILE B N 1
ATOM 2434 C CA . ILE B 1 89 ? -4.766 -21.531 7.469 1 96.69 89 ILE B CA 1
ATOM 2435 C C . ILE B 1 89 ? -3.82 -22.047 8.555 1 96.69 89 ILE B C 1
ATOM 2437 O O . ILE B 1 89 ? -4.102 -23.047 9.211 1 96.69 89 ILE B O 1
ATOM 2441 N N . GLY B 1 90 ? -2.652 -21.391 8.695 1 97.38 90 GLY B N 1
ATOM 2442 C CA . GLY B 1 90 ? -1.659 -21.766 9.688 1 97.38 90 GLY B CA 1
ATOM 2443 C C . GLY B 1 90 ? -0.731 -22.859 9.227 1 97.38 90 GLY B C 1
ATOM 2444 O O . GLY B 1 90 ? 0.065 -23.391 10.008 1 97.38 90 GLY B O 1
ATOM 2445 N N . PHE B 1 91 ? -0.815 -23.203 7.969 1 98 91 PHE B N 1
ATOM 2446 C CA . PHE B 1 91 ? -0.026 -24.297 7.438 1 98 91 PHE B CA 1
ATOM 2447 C C . PHE B 1 91 ? 1.381 -23.844 7.078 1 98 91 PHE B C 1
ATOM 2449 O O . PHE B 1 91 ? 1.552 -22.859 6.348 1 98 91 PHE B O 1
ATOM 2456 N N . ASP B 1 92 ? 2.408 -24.484 7.598 1 98.5 92 ASP B N 1
ATOM 2457 C CA . ASP B 1 92 ? 3.805 -24.188 7.301 1 98.5 92 ASP B CA 1
ATOM 2458 C C . ASP B 1 92 ? 4.199 -24.703 5.918 1 98.5 92 ASP B C 1
ATOM 2460 O O . ASP B 1 92 ? 4.961 -25.656 5.805 1 98.5 92 ASP B O 1
ATOM 2464 N N . LEU B 1 93 ? 3.75 -24.016 4.898 1 98.44 93 LEU B N 1
ATOM 2465 C CA . LEU B 1 93 ? 3.955 -24.422 3.512 1 98.44 93 LEU B CA 1
ATOM 2466 C C . LEU B 1 93 ? 5.441 -24.5 3.184 1 98.44 93 LEU B C 1
ATOM 2468 O O . LEU B 1 93 ? 5.91 -25.484 2.613 1 98.44 93 LEU B O 1
ATOM 2472 N N . ALA B 1 94 ? 6.184 -23.469 3.529 1 98.56 94 ALA B N 1
ATOM 2473 C CA . ALA B 1 94 ? 7.613 -23.438 3.219 1 98.56 94 ALA B CA 1
ATOM 2474 C C . ALA B 1 94 ? 8.344 -24.609 3.859 1 98.56 94 ALA B C 1
ATOM 2476 O O . ALA B 1 94 ? 9.109 -25.312 3.193 1 98.56 94 ALA B O 1
ATOM 2477 N N . GLY B 1 95 ? 8.117 -24.781 5.152 1 98.56 95 GLY B N 1
ATOM 2478 C CA . GLY B 1 95 ? 8.789 -25.859 5.867 1 98.56 95 GLY B CA 1
ATOM 2479 C C . GLY B 1 95 ? 8.461 -27.234 5.328 1 98.56 95 GLY B C 1
ATOM 2480 O O . GLY B 1 95 ? 9.359 -28.047 5.07 1 98.56 95 GLY B O 1
ATOM 2481 N N . VAL B 1 96 ? 7.188 -27.5 5.168 1 98.5 96 VAL B N 1
ATOM 2482 C CA . VAL B 1 96 ? 6.738 -28.828 4.73 1 98.5 96 VAL B CA 1
ATOM 2483 C C . VAL B 1 96 ? 7.25 -29.094 3.316 1 98.5 96 VAL B C 1
ATOM 2485 O O . VAL B 1 96 ? 7.734 -30.188 3.027 1 98.5 96 VAL B O 1
ATOM 2488 N N . LEU B 1 97 ? 7.141 -28.109 2.441 1 98.56 97 LEU B N 1
ATOM 2489 C CA . LEU B 1 97 ? 7.602 -28.297 1.068 1 98.56 97 LEU B CA 1
ATOM 2490 C C . LEU B 1 97 ? 9.117 -28.453 1.019 1 98.56 97 LEU B C 1
ATOM 2492 O O . LEU B 1 97 ? 9.641 -29.219 0.207 1 98.56 97 LEU B O 1
ATOM 2496 N N . SER B 1 98 ? 9.797 -27.672 1.824 1 98.62 98 SER B N 1
ATOM 2497 C CA . SER B 1 98 ? 11.25 -27.812 1.919 1 98.62 98 SER B CA 1
ATOM 2498 C C . SER B 1 98 ? 11.648 -29.234 2.314 1 98.62 98 SER B C 1
ATOM 2500 O O . SER B 1 98 ? 12.57 -29.812 1.734 1 98.62 98 SER B O 1
ATOM 2502 N N . GLU B 1 99 ? 11.008 -29.766 3.311 1 98.31 99 GLU B N 1
ATOM 2503 C CA . GLU B 1 99 ? 11.258 -31.141 3.74 1 98.31 99 GLU B CA 1
ATOM 2504 C C . GLU B 1 99 ? 10.961 -32.125 2.623 1 98.31 99 GLU B C 1
ATOM 2506 O O . GLU B 1 99 ? 11.734 -33.062 2.391 1 98.31 99 GLU B O 1
ATOM 2511 N N . ARG B 1 100 ? 9.875 -31.938 1.987 1 98.06 100 ARG B N 1
ATOM 2512 C CA . ARG B 1 100 ? 9.414 -32.844 0.946 1 98.06 100 ARG B CA 1
ATOM 2513 C C . ARG B 1 100 ? 10.375 -32.875 -0.235 1 98.06 100 ARG B C 1
ATOM 2515 O O . ARG B 1 100 ? 10.617 -33.938 -0.831 1 98.06 100 ARG B O 1
ATOM 2522 N N . LEU B 1 101 ? 10.906 -31.703 -0.619 1 98.19 101 LEU B N 1
ATOM 2523 C CA . LEU B 1 101 ? 11.719 -31.594 -1.824 1 98.19 101 LEU B CA 1
ATOM 2524 C C . LEU B 1 101 ? 13.211 -31.625 -1.484 1 98.19 101 LEU B C 1
ATOM 2526 O O . LEU B 1 101 ? 14.047 -31.797 -2.373 1 98.19 101 LEU B O 1
ATOM 2530 N N . GLY B 1 102 ? 13.539 -31.469 -0.24 1 98.06 102 GLY B N 1
ATOM 2531 C CA . GLY B 1 102 ? 14.93 -31.484 0.196 1 98.06 102 GLY B CA 1
ATOM 2532 C C . GLY B 1 102 ? 15.688 -30.234 -0.221 1 98.06 102 GLY B C 1
ATOM 2533 O O . GLY B 1 102 ? 16.891 -30.297 -0.479 1 98.06 102 GLY B O 1
ATOM 2534 N N . LYS B 1 103 ? 15.047 -29.125 -0.466 1 98.31 103 LYS B N 1
ATOM 2535 C CA . LYS B 1 103 ? 15.633 -27.875 -0.911 1 98.31 103 LYS B CA 1
ATOM 2536 C C . LYS B 1 103 ? 15.07 -26.688 -0.117 1 98.31 103 LYS B C 1
ATOM 2538 O O . LYS B 1 103 ? 13.969 -26.766 0.422 1 98.31 103 LYS B O 1
ATOM 2543 N N . PRO B 1 104 ? 15.883 -25.578 -0.001 1 98 104 PRO B N 1
ATOM 2544 C CA . PRO B 1 104 ? 15.305 -24.375 0.6 1 98 104 PRO B CA 1
ATOM 2545 C C . PRO B 1 104 ? 14.102 -23.844 -0.18 1 98 104 PRO B C 1
ATOM 2547 O O . PRO B 1 104 ? 14.094 -23.891 -1.413 1 98 104 PRO B O 1
ATOM 2550 N N . VAL B 1 105 ? 13.07 -23.406 0.573 1 98.44 105 VAL B N 1
ATOM 2551 C CA . VAL B 1 105 ? 11.828 -22.938 -0.049 1 98.44 105 VAL B CA 1
ATOM 2552 C C . VAL B 1 105 ? 11.469 -21.562 0.478 1 98.44 105 VAL B C 1
ATOM 2554 O O . VAL B 1 105 ? 11.547 -21.312 1.683 1 98.44 105 VAL B O 1
ATOM 2557 N N . ARG B 1 106 ? 11.148 -20.641 -0.413 1 97.81 106 ARG B N 1
ATOM 2558 C CA . ARG B 1 106 ? 10.531 -19.359 -0.068 1 97.81 106 ARG B CA 1
ATOM 2559 C C . ARG B 1 106 ? 9.148 -19.234 -0.698 1 97.81 106 ARG B C 1
ATOM 2561 O O . ARG B 1 106 ? 8.945 -19.625 -1.844 1 97.81 106 ARG B O 1
ATOM 2568 N N . VAL B 1 107 ? 8.234 -18.75 0.102 1 97.62 107 VAL B N 1
ATOM 2569 C CA . VAL B 1 107 ? 6.848 -18.625 -0.332 1 97.62 107 VAL B CA 1
ATOM 2570 C C . VAL B 1 107 ? 6.398 -17.172 -0.222 1 97.62 107 VAL B C 1
ATOM 2572 O O . VAL B 1 107 ? 6.727 -16.484 0.75 1 97.62 107 VAL B O 1
ATOM 2575 N N . VAL B 1 108 ? 5.734 -16.672 -1.185 1 96.44 108 VAL B N 1
ATOM 2576 C CA . VAL B 1 108 ? 5.117 -15.352 -1.175 1 96.44 108 VAL B CA 1
ATOM 2577 C C . VAL B 1 108 ? 3.734 -15.422 -1.816 1 96.44 108 VAL B C 1
ATOM 2579 O O . VAL B 1 108 ? 3.379 -16.422 -2.432 1 96.44 108 VAL B O 1
ATOM 2582 N N . ASN B 1 109 ? 2.961 -14.406 -1.651 1 96.25 109 ASN B N 1
ATOM 2583 C CA . ASN B 1 109 ? 1.712 -14.281 -2.396 1 96.25 109 ASN B CA 1
ATOM 2584 C C . ASN B 1 109 ? 1.946 -14.375 -3.9 1 96.25 109 ASN B C 1
ATOM 2586 O O . ASN B 1 109 ? 2.945 -13.859 -4.41 1 96.25 109 ASN B O 1
ATOM 2590 N N . ASP B 1 110 ? 1.016 -15 -4.59 1 93.94 110 ASP B N 1
ATOM 2591 C CA . ASP B 1 110 ? 1.175 -15.234 -6.023 1 93.94 110 ASP B CA 1
ATOM 2592 C C . ASP B 1 110 ? 1.295 -13.914 -6.781 1 93.94 110 ASP B C 1
ATOM 2594 O O . ASP B 1 110 ? 2.133 -13.781 -7.676 1 93.94 110 ASP B O 1
ATOM 2598 N N . ALA B 1 111 ? 0.462 -12.93 -6.469 1 95.12 111 ALA B N 1
ATOM 2599 C CA . ALA B 1 111 ? 0.562 -11.625 -7.125 1 95.12 111 ALA B CA 1
ATOM 2600 C C . ALA B 1 111 ? 1.888 -10.945 -6.797 1 95.12 111 ALA B C 1
ATOM 2602 O O . ALA B 1 111 ? 2.473 -10.273 -7.645 1 95.12 111 ALA B O 1
ATOM 2603 N N . ASP B 1 112 ? 2.361 -11.094 -5.547 1 96.62 112 ASP B N 1
ATOM 2604 C CA . ASP B 1 112 ? 3.674 -10.586 -5.156 1 96.62 112 ASP B CA 1
ATOM 2605 C C . ASP B 1 112 ? 4.773 -11.188 -6.031 1 96.62 112 ASP B C 1
ATOM 2607 O O . ASP B 1 112 ? 5.645 -10.461 -6.523 1 96.62 112 ASP B O 1
ATOM 2611 N N . MET B 1 113 ? 4.684 -12.453 -6.219 1 94.62 113 MET B N 1
ATOM 2612 C CA . MET B 1 113 ? 5.688 -13.125 -7.039 1 94.62 113 MET B CA 1
ATOM 2613 C C . MET B 1 113 ? 5.637 -12.633 -8.484 1 94.62 113 MET B C 1
ATOM 2615 O O . MET B 1 113 ? 6.676 -12.391 -9.094 1 94.62 113 MET B O 1
ATOM 2619 N N . GLN B 1 114 ? 4.445 -12.516 -9.039 1 93.5 114 GLN B N 1
ATOM 2620 C CA . GLN B 1 114 ? 4.273 -11.984 -10.383 1 93.5 114 GLN B CA 1
ATOM 2621 C C . GLN B 1 114 ? 4.898 -10.594 -10.516 1 93.5 114 GLN B C 1
ATOM 2623 O O . GLN B 1 114 ? 5.586 -10.312 -11.5 1 93.5 114 GLN B O 1
ATOM 2628 N N . GLY B 1 115 ? 4.664 -9.805 -9.531 1 95.12 115 GLY B N 1
ATOM 2629 C CA . GLY B 1 115 ? 5.203 -8.461 -9.539 1 95.12 115 GLY B CA 1
ATOM 2630 C C . GLY B 1 115 ? 6.719 -8.422 -9.516 1 95.12 115 GLY B C 1
ATOM 2631 O O . GLY B 1 115 ? 7.344 -7.633 -10.227 1 95.12 115 GLY B O 1
ATOM 2632 N N . LEU B 1 116 ? 7.285 -9.281 -8.695 1 94.38 116 LEU B N 1
ATOM 2633 C CA . LEU B 1 116 ? 8.734 -9.336 -8.578 1 94.38 116 LEU B CA 1
ATOM 2634 C C . LEU B 1 116 ? 9.383 -9.602 -9.938 1 94.38 116 LEU B C 1
ATOM 2636 O O . LEU B 1 116 ? 10.516 -9.188 -10.18 1 94.38 116 LEU B O 1
ATOM 2640 N N . GLY B 1 117 ? 8.641 -10.219 -10.812 1 92.56 117 GLY B N 1
ATOM 2641 C CA . GLY B 1 117 ? 9.156 -10.523 -12.141 1 92.56 117 GLY B CA 1
ATOM 2642 C C . GLY B 1 117 ? 8.922 -9.398 -13.141 1 92.56 117 GLY B C 1
ATOM 2643 O O . GLY B 1 117 ? 9.469 -9.422 -14.242 1 92.56 117 GLY B O 1
ATOM 2644 N N . ALA B 1 118 ? 8.148 -8.438 -12.789 1 94.75 118 ALA B N 1
ATOM 2645 C CA . ALA B 1 118 ? 7.672 -7.473 -13.773 1 94.75 118 ALA B CA 1
ATOM 2646 C C . ALA B 1 118 ? 8.25 -6.086 -13.508 1 94.75 118 ALA B C 1
ATOM 2648 O O . ALA B 1 118 ? 8.5 -5.32 -14.438 1 94.75 118 ALA B O 1
ATOM 2649 N N . ILE B 1 119 ? 8.531 -5.727 -12.305 1 95.5 119 ILE B N 1
ATOM 2650 C CA . ILE B 1 119 ? 8.789 -4.344 -11.914 1 95.5 119 ILE B CA 1
ATOM 2651 C C . ILE B 1 119 ? 10.188 -3.928 -12.359 1 95.5 119 ILE B C 1
ATOM 2653 O O . ILE B 1 119 ? 11.055 -4.777 -12.57 1 95.5 119 ILE B O 1
ATOM 2657 N N . GLN B 1 120 ? 10.359 -2.646 -12.508 1 95.75 120 GLN B N 1
ATOM 2658 C CA . GLN B 1 120 ? 11.648 -2.07 -12.883 1 95.75 120 GLN B CA 1
ATOM 2659 C C . GLN B 1 120 ? 12.461 -1.693 -11.648 1 95.75 120 GLN B C 1
ATOM 2661 O O . GLN B 1 120 ? 13.664 -1.433 -11.75 1 95.75 120 GLN B O 1
ATOM 2666 N N . GLY B 1 121 ? 11.805 -1.624 -10.523 1 95.75 121 GLY B N 1
ATOM 2667 C CA . GLY B 1 121 ? 12.516 -1.363 -9.281 1 95.75 121 GLY B CA 1
ATOM 2668 C C . GLY B 1 121 ? 12.656 0.115 -8.969 1 95.75 121 GLY B C 1
ATOM 2669 O O . GLY B 1 121 ? 13.602 0.524 -8.289 1 95.75 121 GLY B O 1
ATOM 2670 N N . LYS B 1 122 ? 11.805 0.98 -9.523 1 96.06 122 LYS B N 1
ATOM 2671 C CA . LYS B 1 122 ? 11.883 2.422 -9.305 1 96.06 122 LYS B CA 1
ATOM 2672 C C . LYS B 1 122 ? 10.508 3.004 -8.977 1 96.06 122 LYS B C 1
ATOM 2674 O O . LYS B 1 122 ? 9.508 2.646 -9.609 1 96.06 122 LYS B O 1
ATOM 2679 N N . GLY B 1 123 ? 10.508 3.889 -7.969 1 95.88 123 GLY B N 1
ATOM 2680 C CA . GLY B 1 123 ? 9.266 4.57 -7.637 1 95.88 123 GLY B CA 1
ATOM 2681 C C . GLY B 1 123 ? 8.211 3.643 -7.062 1 95.88 123 GLY B C 1
ATOM 2682 O O . GLY B 1 123 ? 8.523 2.746 -6.281 1 95.88 123 GLY B O 1
ATOM 2683 N N . VAL B 1 124 ? 6.977 3.967 -7.309 1 97.44 124 VAL B N 1
ATOM 2684 C CA . VAL B 1 124 ? 5.84 3.162 -6.867 1 97.44 124 VAL B CA 1
ATOM 2685 C C . VAL B 1 124 ? 5.297 2.35 -8.039 1 97.44 124 VAL B C 1
ATOM 2687 O O . VAL B 1 124 ? 4.855 2.914 -9.047 1 97.44 124 VAL B O 1
ATOM 2690 N N . GLU B 1 125 ? 5.453 1.046 -7.957 1 98.44 125 GLU B N 1
ATOM 2691 C CA . GLU B 1 125 ? 4.977 0.146 -9.008 1 98.44 125 GLU B CA 1
ATOM 2692 C C . GLU B 1 125 ? 3.934 -0.826 -8.461 1 98.44 125 GLU B C 1
ATOM 2694 O O . GLU B 1 125 ? 4.09 -1.369 -7.371 1 98.44 125 GLU B O 1
ATOM 2699 N N . MET B 1 126 ? 2.852 -0.958 -9.195 1 98.56 126 MET B N 1
ATOM 2700 C CA . MET B 1 126 ? 1.76 -1.841 -8.797 1 98.56 126 MET B CA 1
ATOM 2701 C C . MET B 1 126 ? 1.521 -2.922 -9.844 1 98.56 126 MET B C 1
ATOM 2703 O O . MET B 1 126 ? 1.798 -2.715 -11.031 1 98.56 126 MET B O 1
ATOM 2707 N N . VAL B 1 127 ? 1.115 -4.117 -9.383 1 98.06 127 VAL B N 1
ATOM 2708 C CA . VAL B 1 127 ? 0.72 -5.223 -10.242 1 98.06 127 VAL B CA 1
ATOM 2709 C C . VAL B 1 127 ? -0.683 -5.695 -9.867 1 98.06 127 VAL B C 1
ATOM 2711 O O . VAL B 1 127 ? -1.012 -5.805 -8.68 1 98.06 127 VAL B O 1
ATOM 2714 N N . ILE B 1 128 ? -1.5 -5.871 -10.836 1 98.19 128 ILE B N 1
ATOM 2715 C CA . ILE B 1 128 ? -2.744 -6.602 -10.609 1 98.19 128 ILE B CA 1
ATOM 2716 C C . ILE B 1 128 ? -2.787 -7.836 -11.5 1 98.19 128 ILE B C 1
ATOM 2718 O O . ILE B 1 128 ? -2.254 -7.824 -12.617 1 98.19 128 ILE B O 1
ATOM 2722 N N . THR B 1 129 ? -3.297 -8.859 -10.969 1 95.88 129 THR B N 1
ATOM 2723 C CA . THR B 1 129 ? -3.473 -10.086 -11.734 1 95.88 129 THR B CA 1
ATOM 2724 C C . THR B 1 129 ? -4.953 -10.391 -11.93 1 95.88 129 THR B C 1
ATOM 2726 O O . THR B 1 129 ? -5.73 -10.367 -10.969 1 95.88 129 THR B O 1
ATOM 2729 N N . LEU B 1 130 ? -5.332 -10.562 -13.195 1 96 130 LEU B N 1
ATOM 2730 C CA . LEU B 1 130 ? -6.703 -10.883 -13.578 1 96 130 LEU B CA 1
ATOM 2731 C C . LEU B 1 130 ? -6.84 -12.359 -13.938 1 96 130 LEU B C 1
ATOM 2733 O O . LEU B 1 130 ? -6.254 -12.82 -14.914 1 96 130 LEU B O 1
ATOM 2737 N N . GLY B 1 131 ? -7.516 -13.102 -13.203 1 92.31 131 GLY B N 1
ATOM 2738 C CA . GLY B 1 131 ? -7.773 -14.523 -13.383 1 92.31 131 GLY B CA 1
ATOM 2739 C C . GLY B 1 131 ? -9.086 -14.977 -12.766 1 92.31 131 GLY B C 1
ATOM 2740 O O . GLY B 1 131 ? -10.102 -14.281 -12.883 1 92.31 131 GLY B O 1
ATOM 2741 N N . THR B 1 132 ? -8.93 -16.266 -12.133 1 88.56 132 THR B N 1
ATOM 2742 C CA . THR B 1 132 ? -10.102 -16.672 -11.359 1 88.56 132 THR B CA 1
ATOM 2743 C C . THR B 1 132 ? -10.484 -15.586 -10.352 1 88.56 132 THR B C 1
ATOM 2745 O O . THR B 1 132 ? -11.656 -15.242 -10.227 1 88.56 132 THR B O 1
ATOM 2748 N N . GLY B 1 133 ? -9.523 -15.117 -9.688 1 91.69 133 GLY B N 1
ATOM 2749 C CA . GLY B 1 133 ? -9.727 -14.008 -8.773 1 91.69 133 GLY B CA 1
ATOM 2750 C C . GLY B 1 133 ? -9.031 -12.734 -9.211 1 91.69 133 GLY B C 1
ATOM 2751 O O . GLY B 1 133 ? -8.828 -12.508 -10.406 1 91.69 133 GLY B O 1
ATOM 2752 N N . PHE B 1 134 ? -8.867 -11.836 -8.336 1 95.38 134 PHE B N 1
ATOM 2753 C CA . PHE B 1 134 ? -8.188 -10.555 -8.516 1 95.38 134 PHE B CA 1
ATOM 2754 C C . PHE B 1 134 ? -7.035 -10.414 -7.531 1 95.38 134 PHE B C 1
ATOM 2756 O O . PHE B 1 134 ? -7.254 -10.328 -6.32 1 95.38 134 PHE B O 1
ATOM 2763 N N . GLY B 1 135 ? -5.789 -10.383 -8.016 1 95.69 135 GLY B N 1
ATOM 2764 C CA . GLY B 1 135 ? -4.613 -10.219 -7.176 1 95.69 135 GLY B CA 1
ATOM 2765 C C . GLY B 1 135 ? -3.996 -8.836 -7.273 1 95.69 135 GLY B C 1
ATOM 2766 O O . GLY B 1 135 ? -4.262 -8.102 -8.227 1 95.69 135 GLY B O 1
ATOM 2767 N N . SER B 1 136 ? -3.199 -8.523 -6.289 1 97.88 136 SER B N 1
ATOM 2768 C CA . SER B 1 136 ? -2.521 -7.23 -6.281 1 97.88 136 SER B CA 1
ATOM 2769 C C . SER B 1 136 ? -1.171 -7.32 -5.578 1 97.88 136 SER B C 1
ATOM 2771 O O . SER B 1 136 ? -0.991 -8.125 -4.668 1 97.88 136 SER B O 1
ATOM 2773 N N . ALA B 1 137 ? -0.293 -6.535 -6.02 1 97.81 137 ALA B N 1
ATOM 2774 C CA . ALA B 1 137 ? 1.018 -6.355 -5.402 1 97.81 137 ALA B CA 1
ATOM 2775 C C . ALA B 1 137 ? 1.491 -4.91 -5.527 1 97.81 137 ALA B C 1
ATOM 2777 O O . ALA B 1 137 ? 1.174 -4.23 -6.508 1 97.81 137 ALA B O 1
ATOM 2778 N N . LEU B 1 138 ? 2.176 -4.477 -4.582 1 98.38 138 LEU B N 1
ATOM 2779 C CA . LEU B 1 138 ? 2.678 -3.107 -4.539 1 98.38 138 LEU B CA 1
ATOM 2780 C C . LEU B 1 138 ? 4.164 -3.082 -4.191 1 98.38 138 LEU B C 1
ATOM 2782 O O . LEU B 1 138 ? 4.621 -3.855 -3.348 1 98.38 138 LEU B O 1
ATOM 2786 N N . PHE B 1 139 ? 4.918 -2.236 -4.84 1 97.5 139 PHE B N 1
ATOM 2787 C CA . PHE B 1 139 ? 6.355 -2.109 -4.645 1 97.5 139 PHE B CA 1
ATOM 2788 C C . PHE B 1 139 ? 6.762 -0.643 -4.543 1 97.5 139 PHE B C 1
ATOM 2790 O O . PHE B 1 139 ? 6.219 0.205 -5.254 1 97.5 139 PHE B O 1
ATOM 2797 N N . VAL B 1 140 ? 7.707 -0.375 -3.719 1 96.69 140 VAL B N 1
ATOM 2798 C CA . VAL B 1 140 ? 8.336 0.941 -3.643 1 96.69 140 VAL B CA 1
ATOM 2799 C C . VAL B 1 140 ? 9.844 0.807 -3.83 1 96.69 140 VAL B C 1
ATOM 2801 O O . VAL B 1 140 ? 10.523 0.163 -3.025 1 96.69 140 VAL B O 1
ATOM 2804 N N . ASP B 1 141 ? 10.375 1.393 -4.848 1 95.44 141 ASP B N 1
ATOM 2805 C CA . ASP B 1 141 ? 11.789 1.301 -5.199 1 95.44 141 ASP B CA 1
ATOM 2806 C C . ASP B 1 141 ? 12.273 -0.148 -5.164 1 95.44 141 ASP B C 1
ATOM 2808 O O . ASP B 1 141 ? 13.297 -0.454 -4.547 1 95.44 141 ASP B O 1
ATOM 2812 N N . GLY B 1 142 ? 11.445 -0.978 -5.73 1 94.69 142 GLY B N 1
ATOM 2813 C CA . GLY B 1 142 ? 11.797 -2.377 -5.906 1 94.69 142 GLY B CA 1
ATOM 2814 C C . GLY B 1 142 ? 11.508 -3.223 -4.68 1 94.69 142 GLY B C 1
ATOM 2815 O O . GLY B 1 142 ? 11.633 -4.449 -4.719 1 94.69 142 GLY B O 1
ATOM 2816 N N . LYS B 1 143 ? 11.164 -2.557 -3.617 1 94.62 143 LYS B N 1
ATOM 2817 C CA . LYS B 1 143 ? 10.867 -3.293 -2.393 1 94.62 143 LYS B CA 1
ATOM 2818 C C . LYS B 1 143 ? 9.383 -3.639 -2.299 1 94.62 143 LYS B C 1
ATOM 2820 O O . LYS B 1 143 ? 8.531 -2.773 -2.494 1 94.62 143 LYS B O 1
ATOM 2825 N N . LEU B 1 144 ? 9.094 -4.875 -1.974 1 96.25 144 LEU B N 1
ATOM 2826 C CA . LEU B 1 144 ? 7.738 -5.41 -1.91 1 96.25 144 LEU B CA 1
ATOM 2827 C C . LEU B 1 144 ? 7.008 -4.895 -0.676 1 96.25 144 LEU B C 1
ATOM 2829 O O . LEU B 1 144 ? 7.562 -4.887 0.424 1 96.25 144 LEU B O 1
ATOM 2833 N N . VAL B 1 145 ? 5.824 -4.344 -0.819 1 97 145 VAL B N 1
ATOM 2834 C CA . VAL B 1 145 ? 4.824 -4.238 0.236 1 97 145 VAL B CA 1
ATOM 2835 C C . VAL B 1 145 ? 4.055 -5.555 0.354 1 97 145 VAL B C 1
ATOM 2837 O O . VAL B 1 145 ? 3.199 -5.855 -0.481 1 97 145 VAL B O 1
ATOM 2840 N N . PRO B 1 146 ? 4.297 -6.281 1.317 1 94.88 146 PRO B N 1
ATOM 2841 C CA . PRO B 1 146 ? 3.826 -7.668 1.279 1 94.88 146 PRO B CA 1
ATOM 2842 C C . PRO B 1 146 ? 2.316 -7.785 1.475 1 94.88 146 PRO B C 1
ATOM 2844 O O . PRO B 1 146 ? 1.729 -7.02 2.244 1 94.88 146 PRO B O 1
ATOM 2847 N N . ASN B 1 147 ? 1.708 -8.664 0.792 1 94.31 147 ASN B N 1
ATOM 2848 C CA . ASN B 1 147 ? 0.381 -9.227 1.009 1 94.31 147 ASN B CA 1
ATOM 2849 C C . ASN B 1 147 ? -0.705 -8.156 0.935 1 94.31 147 ASN B C 1
ATOM 2851 O O . ASN B 1 147 ? -1.563 -8.078 1.815 1 94.31 147 ASN B O 1
ATOM 2855 N N . LEU B 1 148 ? -0.611 -7.316 -0.092 1 96.81 148 LEU B N 1
ATOM 2856 C CA . LEU B 1 148 ? -1.713 -6.41 -0.387 1 96.81 148 LEU B CA 1
ATOM 2857 C C . LEU B 1 148 ? -2.904 -7.168 -0.962 1 96.81 148 LEU B C 1
ATOM 2859 O O . LEU B 1 148 ? -2.795 -7.797 -2.016 1 96.81 148 LEU B O 1
ATOM 2863 N N . GLU B 1 149 ? -4.086 -7.109 -0.322 1 95.19 149 GLU B N 1
ATOM 2864 C CA . GLU B 1 149 ? -5.258 -7.879 -0.73 1 95.19 149 GLU B CA 1
ATOM 2865 C C . GLU B 1 149 ? -6.355 -6.965 -1.274 1 95.19 149 GLU B C 1
ATOM 2867 O O . GLU B 1 149 ? -7.461 -6.918 -0.731 1 95.19 149 GLU B O 1
ATOM 2872 N N . MET B 1 150 ? -6.125 -6.426 -2.424 1 96.94 150 MET B N 1
ATOM 2873 C CA . MET B 1 150 ? -7.082 -5.5 -3.018 1 96.94 150 MET B CA 1
ATOM 2874 C C . MET B 1 150 ? -8.328 -6.238 -3.494 1 96.94 150 MET B C 1
ATOM 2876 O O . MET B 1 150 ? -9.414 -5.656 -3.553 1 96.94 150 MET B O 1
ATOM 2880 N N . GLY B 1 151 ? -8.188 -7.488 -3.824 1 96.31 151 GLY B N 1
ATOM 2881 C CA . GLY B 1 151 ? -9.258 -8.25 -4.449 1 96.31 151 GLY B CA 1
ATOM 2882 C C . GLY B 1 151 ? -10.547 -8.227 -3.645 1 96.31 151 GLY B C 1
ATOM 2883 O O . GLY B 1 151 ? -11.641 -8.148 -4.215 1 96.31 151 GLY B O 1
ATOM 2884 N N . HIS B 1 152 ? -10.43 -8.203 -2.365 1 93.69 152 HIS B N 1
ATOM 2885 C CA . HIS B 1 152 ? -11.602 -8.352 -1.501 1 93.69 152 HIS B CA 1
ATOM 2886 C C . HIS B 1 152 ? -12.047 -7.004 -0.946 1 93.69 152 HIS B C 1
ATOM 2888 O O . HIS B 1 152 ? -12.992 -6.938 -0.157 1 93.69 152 HIS B O 1
ATOM 2894 N N . HIS B 1 153 ? -11.438 -5.969 -1.316 1 96.88 153 HIS B N 1
ATOM 2895 C CA . HIS B 1 153 ? -11.812 -4.625 -0.882 1 96.88 153 HIS B CA 1
ATOM 2896 C C . HIS B 1 153 ? -12.961 -4.07 -1.729 1 96.88 153 HIS B C 1
ATOM 2898 O O . HIS B 1 153 ? -13.023 -4.328 -2.934 1 96.88 153 HIS B O 1
ATOM 2904 N N . PRO B 1 154 ? -13.828 -3.26 -1.124 1 96.88 154 PRO B N 1
ATOM 2905 C CA . PRO B 1 154 ? -14.93 -2.674 -1.896 1 96.88 154 PRO B CA 1
ATOM 2906 C C . PRO B 1 154 ? -14.438 -1.846 -3.082 1 96.88 154 PRO B C 1
ATOM 2908 O O . PRO B 1 154 ? -13.43 -1.144 -2.977 1 96.88 154 PRO B O 1
ATOM 2911 N N . PHE B 1 155 ? -15.156 -1.909 -4.164 1 97 155 PHE B N 1
ATOM 2912 C CA . PHE B 1 155 ? -14.781 -1.209 -5.387 1 97 155 PHE B CA 1
ATOM 2913 C C . PHE B 1 155 ? -15.938 -0.351 -5.891 1 97 155 PHE B C 1
ATOM 2915 O O . PHE B 1 155 ? -15.867 0.879 -5.844 1 97 155 PHE B O 1
ATOM 2922 N N . ARG B 1 156 ? -16.953 -1.032 -6.211 1 94.69 156 ARG B N 1
ATOM 2923 C CA . ARG B 1 156 ? -18.094 -0.282 -6.738 1 94.69 156 ARG B CA 1
ATOM 2924 C C . ARG B 1 156 ? -19.391 -1.058 -6.555 1 94.69 156 ARG B C 1
ATOM 2926 O O . ARG B 1 156 ? -19.391 -2.289 -6.582 1 94.69 156 ARG B O 1
ATOM 2933 N N . LYS B 1 157 ? -20.516 -0.266 -6.395 1 93.88 157 LYS B N 1
ATOM 2934 C CA . LYS B 1 157 ? -21.875 -0.791 -6.32 1 93.88 157 LYS B CA 1
ATOM 2935 C C . LYS B 1 157 ? -21.984 -1.872 -5.246 1 93.88 157 LYS B C 1
ATOM 2937 O O . LYS B 1 157 ? -22.656 -2.895 -5.457 1 93.88 157 LYS B O 1
ATOM 2942 N N . GLY B 1 158 ? -21.188 -1.763 -4.227 1 91.69 158 GLY B N 1
ATOM 2943 C CA . GLY B 1 158 ? -21.266 -2.666 -3.09 1 91.69 158 GLY B CA 1
ATOM 2944 C C . GLY B 1 158 ? -20.531 -3.971 -3.312 1 91.69 158 GLY B C 1
ATOM 2945 O O . GLY B 1 158 ? -20.641 -4.898 -2.506 1 91.69 158 GLY B O 1
ATOM 2946 N N . GLU B 1 159 ? -19.828 -4.074 -4.375 1 96.31 159 GLU B N 1
ATOM 2947 C CA . GLU B 1 159 ? -19.078 -5.281 -4.703 1 96.31 159 GLU B CA 1
ATOM 2948 C C . GLU B 1 159 ? -17.578 -5.023 -4.66 1 96.31 159 GLU B C 1
ATOM 2950 O O . GLU B 1 159 ? -17.125 -3.879 -4.785 1 96.31 159 GLU B O 1
ATOM 2955 N N . THR B 1 160 ? -16.844 -6.109 -4.465 1 97.12 160 THR B N 1
ATOM 2956 C CA . THR B 1 160 ? -15.383 -6.027 -4.352 1 97.12 160 THR B CA 1
ATOM 2957 C C . THR B 1 160 ? -14.734 -6.023 -5.73 1 97.12 160 THR B C 1
ATOM 2959 O O . THR B 1 160 ? -15.406 -6.242 -6.738 1 97.12 160 THR B O 1
ATOM 2962 N N . TYR B 1 161 ? -13.414 -5.719 -5.773 1 98.19 161 TYR B N 1
ATOM 2963 C CA . TYR B 1 161 ? -12.664 -5.781 -7.02 1 98.19 161 TYR B CA 1
ATOM 2964 C C . TYR B 1 161 ? -12.797 -7.148 -7.676 1 98.19 161 TYR B C 1
ATOM 2966 O O . TYR B 1 161 ? -13.039 -7.246 -8.883 1 98.19 161 TYR B O 1
ATOM 2974 N N . GLU B 1 162 ? -12.68 -8.195 -6.859 1 96.31 162 GLU B N 1
ATOM 2975 C CA . GLU B 1 162 ? -12.742 -9.555 -7.395 1 96.31 162 GLU B CA 1
ATOM 2976 C C . GLU B 1 162 ? -14.125 -9.859 -7.953 1 96.31 162 GLU B C 1
ATOM 2978 O O . GLU B 1 162 ? -14.25 -10.445 -9.031 1 96.31 162 GLU B O 1
ATOM 2983 N N . GLN B 1 163 ? -15.172 -9.445 -7.258 1 96.94 163 GLN B N 1
ATOM 2984 C CA . GLN B 1 163 ? -16.547 -9.688 -7.699 1 96.94 163 GLN B CA 1
ATOM 2985 C C . GLN B 1 163 ? -16.844 -8.945 -9 1 96.94 163 GLN B C 1
ATOM 2987 O O . GLN B 1 163 ? -17.719 -9.344 -9.758 1 96.94 163 GLN B O 1
ATOM 2992 N N . GLN B 1 164 ? -16.125 -7.906 -9.25 1 98.06 164 GLN B N 1
ATOM 2993 C CA . GLN B 1 164 ? -16.391 -7.059 -10.406 1 98.06 164 GLN B CA 1
ATOM 2994 C C . GLN B 1 164 ? -15.469 -7.414 -11.57 1 98.06 164 GLN B C 1
ATOM 2996 O O . GLN B 1 164 ? -15.805 -7.168 -12.727 1 98.06 164 GLN B O 1
ATOM 3001 N N . LEU B 1 165 ? -14.344 -8.062 -11.258 1 98.19 165 LEU B N 1
ATOM 3002 C CA . LEU B 1 165 ? -13.336 -8.141 -12.312 1 98.19 165 LEU B CA 1
ATOM 3003 C C . LEU B 1 165 ? -12.789 -9.562 -12.438 1 98.19 165 LEU B C 1
ATOM 3005 O O . LEU B 1 165 ? -12.008 -9.852 -13.344 1 98.19 165 LEU B O 1
ATOM 3009 N N . GLY B 1 166 ? -13.133 -10.453 -11.562 1 95.75 166 GLY B N 1
ATOM 3010 C CA . GLY B 1 166 ? -12.719 -11.844 -11.695 1 95.75 166 GLY B CA 1
ATOM 3011 C C . GLY B 1 166 ? -13.328 -12.531 -12.898 1 95.75 166 GLY B C 1
ATOM 3012 O O . GLY B 1 166 ? -14.164 -11.953 -13.602 1 95.75 166 GLY B O 1
ATOM 3013 N N . ARG B 1 167 ? -12.969 -13.781 -13.117 1 94.62 167 ARG B N 1
ATOM 3014 C CA . ARG B 1 167 ? -13.422 -14.555 -14.266 1 94.62 167 ARG B CA 1
ATOM 3015 C C . ARG B 1 167 ? -14.945 -14.664 -14.289 1 94.62 167 ARG B C 1
ATOM 3017 O O . ARG B 1 167 ? -15.562 -14.516 -15.344 1 94.62 167 ARG B O 1
ATOM 3024 N N . ALA B 1 168 ? -15.508 -15 -13.148 1 95.06 168 ALA B N 1
ATOM 3025 C CA . ALA B 1 168 ? -16.969 -15.117 -13.078 1 95.06 168 ALA B CA 1
ATOM 3026 C C . ALA B 1 168 ? -17.641 -13.836 -13.562 1 95.06 168 ALA B C 1
ATOM 3028 O O . ALA B 1 168 ? -18.656 -13.891 -14.266 1 95.06 168 ALA B O 1
ATOM 3029 N N . ALA B 1 169 ? -17.125 -12.711 -13.148 1 97.44 169 ALA B N 1
ATOM 3030 C CA . ALA B 1 169 ? -17.672 -11.43 -13.586 1 97.44 169 ALA B CA 1
ATOM 3031 C C . ALA B 1 169 ? -17.531 -11.25 -15.094 1 97.44 169 ALA B C 1
ATOM 3033 O O . ALA B 1 169 ? -18.453 -10.805 -15.773 1 97.44 169 ALA B O 1
ATOM 3034 N N . LEU B 1 170 ? -16.359 -11.539 -15.594 1 97.69 170 LEU B N 1
ATOM 3035 C CA . LEU B 1 170 ? -16.109 -11.469 -17.031 1 97.69 170 LEU B CA 1
ATOM 3036 C C . LEU B 1 170 ? -17.125 -12.297 -17.797 1 97.69 170 LEU B C 1
ATOM 3038 O O . LEU B 1 170 ? -17.719 -11.805 -18.766 1 97.69 170 LEU B O 1
ATOM 3042 N N . GLU B 1 171 ? -17.359 -13.469 -17.359 1 97.5 171 GLU B N 1
ATOM 3043 C CA . GLU B 1 171 ? -18.297 -14.367 -18.016 1 97.5 171 GLU B CA 1
ATOM 3044 C C . GLU B 1 171 ? -19.734 -13.836 -17.938 1 97.5 171 GLU B C 1
ATOM 3046 O O . GLU B 1 171 ? -20.516 -13.984 -18.875 1 97.5 171 GLU B O 1
ATOM 3051 N N . LYS B 1 172 ? -20 -13.266 -16.891 1 97.94 172 LYS B N 1
ATOM 3052 C CA . LYS B 1 172 ? -21.359 -12.797 -16.641 1 97.94 172 LYS B CA 1
ATOM 3053 C C . LYS B 1 172 ? -21.656 -11.539 -17.438 1 97.94 172 LYS B C 1
ATOM 3055 O O . LYS B 1 172 ? -22.734 -11.422 -18.047 1 97.94 172 LYS B O 1
ATOM 3060 N N . VAL B 1 173 ? -20.75 -10.578 -17.484 1 97.81 173 VAL B N 1
ATOM 3061 C CA . VAL B 1 173 ? -21.109 -9.266 -17.984 1 97.81 173 VAL B CA 1
ATOM 3062 C C . VAL B 1 173 ? -20.547 -9.086 -19.406 1 97.81 173 VAL B C 1
ATOM 3064 O O . VAL B 1 173 ? -20.938 -8.164 -20.125 1 97.81 173 VAL B O 1
ATOM 3067 N N . GLY B 1 174 ? -19.625 -9.914 -19.781 1 97.5 174 GLY B N 1
ATOM 3068 C CA . GLY B 1 174 ? -19.047 -9.852 -21.109 1 97.5 174 GLY B CA 1
ATOM 3069 C C . GLY B 1 174 ? -17.844 -8.93 -21.203 1 97.5 174 GLY B C 1
ATOM 3070 O O . GLY B 1 174 ? -17.562 -8.164 -20.266 1 97.5 174 GLY B O 1
ATOM 3071 N N . ASN B 1 175 ? -17.141 -8.961 -22.344 1 97.38 175 ASN B N 1
ATOM 3072 C CA . ASN B 1 175 ? -15.852 -8.312 -22.531 1 97.38 175 ASN B CA 1
ATOM 3073 C C . ASN B 1 175 ? -15.969 -6.793 -22.453 1 97.38 175 ASN B C 1
ATOM 3075 O O . ASN B 1 175 ? -15.172 -6.141 -21.781 1 97.38 175 ASN B O 1
ATOM 3079 N N . ASP B 1 176 ? -16.938 -6.258 -23.078 1 97.69 176 ASP B N 1
ATOM 3080 C CA . ASP B 1 176 ? -17.031 -4.805 -23.188 1 97.69 176 ASP B CA 1
ATOM 3081 C C . ASP B 1 176 ? -17.281 -4.172 -21.812 1 97.69 176 ASP B C 1
ATOM 3083 O O . ASP B 1 176 ? -16.531 -3.275 -21.406 1 97.69 176 ASP B O 1
ATOM 3087 N N . LYS B 1 177 ? -18.266 -4.68 -21.203 1 98 177 LYS B N 1
ATOM 3088 C CA . LYS B 1 177 ? -18.578 -4.148 -19.875 1 98 177 LYS B CA 1
ATOM 3089 C C . LYS B 1 177 ? -17.453 -4.414 -18.891 1 98 177 LYS B C 1
ATOM 3091 O O . LYS B 1 177 ? -17.125 -3.557 -18.062 1 98 177 LYS B O 1
ATOM 3096 N N . TRP B 1 178 ? -16.922 -5.551 -18.969 1 98.31 178 TRP B N 1
ATOM 3097 C CA . TRP B 1 178 ? -15.805 -5.934 -18.109 1 98.31 178 TRP B CA 1
ATOM 3098 C C . TRP B 1 178 ? -14.617 -4.996 -18.312 1 98.31 178 TRP B C 1
ATOM 3100 O O . TRP B 1 178 ? -14 -4.543 -17.344 1 98.31 178 TRP B O 1
ATOM 3110 N N . ASN B 1 179 ? -14.32 -4.641 -19.516 1 98.5 179 ASN B N 1
ATOM 3111 C CA . ASN B 1 179 ? -13.227 -3.732 -19.828 1 98.5 179 ASN B CA 1
ATOM 3112 C C . ASN B 1 179 ? -13.5 -2.324 -19.297 1 98.5 179 ASN B C 1
ATOM 3114 O O . ASN B 1 179 ? -12.586 -1.639 -18.844 1 98.5 179 ASN B O 1
ATOM 3118 N N . ARG B 1 180 ? -14.695 -1.894 -19.344 1 98.06 180 ARG B N 1
ATOM 3119 C CA . ARG B 1 180 ? -15.047 -0.598 -18.781 1 98.06 180 ARG B CA 1
ATOM 3120 C C . ARG B 1 180 ? -14.852 -0.59 -17.266 1 98.06 180 ARG B C 1
ATOM 3122 O O . ARG B 1 180 ? 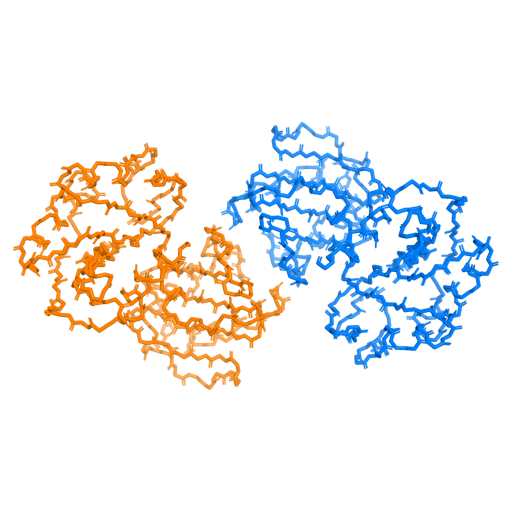-14.367 0.397 -16.703 1 98.06 180 ARG B O 1
ATOM 3129 N N . ARG B 1 181 ? -15.219 -1.71 -16.625 1 98.25 181 ARG B N 1
ATOM 3130 C CA . ARG B 1 181 ? -14.992 -1.845 -15.195 1 98.25 181 ARG B CA 1
ATOM 3131 C C . ARG B 1 181 ? -13.508 -1.786 -14.867 1 98.25 181 ARG B C 1
ATOM 3133 O O . ARG B 1 181 ? -13.102 -1.171 -13.883 1 98.25 181 ARG B O 1
ATOM 3140 N N . LEU B 1 182 ? -12.758 -2.461 -15.703 1 98.56 182 LEU B N 1
ATOM 3141 C CA . LEU B 1 182 ? -11.312 -2.488 -15.5 1 98.56 182 LEU B CA 1
ATOM 3142 C C . LEU B 1 182 ? -10.727 -1.084 -15.586 1 98.56 182 LEU B C 1
ATOM 3144 O O . LEU B 1 182 ? -9.883 -0.705 -14.766 1 98.56 182 LEU B O 1
ATOM 3148 N N . LEU B 1 183 ? -11.188 -0.303 -16.562 1 98.38 183 LEU B N 1
ATOM 3149 C CA . LEU B 1 183 ? -10.711 1.068 -16.703 1 98.38 183 LEU B CA 1
ATOM 3150 C C . LEU B 1 183 ? -11.023 1.884 -15.453 1 98.38 183 LEU B C 1
ATOM 3152 O O . LEU B 1 183 ? -10.195 2.678 -15 1 98.38 183 LEU B O 1
ATOM 3156 N N . LYS B 1 184 ? -12.203 1.683 -14.93 1 98.06 184 LYS B N 1
ATOM 3157 C CA . LYS B 1 184 ? -12.57 2.359 -13.688 1 98.06 184 LYS B CA 1
ATOM 3158 C C . LYS B 1 184 ? -11.672 1.919 -12.539 1 98.06 184 LYS B C 1
ATOM 3160 O O . LYS B 1 184 ? -11.273 2.738 -11.703 1 98.06 184 LYS B O 1
ATOM 3165 N N . ALA B 1 185 ? -11.375 0.628 -12.469 1 98.44 185 ALA B N 1
ATOM 3166 C CA . ALA B 1 185 ? -10.492 0.101 -11.43 1 98.44 185 ALA B CA 1
ATOM 3167 C C . ALA B 1 185 ? -9.094 0.705 -11.531 1 98.44 185 ALA B C 1
ATOM 3169 O O . ALA B 1 185 ? -8.5 1.082 -10.523 1 98.44 185 ALA B O 1
ATOM 3170 N N . ILE B 1 186 ? -8.609 0.8 -12.758 1 98.62 186 ILE B N 1
ATOM 3171 C CA . ILE B 1 186 ? -7.289 1.371 -13.008 1 98.62 186 ILE B CA 1
ATOM 3172 C C . ILE B 1 186 ? -7.25 2.811 -12.5 1 98.62 186 ILE B C 1
ATOM 3174 O O . ILE B 1 186 ? -6.312 3.201 -11.797 1 98.62 186 ILE B O 1
ATOM 3178 N N . ALA B 1 187 ? -8.242 3.561 -12.781 1 97.94 187 ALA B N 1
ATOM 3179 C CA . ALA B 1 187 ? -8.32 4.949 -12.336 1 97.94 187 ALA B CA 1
ATOM 3180 C C . ALA B 1 187 ? -8.398 5.035 -10.812 1 97.94 187 ALA B C 1
ATOM 3182 O O . ALA B 1 187 ? -7.738 5.875 -10.195 1 97.94 187 ALA B O 1
ATOM 3183 N N . THR B 1 188 ? -9.203 4.203 -10.242 1 97.56 188 THR B N 1
ATOM 3184 C CA . THR B 1 188 ? -9.367 4.184 -8.797 1 97.56 188 THR B CA 1
ATOM 3185 C C . THR B 1 188 ? -8.055 3.836 -8.102 1 97.56 188 THR B C 1
ATOM 3187 O O . THR B 1 188 ? -7.672 4.477 -7.125 1 97.56 188 THR B O 1
ATOM 3190 N N . LEU B 1 189 ? -7.359 2.834 -8.609 1 98.38 189 LEU B N 1
ATOM 3191 C CA . LEU B 1 189 ? -6.09 2.402 -8.023 1 98.38 189 LEU B CA 1
ATOM 3192 C C . LEU B 1 189 ? -5.02 3.475 -8.195 1 98.38 189 LEU B C 1
ATOM 3194 O O . LEU B 1 189 ? -4.18 3.664 -7.316 1 98.38 189 LEU B O 1
ATOM 3198 N N . GLN B 1 190 ? -5.035 4.164 -9.336 1 97.88 190 GLN B N 1
ATOM 3199 C CA . GLN B 1 190 ? -4.125 5.289 -9.539 1 97.88 190 GLN B CA 1
ATOM 3200 C C . GLN B 1 190 ? -4.332 6.367 -8.484 1 97.88 190 GLN B C 1
ATOM 3202 O O . GLN B 1 190 ? -3.363 6.891 -7.926 1 97.88 190 GLN B O 1
ATOM 3207 N N . HIS B 1 191 ? -5.555 6.676 -8.227 1 95.56 191 HIS B N 1
ATOM 3208 C CA . HIS B 1 191 ? -5.879 7.699 -7.242 1 95.56 191 HIS B CA 1
ATOM 3209 C C . HIS B 1 191 ? -5.496 7.25 -5.836 1 95.56 191 HIS B C 1
ATOM 3211 O O . HIS B 1 191 ? -5.074 8.062 -5.012 1 95.56 191 HIS B O 1
ATOM 3217 N N . LEU B 1 192 ? -5.625 6.012 -5.562 1 96.75 192 LEU B N 1
ATOM 3218 C CA . LEU B 1 192 ? -5.371 5.449 -4.242 1 96.75 192 LEU B CA 1
ATOM 3219 C C . LEU B 1 192 ? -3.871 5.371 -3.967 1 96.75 192 LEU B C 1
ATOM 3221 O O . LEU B 1 192 ? -3.412 5.789 -2.902 1 96.75 192 LEU B O 1
ATOM 3225 N N . PHE B 1 193 ? -3.123 4.852 -4.914 1 97.75 193 PHE B N 1
ATOM 3226 C CA . PHE B 1 193 ? -1.738 4.496 -4.629 1 97.75 193 PHE B CA 1
ATOM 3227 C C . PHE B 1 193 ? -0.778 5.484 -5.277 1 97.75 193 PHE B C 1
ATOM 3229 O O . PHE B 1 193 ? 0.416 5.492 -4.977 1 97.75 193 PHE B O 1
ATOM 3236 N N . ASN B 1 194 ? -1.308 6.32 -6.203 1 96.81 194 ASN B N 1
ATOM 3237 C CA . ASN B 1 194 ? -0.458 7.258 -6.93 1 96.81 194 ASN B CA 1
ATOM 3238 C C . ASN B 1 194 ? 0.763 6.562 -7.523 1 96.81 194 ASN B C 1
ATOM 3240 O O . ASN B 1 194 ? 1.889 7.043 -7.375 1 96.81 194 ASN B O 1
ATOM 3244 N N . TYR B 1 195 ? 0.564 5.371 -8.125 1 98 195 TYR B N 1
ATOM 3245 C CA . TYR B 1 195 ? 1.677 4.578 -8.641 1 98 195 TYR B CA 1
ATOM 3246 C C . TYR B 1 195 ? 2.275 5.227 -9.883 1 98 195 TYR B C 1
ATOM 3248 O O . TYR B 1 195 ? 1.595 5.969 -10.594 1 98 195 TYR B O 1
ATOM 3256 N N . ASP B 1 196 ? 3.559 4.957 -10.18 1 98.06 196 ASP B N 1
ATOM 3257 C CA . ASP B 1 196 ? 4.219 5.391 -11.414 1 98.06 196 ASP B CA 1
ATOM 3258 C C . ASP B 1 196 ? 3.867 4.469 -12.578 1 98.06 196 ASP B C 1
ATOM 3260 O O . ASP B 1 196 ? 3.648 4.93 -13.695 1 98.06 196 ASP B O 1
ATOM 3264 N N . TYR B 1 197 ? 3.785 3.156 -12.305 1 98.5 197 TYR B N 1
ATOM 3265 C CA . TYR B 1 197 ? 3.424 2.164 -13.312 1 98.5 197 TYR B CA 1
ATOM 3266 C C . TYR B 1 197 ? 2.504 1.101 -12.727 1 98.5 197 TYR B C 1
ATOM 3268 O O . TYR B 1 197 ? 2.625 0.747 -11.547 1 98.5 197 TYR B O 1
ATOM 3276 N N . LEU B 1 198 ? 1.616 0.658 -13.539 1 98.75 198 LEU B N 1
ATOM 3277 C CA . LEU B 1 198 ? 0.759 -0.485 -13.242 1 98.75 198 LEU B CA 1
ATOM 3278 C C . LEU B 1 198 ? 0.96 -1.594 -14.273 1 98.75 198 LEU B C 1
ATOM 3280 O O . LEU B 1 198 ? 0.923 -1.342 -15.477 1 98.75 198 LEU B O 1
ATOM 3284 N N . TYR B 1 199 ? 1.241 -2.775 -13.781 1 98.44 199 TYR B N 1
ATOM 3285 C CA . TYR B 1 199 ? 1.362 -3.955 -14.633 1 98.44 199 TYR B CA 1
ATOM 3286 C C . TYR B 1 199 ? 0.164 -4.879 -14.453 1 98.44 199 TYR B C 1
ATOM 3288 O O . TYR B 1 199 ? -0.279 -5.125 -13.328 1 98.44 199 TYR B O 1
ATOM 3296 N N . ILE B 1 200 ? -0.365 -5.32 -15.547 1 98.25 200 ILE B N 1
ATOM 3297 C CA . ILE B 1 200 ? -1.529 -6.199 -15.516 1 98.25 200 ILE B CA 1
ATOM 3298 C C . ILE B 1 200 ? -1.146 -7.582 -16.047 1 98.25 200 ILE B C 1
ATOM 3300 O O . ILE B 1 200 ? -0.7 -7.719 -17.188 1 98.25 200 ILE B O 1
ATOM 3304 N N . GLY B 1 201 ? -1.27 -8.539 -15.164 1 95.94 201 GLY B N 1
ATOM 3305 C CA . GLY B 1 201 ? -1.039 -9.922 -15.547 1 95.94 201 GLY B CA 1
ATOM 3306 C C . GLY B 1 201 ? -2.236 -10.82 -15.297 1 95.94 201 GLY B C 1
ATOM 3307 O O . GLY B 1 201 ? -3.369 -10.336 -15.211 1 95.94 201 GLY B O 1
ATOM 3308 N N . GLY B 1 202 ? -1.953 -12.164 -15.328 1 91.81 202 GLY B N 1
ATOM 3309 C CA . GLY B 1 202 ? -3.018 -13.133 -15.109 1 91.81 202 GLY B CA 1
ATOM 3310 C C . GLY B 1 202 ? -3.605 -13.68 -16.391 1 91.81 202 GLY B C 1
ATOM 3311 O O . GLY B 1 202 ? -3.455 -13.07 -17.453 1 91.81 202 GLY B O 1
ATOM 3312 N N . GLY B 1 203 ? -4.266 -14.789 -16.25 1 89.56 203 GLY B N 1
ATOM 3313 C CA . GLY B 1 203 ? -4.793 -15.492 -17.406 1 89.56 203 GLY B CA 1
ATOM 3314 C C . GLY B 1 203 ? -5.805 -14.68 -18.203 1 89.56 203 GLY B C 1
ATOM 3315 O O . GLY B 1 203 ? -5.91 -14.812 -19.422 1 89.56 203 GLY B O 1
ATOM 3316 N N . GLU B 1 204 ? -6.555 -13.82 -17.562 1 93.75 204 GLU B N 1
ATOM 3317 C CA . GLU B 1 204 ? -7.621 -13.07 -18.219 1 93.75 204 GLU B CA 1
ATOM 3318 C C . GLU B 1 204 ? -7.102 -11.75 -18.781 1 93.75 204 GLU B C 1
ATOM 3320 O O . GLU B 1 204 ? -7.855 -10.984 -19.391 1 93.75 204 GLU B O 1
ATOM 3325 N N . ALA B 1 205 ? -5.789 -11.477 -18.578 1 95.19 205 ALA B N 1
ATOM 3326 C CA . ALA B 1 205 ? -5.219 -10.234 -19.094 1 95.19 205 ALA B CA 1
ATOM 3327 C C . ALA B 1 205 ? -5.34 -10.18 -20.625 1 95.19 205 ALA B C 1
ATOM 3329 O O . ALA B 1 205 ? -5.367 -9.094 -21.203 1 95.19 205 ALA B O 1
ATOM 3330 N N . THR B 1 206 ? -5.418 -11.336 -21.234 1 93.56 206 THR B N 1
ATOM 3331 C CA . THR B 1 206 ? -5.551 -11.406 -22.688 1 93.56 206 THR B CA 1
ATOM 3332 C C . THR B 1 206 ? -6.891 -10.836 -23.141 1 93.56 206 THR B C 1
ATOM 3334 O O . THR B 1 206 ? -7.09 -10.562 -24.328 1 93.56 206 THR B O 1
ATOM 3337 N N . ARG B 1 207 ? -7.809 -10.648 -22.266 1 95.88 207 ARG B N 1
ATOM 3338 C CA . ARG B 1 207 ? -9.148 -10.164 -22.594 1 95.88 207 ARG B CA 1
ATOM 3339 C C . ARG B 1 207 ? -9.219 -8.648 -22.484 1 95.88 207 ARG B C 1
ATOM 3341 O O . ARG B 1 207 ? -10.281 -8.055 -22.719 1 95.88 207 ARG B O 1
ATOM 3348 N N . VAL B 1 208 ? -8.109 -8.047 -22.109 1 96.81 208 VAL B N 1
ATOM 3349 C CA . VAL B 1 208 ? -8.047 -6.586 -22.078 1 96.81 208 VAL B CA 1
ATOM 3350 C C . VAL B 1 208 ? -8.023 -6.039 -23.5 1 96.81 208 VAL B C 1
ATOM 3352 O O . VAL B 1 208 ? -7.074 -6.281 -24.25 1 96.81 208 VAL B O 1
ATOM 3355 N N . LYS B 1 209 ? -9.039 -5.305 -23.844 1 94.81 209 LYS B N 1
ATOM 3356 C CA . LYS B 1 209 ? -9.203 -4.836 -25.219 1 94.81 209 LYS B CA 1
ATOM 3357 C C . LYS B 1 209 ? -9.312 -3.316 -25.266 1 94.81 209 LYS B C 1
ATOM 3359 O O . LYS B 1 209 ? -9.594 -2.746 -26.328 1 94.81 209 LYS B O 1
ATOM 3364 N N . ILE B 1 210 ? -9.102 -2.654 -24.25 1 94.38 210 ILE B N 1
ATOM 3365 C CA . ILE B 1 210 ? -9.242 -1.204 -24.172 1 94.38 210 ILE B CA 1
ATOM 3366 C C . ILE B 1 210 ? -7.867 -0.547 -24.219 1 94.38 210 ILE B C 1
ATOM 3368 O O . ILE B 1 210 ? -6.855 -1.183 -23.906 1 94.38 210 ILE B O 1
ATOM 3372 N N . GLN B 1 211 ? -7.934 0.694 -24.625 1 96.19 211 GLN B N 1
ATOM 3373 C CA . GLN B 1 211 ? -6.699 1.469 -24.562 1 96.19 211 GLN B CA 1
ATOM 3374 C C . GLN B 1 211 ? -6.316 1.786 -23.125 1 96.19 211 GLN B C 1
ATOM 3376 O O . GLN B 1 211 ? -7.105 2.371 -22.375 1 96.19 211 GLN B O 1
ATOM 3381 N N . LEU B 1 212 ? -5.172 1.397 -22.797 1 97.62 212 LEU B N 1
ATOM 3382 C CA . LEU B 1 212 ? -4.688 1.599 -21.438 1 97.62 212 LEU B CA 1
ATOM 3383 C C . LEU B 1 212 ? -3.889 2.893 -21.328 1 97.62 212 LEU B C 1
ATOM 3385 O O . LEU B 1 212 ? -3.293 3.342 -22.312 1 97.62 212 LEU B O 1
ATOM 3389 N N . PRO B 1 213 ? -4 3.584 -20.156 1 97.81 213 PRO B N 1
ATOM 3390 C CA . PRO B 1 213 ? -3.09 4.711 -19.938 1 97.81 213 PRO B CA 1
ATOM 3391 C C . PRO B 1 213 ? -1.635 4.359 -20.25 1 97.81 213 PRO B C 1
ATOM 3393 O O . PRO B 1 213 ? -1.264 3.184 -20.234 1 97.81 213 PRO B O 1
ATOM 3396 N N . THR B 1 214 ? -0.795 5.328 -20.438 1 97.75 214 THR B N 1
ATOM 3397 C CA . THR B 1 214 ? 0.573 5.133 -20.906 1 97.75 214 THR B CA 1
ATOM 3398 C C . THR B 1 214 ? 1.411 4.426 -19.844 1 97.75 214 THR B C 1
ATOM 3400 O O . THR B 1 214 ? 2.385 3.742 -20.172 1 97.75 214 THR B O 1
ATOM 3403 N N . ASN B 1 215 ? 1.031 4.574 -18.625 1 98.31 215 ASN B N 1
ATOM 3404 C CA . ASN B 1 215 ? 1.84 3.984 -17.562 1 98.31 215 ASN B CA 1
ATOM 3405 C C . ASN B 1 215 ? 1.254 2.66 -17.094 1 98.31 215 ASN B C 1
ATOM 3407 O O . ASN B 1 215 ? 1.546 2.213 -15.977 1 98.31 215 ASN B O 1
ATOM 3411 N N . VAL B 1 216 ? 0.384 2.07 -17.922 1 98.56 216 VAL B N 1
ATOM 3412 C CA . VAL B 1 216 ? -0.19 0.757 -17.641 1 98.56 216 VAL B CA 1
ATOM 3413 C C . VAL B 1 216 ? 0.232 -0.233 -18.719 1 98.56 216 VAL B C 1
ATOM 3415 O O . VAL B 1 216 ? 0.075 0.038 -19.922 1 98.56 216 VAL B O 1
ATOM 3418 N N . LYS B 1 217 ? 0.78 -1.372 -18.281 1 97 217 LYS B N 1
ATOM 3419 C CA . LYS B 1 217 ? 1.307 -2.35 -19.219 1 97 217 LYS B CA 1
ATOM 3420 C C . LYS B 1 217 ? 0.776 -3.748 -18.922 1 97 217 LYS B C 1
ATOM 3422 O O . LYS B 1 217 ? 0.644 -4.129 -17.766 1 97 217 LYS B O 1
ATOM 3427 N N . ILE B 1 218 ? 0.542 -4.508 -19.953 1 97.38 218 ILE B N 1
ATOM 3428 C CA . ILE B 1 218 ? 0.208 -5.922 -19.812 1 97.38 218 ILE B CA 1
ATOM 3429 C C . ILE B 1 218 ? 1.488 -6.75 -19.781 1 97.38 218 ILE B C 1
ATOM 3431 O O . ILE B 1 218 ? 2.41 -6.52 -20.562 1 97.38 218 ILE B O 1
ATOM 3435 N N . ILE B 1 219 ? 1.521 -7.656 -18.875 1 95.25 219 ILE B N 1
ATOM 3436 C CA . ILE B 1 219 ? 2.689 -8.523 -18.781 1 95.25 219 ILE B CA 1
ATOM 3437 C C . ILE B 1 219 ? 2.273 -9.977 -19.016 1 95.25 219 ILE B C 1
ATOM 3439 O O . ILE B 1 219 ? 1.158 -10.367 -18.656 1 95.25 219 ILE B O 1
ATOM 3443 N N . PRO B 1 220 ? 3.154 -10.734 -19.562 1 90.75 220 PRO B N 1
ATOM 3444 C CA . PRO B 1 220 ? 2.828 -12.141 -19.828 1 90.75 220 PRO B CA 1
ATOM 3445 C C . PRO B 1 220 ? 2.723 -12.969 -18.547 1 90.75 220 PRO B C 1
ATOM 3447 O O . PRO B 1 220 ? 3.311 -12.602 -17.516 1 90.75 220 PRO B O 1
ATOM 3450 N N . ASN B 1 221 ? 1.986 -14.008 -18.641 1 83.94 221 ASN B N 1
ATOM 3451 C CA . ASN B 1 221 ? 1.762 -14.875 -17.5 1 83.94 221 ASN B CA 1
ATOM 3452 C C . ASN B 1 221 ? 3.068 -15.469 -16.969 1 83.94 221 ASN B C 1
ATOM 3454 O O . ASN B 1 221 ? 3.213 -15.703 -15.773 1 83.94 221 ASN B O 1
ATOM 3458 N N . ILE B 1 222 ? 4.004 -15.68 -17.844 1 83.12 222 ILE B N 1
ATOM 3459 C CA . ILE B 1 222 ? 5.266 -16.312 -17.484 1 83.12 222 ILE B CA 1
ATOM 3460 C C . ILE B 1 222 ? 6.031 -15.43 -16.516 1 83.12 222 ILE B C 1
ATOM 3462 O O . ILE B 1 222 ? 6.91 -15.898 -15.789 1 83.12 222 ILE B O 1
ATOM 3466 N N . THR B 1 223 ? 5.699 -14.156 -16.453 1 83.81 223 THR B N 1
ATOM 3467 C CA . THR B 1 223 ? 6.359 -13.195 -15.57 1 83.81 223 THR B CA 1
ATOM 3468 C C . THR B 1 223 ? 6.23 -13.625 -14.117 1 83.81 223 THR B C 1
ATOM 3470 O O . THR B 1 223 ? 7.152 -13.422 -13.32 1 83.81 223 THR B O 1
ATOM 3473 N N . GLY B 1 224 ? 5.109 -14.211 -13.773 1 83.75 224 GLY B N 1
ATOM 3474 C CA . GLY B 1 224 ? 4.914 -14.703 -12.414 1 83.75 224 GLY B CA 1
ATOM 3475 C C . GLY B 1 224 ? 5.902 -15.789 -12.023 1 83.75 224 GLY B C 1
ATOM 3476 O O . GLY B 1 224 ? 6.359 -15.828 -10.883 1 83.75 224 GLY B O 1
ATOM 3477 N N . LEU B 1 225 ? 6.246 -16.578 -12.969 1 84.31 225 LEU B N 1
ATOM 3478 C CA . LEU B 1 225 ? 7.23 -17.625 -12.711 1 84.31 225 LEU B CA 1
ATOM 3479 C C . LEU B 1 225 ? 8.633 -17.047 -12.641 1 84.31 225 LEU B C 1
ATOM 3481 O O . LEU B 1 225 ? 9.445 -17.469 -11.805 1 84.31 225 LEU B O 1
ATOM 3485 N N . LEU B 1 226 ? 8.852 -16 -13.375 1 85.31 226 LEU B N 1
ATOM 3486 C CA . LEU B 1 226 ? 10.156 -15.352 -13.398 1 85.31 226 LEU B CA 1
ATOM 3487 C C . LEU B 1 226 ? 10.414 -14.617 -12.094 1 85.31 226 LEU B C 1
ATOM 3489 O O . LEU B 1 226 ? 11.57 -14.453 -11.688 1 85.31 226 LEU B O 1
ATOM 3493 N N . GLY B 1 227 ? 9.336 -14.211 -11.43 1 90.62 227 GLY B N 1
AT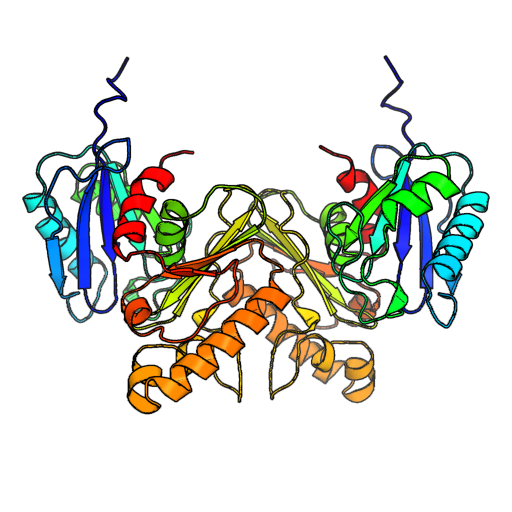OM 3494 C CA . GLY B 1 227 ? 9.453 -13.562 -10.133 1 90.62 227 GLY B CA 1
ATOM 3495 C C . GLY B 1 227 ? 10.062 -14.461 -9.07 1 90.62 227 GLY B C 1
ATOM 3496 O O . GLY B 1 227 ? 10.547 -13.977 -8.047 1 90.62 227 GLY B O 1
ATOM 3497 N N . GLY B 1 228 ? 10.008 -15.695 -9.375 1 90.94 228 GLY B N 1
ATOM 3498 C CA . GLY B 1 228 ? 10.578 -16.656 -8.445 1 90.94 228 GLY B CA 1
ATOM 3499 C C . GLY B 1 228 ? 12.062 -16.469 -8.219 1 90.94 228 GLY B C 1
ATOM 3500 O O . GLY B 1 228 ? 12.578 -16.781 -7.148 1 90.94 228 GLY B O 1
ATOM 3501 N N . ILE B 1 229 ? 12.75 -15.992 -9.203 1 90.94 229 ILE B N 1
ATOM 3502 C CA . ILE B 1 229 ? 14.18 -15.734 -9.078 1 90.94 229 ILE B CA 1
ATOM 3503 C C . ILE B 1 229 ? 14.414 -14.539 -8.156 1 90.94 229 ILE B C 1
ATOM 3505 O O . ILE B 1 229 ? 15.25 -14.594 -7.254 1 90.94 229 ILE B O 1
ATOM 3509 N N . ALA B 1 230 ? 13.594 -13.547 -8.359 1 89.06 230 ALA B N 1
ATOM 3510 C CA . ALA B 1 230 ? 13.75 -12.289 -7.625 1 89.06 230 ALA B CA 1
ATOM 3511 C C . ALA B 1 230 ? 13.492 -12.492 -6.137 1 89.06 230 ALA B C 1
ATOM 3513 O O . ALA B 1 230 ? 13.992 -11.727 -5.305 1 89.06 230 ALA B O 1
ATOM 3514 N N . LEU B 1 231 ? 12.75 -13.484 -5.832 1 91.19 231 LEU B N 1
ATOM 3515 C CA . LEU B 1 231 ? 12.406 -13.781 -4.445 1 91.19 231 LEU B CA 1
ATOM 3516 C C . LEU B 1 231 ? 13.648 -14.109 -3.631 1 91.19 231 LEU B C 1
ATOM 3518 O O . LEU B 1 231 ? 13.625 -14.062 -2.398 1 91.19 231 LEU B O 1
ATOM 3522 N N . TRP B 1 232 ? 14.656 -14.453 -4.258 1 91.69 232 TRP B N 1
ATOM 3523 C CA . TRP B 1 232 ? 15.867 -14.883 -3.57 1 91.69 232 TRP B CA 1
ATOM 3524 C C . TRP B 1 232 ? 16.922 -13.781 -3.59 1 91.69 232 TRP B C 1
ATOM 3526 O O . TRP B 1 232 ? 18.062 -13.992 -3.17 1 91.69 232 TRP B O 1
ATOM 3536 N N . ARG B 1 233 ? 16.547 -12.602 -4.117 1 80.5 233 ARG B N 1
ATOM 3537 C CA . ARG B 1 233 ? 17.516 -11.516 -4.168 1 80.5 233 ARG B CA 1
ATOM 3538 C C . ARG B 1 233 ? 17.672 -10.867 -2.797 1 80.5 233 ARG B C 1
ATOM 3540 O O . ARG B 1 233 ? 18.578 -10.055 -2.594 1 80.5 233 ARG B O 1
ATOM 3547 N N . ASP B 1 234 ? 17.156 -11.312 -1.696 1 62.5 234 ASP B N 1
ATOM 3548 C CA . ASP B 1 234 ? 17.484 -10.617 -0.451 1 62.5 234 ASP B CA 1
ATOM 3549 C C . ASP B 1 234 ? 18.969 -10.289 -0.374 1 62.5 234 ASP B C 1
ATOM 3551 O O . ASP B 1 234 ? 19.797 -10.992 -0.959 1 62.5 234 ASP B O 1
#

Nearest PDB structures (foldseek):
  1woq-assembly2_B  TM=9.093E-01  e=1.118E-24  Arthrobacter sp. KM
  3lm2-assembly1_B  TM=9.307E-01  e=1.162E-23  Agrobacterium fabrum str. C58
  1xc3-assembly1_A  TM=8.307E-01  e=5.051E-16  Bacillus subtilis
  3vgl-assembly1_A  TM=8.186E-01  e=2.053E-16  Streptomyces griseus subsp. griseus NBRC 13350
  5f7r-assembly1_E  TM=7.701E-01  e=6.019E-13  Listeria monocytogenes EGD-e

Secondary structure (DSSP, 8-state):
---GGG--EEEEEE-SSEEEEEEE-TTS-BSS--EEEEPPSS--HHHHHHHHHHHHHTS---SEEEEEESS-EETTEE---TTS-GGGTT--HHHHHHHHHTS-EEEEEHHHHHHHTT--SSSEEEEEEESSSEEEEEEETTEEETT--GGGSEEETTEEHHHHHSHHHHHHH-HHHHHHHHHHHHHHHHHHH--SEEEEESGGGGG--SPPPTTEEE--THHHHHHHHHTT--/---GGG--EEEEEE-SSEEEEEEE-TTS-BSS--EEEEPPSS--HHHHHHHHHHHHHTS---SEEEEEESS-EETTEE---TTS-GGGTT--HHHHHHHHHTS-EEEEEHHHHHHHTT--SSSEEEEEEESSSEEEEEEETTEEETT--GGGSEEETTEEHHHHHSHHHHHHHHHHHHHHHHHHHHHHHHHHH--SEEEEESGGGGG--SPPPTTEEE--THHHHHHHHHTT--

Organism: NCBI:txid2019572

pLDDT: mean 94.0, std 8.43, range [28.58, 98.75]